Protein AF-0000000077471118 (afdb_homodimer)

InterPro domains:
  IPR029044 Nucleotide-diphospho-sugar transferases [G3DSA:3.90.550.10] (70-325)
  IPR029044 Nucleotide-diphospho-sugar transferases [SSF53448] (86-321)
  IPR050587 GNT1/Glycosyltransferase 8 [PTHR11183] (88-286)

Nearest PDB structures (foldseek):
  2rj6-assembly1_A  TM=5.436E-01  e=5.464E-05  Homo sapiens
  5m79-assembly1_A  TM=5.355E-01  e=1.387E-04  Homo sapiens
  5c1g-assembly1_A-2  TM=5.143E-01  e=1.304E-04  Homo sapiens
  2y7a-assembly3_D  TM=4.705E-01  e=3.324E-05  Homo sapiens
  4c2s-assembly1_B  TM=4.992E-01  e=1.476E-04  Homo sapiens

Structure (mmCIF, N/CA/C/O backbone):
data_AF-0000000077471118-model_v1
#
loop_
_entity.id
_entity.type
_entity.pdbx_description
1 polymer 'Glycosyltransferase family 8 protein'
#
loop_
_atom_site.group_PDB
_atom_site.id
_atom_site.type_symbol
_atom_site.label_atom_id
_atom_site.label_alt_id
_atom_site.label_comp_id
_atom_site.label_asym_id
_atom_site.label_entity_id
_atom_site.label_seq_id
_atom_site.pdbx_PDB_ins_code
_atom_site.Cartn_x
_atom_site.Cartn_y
_atom_site.Cartn_z
_atom_site.occupancy
_atom_site.B_iso_or_equiv
_atom_site.auth_seq_id
_atom_site.auth_comp_id
_atom_site.auth_asym_id
_atom_site.auth_atom_id
_atom_site.pdbx_PDB_model_num
ATOM 1 N N . MET A 1 1 ? 27.156 24.312 -48.406 1 18.44 1 MET A N 1
ATOM 2 C CA . MET A 1 1 ? 27.453 25.625 -47.875 1 18.44 1 MET A CA 1
ATOM 3 C C . MET A 1 1 ? 27.609 25.562 -46.344 1 18.44 1 MET A C 1
ATOM 5 O O . MET A 1 1 ? 26.875 24.828 -45.688 1 18.44 1 MET A O 1
ATOM 9 N N . GLY A 1 2 ? 28.781 25.969 -45.688 1 19.81 2 GLY A N 1
ATOM 10 C CA . GLY A 1 2 ? 29.703 25.859 -44.562 1 19.81 2 GLY A CA 1
ATOM 11 C C . GLY A 1 2 ? 29.203 26.562 -43.312 1 19.81 2 GLY A C 1
ATOM 12 O O . GLY A 1 2 ? 29.125 27.797 -43.281 1 19.81 2 GLY A O 1
ATOM 13 N N . CYS A 1 3 ? 28.062 26.047 -42.5 1 18.41 3 CYS A N 1
ATOM 14 C CA . CYS A 1 3 ? 27.141 26.625 -41.531 1 18.41 3 CYS A CA 1
ATOM 15 C C . CYS A 1 3 ? 27.859 27.016 -40.25 1 18.41 3 CYS A C 1
ATOM 17 O O . CYS A 1 3 ? 28.234 26.156 -39.438 1 18.41 3 CYS A O 1
ATOM 19 N N . LYS A 1 4 ? 28.734 28.094 -40.062 1 18.2 4 LYS A N 1
ATOM 20 C CA . LYS A 1 4 ? 29.812 28.531 -39.219 1 18.2 4 LYS A CA 1
ATOM 21 C C . LYS A 1 4 ? 29.281 29.156 -37.938 1 18.2 4 LYS A C 1
ATOM 23 O O . LYS A 1 4 ? 28.969 30.359 -37.906 1 18.2 4 LYS A O 1
ATOM 28 N N . ARG A 1 5 ? 28.188 28.578 -37.219 1 21.44 5 ARG A N 1
ATOM 29 C CA . ARG A 1 5 ? 27.531 29.469 -36.281 1 21.44 5 ARG A CA 1
ATOM 30 C C . ARG A 1 5 ? 28.516 29.938 -35.188 1 21.44 5 ARG A C 1
ATOM 32 O O . ARG A 1 5 ? 29.391 29.172 -34.781 1 21.44 5 ARG A O 1
ATOM 39 N N . LYS A 1 6 ? 28.5 31.25 -34.812 1 19.86 6 LYS A N 1
ATOM 40 C CA . LYS A 1 6 ? 29.328 32.25 -34.156 1 19.86 6 LYS A CA 1
ATOM 41 C C . LYS A 1 6 ? 29.328 32.062 -32.656 1 19.86 6 LYS A C 1
ATOM 43 O O . LYS A 1 6 ? 28.281 31.812 -32.062 1 19.86 6 LYS A O 1
ATOM 48 N N . HIS A 1 7 ? 30.469 31.844 -31.875 1 19.33 7 HIS A N 1
ATOM 49 C CA . HIS A 1 7 ? 31.016 31.453 -30.578 1 19.33 7 HIS A CA 1
ATOM 50 C C . HIS A 1 7 ? 30.891 32.594 -29.562 1 19.33 7 HIS A C 1
ATOM 52 O O . HIS A 1 7 ? 31.562 32.562 -28.531 1 19.33 7 HIS A O 1
ATOM 58 N N . SER A 1 8 ? 29.641 33.344 -29.469 1 19.33 8 SER A N 1
ATOM 59 C CA . SER A 1 8 ? 29.891 34.625 -28.766 1 19.33 8 SER A CA 1
ATOM 60 C C . SER A 1 8 ? 30.375 34.375 -27.328 1 19.33 8 SER A C 1
ATOM 62 O O . SER A 1 8 ? 29.766 33.594 -26.594 1 19.33 8 SER A O 1
ATOM 64 N N . SER A 1 9 ? 31.547 34.844 -26.859 1 17.7 9 SER A N 1
ATOM 65 C CA . SER A 1 9 ? 32.625 34.656 -25.875 1 17.7 9 SER A CA 1
ATOM 66 C C . SER A 1 9 ? 32.25 35.25 -24.531 1 17.7 9 SER A C 1
ATOM 68 O O . SER A 1 9 ? 32.938 35.062 -23.531 1 17.7 9 SER A O 1
ATOM 70 N N . ASP A 1 10 ? 31.328 36.312 -24.391 1 19.19 10 ASP A N 1
ATOM 71 C CA . ASP A 1 10 ? 31.797 37.312 -23.438 1 19.19 10 ASP A CA 1
ATOM 72 C C . ASP A 1 10 ? 31.562 36.875 -22 1 19.19 10 ASP A C 1
ATOM 74 O O . ASP A 1 10 ? 30.422 36.688 -21.578 1 19.19 10 ASP A O 1
ATOM 78 N N . ASP A 1 11 ? 32.5 36.219 -21.203 1 18.67 11 ASP A N 1
ATOM 79 C CA . ASP A 1 11 ? 32.688 35.469 -19.984 1 18.67 11 ASP A CA 1
ATOM 80 C C . ASP A 1 11 ? 32.688 36.375 -18.75 1 18.67 11 ASP A C 1
ATOM 82 O O . ASP A 1 11 ? 33.031 35.938 -17.656 1 18.67 11 ASP A O 1
ATOM 86 N N . SER A 1 12 ? 32.406 37.719 -18.828 1 18.38 12 SER A N 1
ATOM 87 C CA . SER A 1 12 ? 33.188 38.438 -17.828 1 18.38 12 SER A CA 1
ATOM 88 C C . SER A 1 12 ? 32.562 38.312 -16.438 1 18.38 12 SER A C 1
ATOM 90 O O . SER A 1 12 ? 31.391 38.688 -16.234 1 18.38 12 SER A O 1
ATOM 92 N N . PRO A 1 13 ? 32.875 37.438 -15.492 1 19.03 13 PRO A N 1
ATOM 93 C CA . PRO A 1 1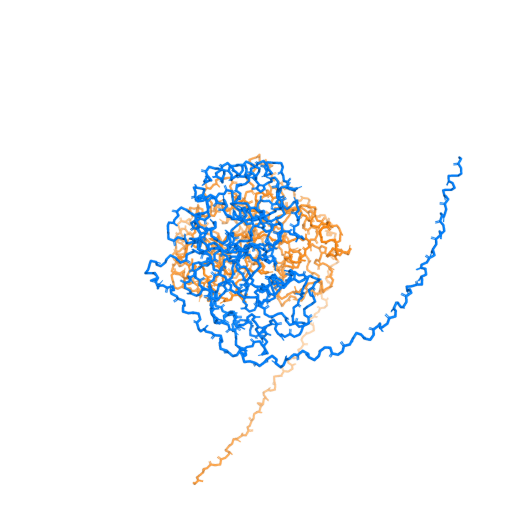3 ? 32.188 37.062 -14.258 1 19.03 13 PRO A CA 1
ATOM 94 C C . PRO A 1 13 ? 32.281 38.125 -13.164 1 19.03 13 PRO A C 1
ATOM 96 O O . PRO A 1 13 ? 31.641 38 -12.125 1 19.03 13 PRO A O 1
ATOM 99 N N . LEU A 1 14 ? 33.062 39.219 -13.305 1 19.2 14 LEU A N 1
ATOM 100 C CA . LEU A 1 14 ? 34 39.344 -12.195 1 19.2 14 LEU A CA 1
ATOM 101 C C . LEU A 1 14 ? 33.25 39.625 -10.883 1 19.2 14 LEU A C 1
ATOM 103 O O . LEU A 1 14 ? 33.438 38.906 -9.906 1 19.2 14 LEU A O 1
ATOM 107 N N . SER A 1 15 ? 33.438 40.844 -10.125 1 17.14 15 SER A N 1
ATOM 108 C CA . SER A 1 15 ? 34.062 41.312 -8.867 1 17.14 15 SER A CA 1
ATOM 109 C C . SER A 1 15 ? 32.969 41.75 -7.875 1 17.14 15 SER A C 1
ATOM 111 O O . SER A 1 15 ? 32.188 42.656 -8.172 1 17.14 15 SER A O 1
ATOM 113 N N . ILE A 1 16 ? 32.344 40.906 -7.031 1 18.86 16 ILE A N 1
ATOM 114 C CA . ILE A 1 16 ? 31.297 41.156 -6.043 1 18.86 16 ILE A CA 1
ATOM 115 C C . ILE A 1 16 ? 31.797 42.125 -4.988 1 18.86 16 ILE A C 1
ATOM 117 O O . ILE A 1 16 ? 32.781 41.875 -4.309 1 18.86 16 ILE A O 1
ATOM 121 N N . SER A 1 17 ? 31.781 43.438 -5.262 1 17.83 17 SER A N 1
ATOM 122 C CA . SER A 1 17 ? 32.281 44.531 -4.434 1 17.83 17 SER A CA 1
ATOM 123 C C . SER A 1 17 ? 31.734 44.438 -3.012 1 17.83 17 SER A C 1
ATOM 125 O O . SER A 1 17 ? 30.562 44.094 -2.807 1 17.83 17 SER A O 1
ATOM 127 N N . SER A 1 18 ? 32.625 44.406 -1.901 1 19.17 18 SER A N 1
ATOM 128 C CA . SER A 1 18 ? 32.719 44.219 -0.454 1 19.17 18 SER A CA 1
ATOM 129 C C . SER A 1 18 ? 31.969 45.344 0.275 1 19.17 18 SER A C 1
ATOM 131 O O . SER A 1 18 ? 32.469 46.469 0.345 1 19.17 18 SER A O 1
ATOM 133 N N . PHE A 1 19 ? 30.688 45.656 -0.002 1 18.53 19 PHE A N 1
ATOM 134 C CA . PHE A 1 19 ? 30.109 46.875 0.592 1 18.53 19 PHE A CA 1
ATOM 135 C C . PHE A 1 19 ? 30.375 46.906 2.094 1 18.53 19 PHE A C 1
ATOM 137 O O . PHE A 1 19 ? 30.5 45.875 2.736 1 18.53 19 PHE A O 1
ATOM 144 N N . GLY A 1 20 ? 30.859 48 2.65 1 19.25 20 GLY A N 1
ATOM 145 C CA . GLY A 1 20 ? 31.406 48.5 3.898 1 19.25 20 GLY A CA 1
ATOM 146 C C . GLY A 1 20 ? 30.5 48.25 5.09 1 19.25 20 GLY A C 1
ATOM 147 O O . GLY A 1 20 ? 29.281 48.219 4.949 1 19.25 20 GLY A O 1
ATOM 148 N N . ALA A 1 21 ? 31 47.719 6.293 1 20.22 21 ALA A N 1
ATOM 149 C CA . ALA A 1 21 ? 30.594 47.25 7.617 1 20.22 21 ALA A CA 1
ATOM 150 C C . ALA A 1 21 ? 30.016 48.375 8.445 1 20.22 21 ALA A C 1
ATOM 152 O O . ALA A 1 21 ? 30.75 49.219 8.961 1 20.22 21 ALA A O 1
ATOM 153 N N . VAL A 1 22 ? 29.156 49.25 7.887 1 20.53 22 VAL A N 1
ATOM 154 C CA . VAL A 1 22 ? 28.906 50.375 8.781 1 20.53 22 VAL A CA 1
ATOM 155 C C . VAL A 1 22 ? 28.531 49.875 10.172 1 20.53 22 VAL A C 1
ATOM 157 O O . VAL A 1 22 ? 27.781 48.906 10.297 1 20.53 22 VAL A O 1
ATOM 160 N N . SER A 1 23 ? 29.188 50.312 11.25 1 20.78 23 SER A N 1
ATOM 161 C CA . SER A 1 23 ? 29.266 50.031 12.68 1 20.78 23 SER A CA 1
ATOM 162 C C . SER A 1 23 ? 27.906 50.25 13.344 1 20.78 23 SER A C 1
ATOM 164 O O . SER A 1 23 ? 27.422 51.406 13.422 1 20.78 23 SER A O 1
ATOM 166 N N . THR A 1 24 ? 26.844 49.625 12.93 1 23.38 24 THR A N 1
ATOM 167 C CA . THR A 1 24 ? 25.594 50.156 13.484 1 23.38 24 THR A CA 1
ATOM 168 C C . THR A 1 24 ? 25.656 50.188 15.008 1 23.38 24 THR A C 1
ATOM 170 O O . THR A 1 24 ? 26.203 49.281 15.633 1 23.38 24 THR A O 1
ATOM 173 N N . PRO A 1 25 ? 25.422 51.344 15.625 1 26.25 25 PRO A N 1
ATOM 174 C CA . PRO A 1 25 ? 25.516 51.656 17.047 1 26.25 25 PRO A CA 1
ATOM 175 C C . PRO A 1 25 ? 24.781 50.656 17.938 1 26.25 25 PRO A C 1
ATOM 177 O O . PRO A 1 25 ? 23.859 50 17.469 1 26.25 25 PRO A O 1
ATOM 180 N N . GLY A 1 26 ? 25.359 50.25 19.078 1 24.16 26 GLY A N 1
ATOM 181 C CA . GLY A 1 26 ? 25.125 49.25 20.109 1 24.16 26 GLY A CA 1
ATOM 182 C C . GLY A 1 26 ? 23.781 49.375 20.781 1 24.16 26 GLY A C 1
ATOM 183 O O . GLY A 1 26 ? 23.672 50 21.844 1 24.16 26 GLY A O 1
ATOM 184 N N . THR A 1 27 ? 22.609 49.594 20.031 1 24.69 27 THR A N 1
ATOM 185 C CA . THR A 1 27 ? 21.438 49.938 20.844 1 24.69 27 THR A CA 1
ATOM 186 C C . THR A 1 27 ? 21.234 48.906 21.969 1 24.69 27 THR A C 1
ATOM 188 O O . THR A 1 27 ? 21.234 47.719 21.719 1 24.69 27 THR A O 1
ATOM 191 N N . GLN A 1 28 ? 21.547 49.281 23.156 1 23.38 28 GLN A N 1
ATOM 192 C CA . GLN A 1 28 ? 21.422 48.562 24.422 1 23.38 28 GLN A CA 1
ATOM 193 C C . GLN A 1 28 ? 20.016 47.969 24.578 1 23.38 28 GLN A C 1
ATOM 195 O O . GLN A 1 28 ? 19.031 48.688 24.656 1 23.38 28 GLN A O 1
ATOM 200 N N . SER A 1 29 ? 19.656 47 23.812 1 24.36 29 SER A N 1
ATOM 201 C CA . SER A 1 29 ? 18.25 46.625 23.953 1 24.36 29 SER A CA 1
ATOM 202 C C . SER A 1 29 ? 17.922 46.281 25.406 1 24.36 29 SER A C 1
ATOM 204 O O . SER A 1 29 ? 18.719 45.656 26.094 1 24.36 29 SER A O 1
ATOM 206 N N . PRO A 1 30 ? 16.984 46.969 26.016 1 28.11 30 PRO A N 1
ATOM 207 C CA . PRO A 1 30 ? 16.656 46.781 27.438 1 28.11 30 PRO A CA 1
ATOM 208 C C . PRO A 1 30 ? 16.438 45.312 27.828 1 28.11 30 PRO A C 1
ATOM 210 O O . PRO A 1 30 ? 16.156 44.5 26.969 1 28.11 30 PRO A O 1
ATOM 213 N N . PRO A 1 31 ? 16.797 44.938 29.094 1 24.91 31 PRO A N 1
ATOM 214 C CA . PRO A 1 31 ? 16.797 43.562 29.594 1 24.91 31 PRO A CA 1
ATOM 215 C C . PRO A 1 31 ? 15.438 42.875 29.438 1 24.91 31 PRO A C 1
ATOM 217 O O . PRO A 1 31 ? 14.398 43.5 29.625 1 24.91 31 PRO A O 1
ATOM 220 N N . CYS A 1 32 ? 15.211 42.094 28.422 1 24.64 32 CYS A N 1
ATOM 221 C CA . CYS A 1 32 ? 13.969 41.344 28.203 1 24.64 32 CYS A CA 1
ATOM 222 C C . CYS A 1 32 ? 13.547 40.625 29.484 1 24.64 32 CYS A C 1
ATOM 224 O O . CYS A 1 32 ? 14.125 39.594 29.828 1 24.64 32 CYS A O 1
ATOM 226 N N . SER A 1 33 ? 13.344 41.406 30.578 1 22.86 33 SER A N 1
ATOM 227 C CA . SER A 1 33 ? 13.008 40.812 31.859 1 22.86 33 SER A CA 1
ATOM 228 C C . SER A 1 33 ? 12.016 39.656 31.672 1 22.86 33 SER A C 1
ATOM 230 O O . SER A 1 33 ? 12.289 38.531 32.094 1 22.86 33 SER A O 1
ATOM 232 N N . SER A 1 34 ? 10.641 39.938 32.219 1 22.56 34 SER A N 1
ATOM 233 C CA . SER A 1 34 ? 9.75 39.094 33 1 22.56 34 SER A CA 1
ATOM 234 C C . SER A 1 34 ? 8.906 38.219 32.062 1 22.56 34 SER A C 1
ATOM 236 O O . SER A 1 34 ? 7.824 38.625 31.641 1 22.56 34 SER A O 1
ATOM 238 N N . PHE A 1 35 ? 9.328 37.719 31.125 1 24.69 35 PHE A N 1
ATOM 239 C CA . PHE A 1 35 ? 8.586 37 30.094 1 24.69 35 PHE A CA 1
ATOM 240 C C . PHE A 1 35 ? 7.809 35.844 30.688 1 24.69 35 PHE A C 1
ATOM 242 O O . PHE A 1 35 ? 7.266 35 29.953 1 24.69 35 PHE A O 1
ATOM 249 N N . ASN A 1 36 ? 7.918 35.656 32.031 1 25.58 36 ASN A N 1
ATOM 250 C CA . ASN A 1 36 ? 7.473 34.375 32.594 1 25.58 36 ASN A CA 1
ATOM 251 C C . ASN A 1 36 ? 5.953 34.25 32.5 1 25.58 36 ASN A C 1
ATOM 253 O O . ASN A 1 36 ? 5.398 33.219 32.938 1 25.58 36 ASN A O 1
ATOM 257 N N . GLN A 1 37 ? 5.238 35.344 32.688 1 24.45 37 GLN A N 1
ATOM 258 C CA . GLN A 1 37 ? 3.887 35.062 33.156 1 24.45 37 GLN A CA 1
ATOM 259 C C . GLN A 1 37 ? 2.982 34.594 32.031 1 24.45 37 GLN A C 1
ATOM 261 O O . GLN A 1 37 ? 2.355 35.438 31.359 1 24.45 37 GLN A O 1
ATOM 266 N N . TYR A 1 38 ? 3.348 33.844 31.234 1 24.92 38 TYR A N 1
ATOM 267 C CA . TYR A 1 38 ? 2.328 33.438 30.266 1 24.92 38 TYR A CA 1
ATOM 268 C C . TYR A 1 38 ? 1.067 32.969 30.984 1 24.92 38 TYR A C 1
ATOM 270 O O . TYR A 1 38 ? 1.132 32.125 31.875 1 24.92 38 TYR A O 1
ATOM 278 N N . ALA A 1 39 ? 0.069 33.812 31.125 1 27.92 39 ALA A N 1
ATOM 279 C CA . ALA A 1 39 ? -1.225 33.438 31.672 1 27.92 39 ALA A CA 1
ATOM 280 C C . ALA A 1 39 ? -1.679 32.094 31.078 1 27.92 39 ALA A C 1
ATOM 282 O O . ALA A 1 39 ? -1.526 31.844 29.891 1 27.92 39 ALA A O 1
ATOM 283 N N . PRO A 1 40 ? -1.962 31.141 31.922 1 26 40 PRO A N 1
ATOM 284 C CA . PRO A 1 40 ? -2.545 29.875 31.5 1 26 40 PRO A CA 1
ATOM 285 C C . PRO A 1 40 ? -3.781 30.062 30.609 1 26 40 PRO A C 1
ATOM 287 O O . PRO A 1 40 ? -4.664 30.859 30.938 1 26 40 PRO A O 1
ATOM 290 N N . MET A 1 41 ? -3.633 30.172 29.469 1 27.14 41 MET A N 1
ATOM 291 C CA . MET A 1 41 ? -4.805 30.328 28.609 1 27.14 41 MET A CA 1
ATOM 292 C C . MET A 1 41 ? -5.938 29.406 29.062 1 27.14 41 MET A C 1
ATOM 294 O O . MET A 1 41 ? -5.766 28.203 29.141 1 27.14 41 MET A O 1
ATOM 298 N N . GLU A 1 42 ? -6.781 29.906 29.969 1 26.75 42 GLU A N 1
ATOM 299 C CA . GLU A 1 42 ? -8.023 29.234 30.328 1 26.75 42 GLU A CA 1
ATOM 300 C C . GLU A 1 42 ? -8.766 28.734 29.094 1 26.75 42 GLU A C 1
ATOM 302 O O . GLU A 1 42 ? -9.148 29.531 28.234 1 26.75 42 GLU A O 1
ATOM 307 N N . LEU A 1 43 ? -8.43 27.703 28.609 1 28.91 43 LEU A N 1
ATOM 308 C CA . LEU A 1 43 ? -9.195 26.969 27.609 1 28.91 43 LEU A CA 1
ATOM 309 C C . LEU A 1 43 ? -10.656 26.828 28.047 1 28.91 43 LEU A C 1
ATOM 311 O O . LEU A 1 43 ? -10.953 26.188 29.062 1 28.91 43 LEU A O 1
ATOM 315 N N . ASP A 1 44 ? -11.336 27.938 28.016 1 27.06 44 ASP A N 1
ATOM 316 C CA . ASP A 1 44 ? -12.766 27.75 28.266 1 27.06 44 ASP A CA 1
ATOM 317 C C . ASP A 1 44 ? -13.359 26.703 27.344 1 27.06 44 ASP A C 1
ATOM 319 O O . ASP A 1 44 ? -14.156 27.016 26.453 1 27.06 44 ASP A O 1
ATOM 323 N N . ALA A 1 45 ? -12.609 25.938 26.781 1 29.55 45 ALA A N 1
ATOM 324 C CA . ALA A 1 45 ? -13.289 24.891 26.016 1 29.55 45 ALA A CA 1
ATOM 325 C C . ALA A 1 45 ? -14.117 24 26.938 1 29.55 45 ALA A C 1
ATOM 327 O O . ALA A 1 45 ? -13.586 23.391 27.859 1 29.55 45 ALA A O 1
ATOM 328 N N . GLN A 1 46 ? -15.297 24.375 27.203 1 27.86 46 GLN A N 1
ATOM 329 C CA . GLN A 1 46 ? -16.188 23.391 27.797 1 27.86 46 GLN A CA 1
ATOM 330 C C . GLN A 1 46 ? -16.047 22.031 27.094 1 27.86 46 GLN A C 1
ATOM 332 O O . GLN A 1 46 ? -15.898 21.984 25.859 1 27.86 46 GLN A O 1
ATOM 337 N N . PRO A 1 47 ? -15.602 21.062 27.859 1 30.31 47 PRO A N 1
ATOM 338 C CA . PRO A 1 47 ? -15.602 19.703 27.312 1 30.31 47 PRO A CA 1
ATOM 339 C C . PRO A 1 47 ? -16.875 19.375 26.531 1 30.31 47 PRO A C 1
ATOM 341 O O . PRO A 1 47 ? -17.984 19.547 27.047 1 30.31 47 PRO A O 1
ATOM 344 N N . ARG A 1 48 ? -17.062 20.047 25.531 1 29.95 48 ARG A N 1
ATOM 345 C CA . ARG A 1 48 ? -18.359 19.688 24.969 1 29.95 48 ARG A CA 1
ATOM 346 C C . ARG A 1 48 ? -18.547 18.188 24.938 1 29.95 48 ARG A C 1
ATOM 348 O O . ARG A 1 48 ? -17.562 17.438 24.859 1 29.95 48 ARG A O 1
ATOM 355 N N . SER A 1 49 ? -19.516 17.703 25.609 1 28.53 49 SER A N 1
ATOM 356 C CA . SER A 1 49 ? -19.984 16.328 25.75 1 28.53 49 SER A CA 1
ATOM 357 C C . SER A 1 49 ? -19.922 15.602 24.406 1 28.53 49 SER A C 1
ATOM 359 O O . SER A 1 49 ? -20 14.375 24.359 1 28.53 49 SER A O 1
ATOM 361 N N . ASN A 1 50 ? -20.453 16.359 23.359 1 26.89 50 ASN A N 1
ATOM 362 C CA . ASN A 1 50 ? -20.703 15.492 22.219 1 26.89 50 ASN A CA 1
ATOM 363 C C . ASN A 1 50 ? -19.406 15.109 21.516 1 26.89 50 ASN A C 1
ATOM 365 O O . ASN A 1 50 ? -18.516 15.945 21.344 1 26.89 50 ASN A O 1
ATOM 369 N N . GLY A 1 51 ? -18.828 14.055 21.75 1 28.98 51 GLY A N 1
ATOM 370 C CA . GLY A 1 51 ? -17.719 13.266 21.234 1 28.98 51 GLY A CA 1
ATOM 371 C C . GLY A 1 51 ? -17.375 13.57 19.797 1 28.98 51 GLY A C 1
ATOM 372 O O . GLY A 1 51 ? -17.359 12.672 18.953 1 28.98 51 GLY A O 1
ATOM 373 N N . TRP A 1 52 ? -17.734 14.727 19.281 1 32.38 52 TRP A N 1
ATOM 374 C CA . TRP A 1 52 ? -17.547 14.828 17.844 1 32.38 52 TRP A CA 1
ATOM 375 C C . TRP A 1 52 ? -16.062 14.672 17.469 1 32.38 52 TRP A C 1
ATOM 377 O O . TRP A 1 52 ? -15.227 15.438 17.938 1 32.38 52 TRP A O 1
ATOM 387 N N . ASP A 1 53 ? -15.477 13.469 17.328 1 36.84 53 ASP A N 1
ATOM 388 C CA . ASP A 1 53 ? -14.172 12.828 17.234 1 36.84 53 ASP A CA 1
ATOM 389 C C . ASP A 1 53 ? -13.445 13.227 15.953 1 36.84 53 ASP A C 1
ATOM 391 O O . ASP A 1 53 ? -12.242 13 15.812 1 36.84 53 ASP A O 1
ATOM 395 N N . PHE A 1 54 ? -14.242 13.648 14.766 1 37.78 54 PHE A N 1
ATOM 396 C CA . PHE A 1 54 ? -13.516 13.703 13.508 1 37.78 54 PHE A CA 1
ATOM 397 C C . PHE A 1 54 ? -13.234 15.148 13.102 1 37.78 54 PHE A C 1
ATOM 399 O O . PHE A 1 54 ? -14.062 16.031 13.336 1 37.78 54 PHE A O 1
ATOM 406 N N . MET A 1 55 ? -11.961 15.758 13.023 1 38.38 55 MET A N 1
ATOM 407 C CA . MET A 1 55 ? -11.539 17.094 12.609 1 38.38 55 MET A CA 1
ATOM 408 C C . MET A 1 55 ? -10.875 17.047 11.234 1 38.38 55 MET A C 1
ATOM 410 O O . MET A 1 55 ? -10.109 16.125 10.938 1 38.38 55 MET A O 1
ATOM 414 N N . SER A 1 56 ? -11.609 17.656 10.156 1 42.53 56 SER A N 1
ATOM 415 C CA . SER A 1 56 ? -10.789 18.016 9.008 1 42.53 56 SER A CA 1
ATOM 416 C C . SER A 1 56 ? -10 19.297 9.281 1 42.53 56 SER A C 1
ATOM 418 O O . SER A 1 56 ? -10.516 20.234 9.898 1 42.53 56 SER A O 1
ATOM 420 N N . ALA A 1 57 ? -8.57 19.297 9.555 1 43.03 57 ALA A N 1
ATOM 421 C CA . ALA A 1 57 ? -7.766 20.484 9.836 1 43.03 57 ALA A CA 1
ATOM 422 C C . ALA A 1 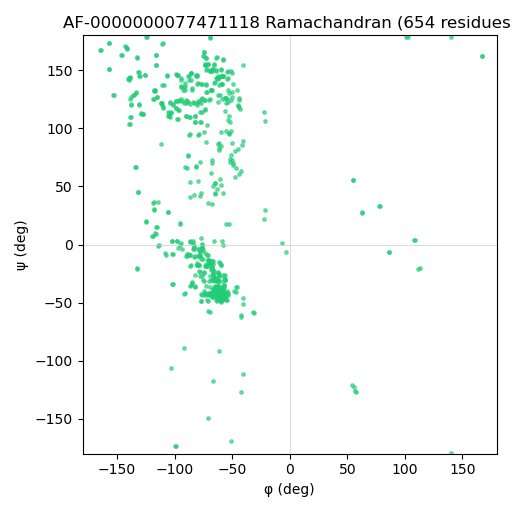57 ? -7.059 20.984 8.578 1 43.03 57 ALA A C 1
ATOM 424 O O . ALA A 1 57 ? -6.641 20.172 7.738 1 43.03 57 ALA A O 1
ATOM 425 N N . SER A 1 58 ? -7.449 22.078 8.008 1 45.28 58 SER A N 1
ATOM 426 C CA . SER A 1 58 ? -6.664 22.766 6.977 1 45.28 58 SER A CA 1
ATOM 427 C C . SER A 1 58 ? -5.922 23.969 7.551 1 45.28 58 SER A C 1
ATOM 429 O O . SER A 1 58 ? -6.344 24.547 8.555 1 45.28 58 SER A O 1
ATOM 431 N N . ARG A 1 59 ? -4.508 23.938 7.422 1 38.84 59 ARG A N 1
ATOM 432 C CA . ARG A 1 59 ? -3.744 25.109 7.836 1 38.84 59 ARG A CA 1
ATOM 433 C C . ARG A 1 59 ? -3.826 26.203 6.785 1 38.84 59 ARG A C 1
ATOM 435 O O . ARG A 1 59 ? -3.68 25.938 5.59 1 38.84 59 ARG A O 1
ATOM 442 N N . VAL A 1 60 ? -4.438 27.312 7.113 1 39.47 60 VAL A N 1
ATOM 443 C CA . VAL A 1 60 ? -4.469 28.516 6.273 1 39.47 60 VAL A CA 1
ATOM 444 C C . VAL A 1 60 ? -3.24 29.375 6.555 1 39.47 60 VAL A C 1
ATOM 446 O O . VAL A 1 60 ? -2.945 29.688 7.711 1 39.47 60 VAL A O 1
ATOM 449 N N . LYS A 1 61 ? -2.211 29.172 5.715 1 37.59 61 LYS A N 1
ATOM 450 C CA . LYS A 1 61 ? -1.022 30.016 5.82 1 37.59 61 LYS A CA 1
ATOM 451 C C . LYS A 1 61 ? -1.388 31.5 5.73 1 37.59 61 LYS A C 1
ATOM 453 O O . LYS A 1 61 ? -2.398 31.859 5.125 1 37.59 61 LYS A O 1
ATOM 458 N N . SER A 1 62 ? -0.535 32.25 6.461 1 35.34 62 SER A N 1
ATOM 459 C CA . SER A 1 62 ? -0.472 33.688 6.414 1 35.34 62 SER A CA 1
ATOM 460 C C . SER A 1 62 ? 0.172 34.188 5.121 1 35.34 62 SER A C 1
ATOM 462 O O . SER A 1 62 ? 0.919 33.438 4.477 1 35.34 62 SER A O 1
ATOM 464 N N . GLY A 1 63 ? -0.581 35.156 4.238 1 36.69 63 GLY A N 1
ATOM 465 C CA . GLY A 1 63 ? -0.255 35.969 3.082 1 36.69 63 GLY A CA 1
ATOM 466 C C . GLY A 1 63 ? -1.36 36 2.043 1 36.69 63 GLY A C 1
ATOM 467 O O . GLY A 1 63 ? -2.471 35.531 2.295 1 36.69 63 GLY A O 1
ATOM 468 N N . ASP A 1 64 ? -1.05 36.75 0.962 1 38.44 64 ASP A N 1
ATOM 469 C CA . ASP A 1 64 ? -2.051 36.906 -0.09 1 38.44 64 ASP A CA 1
ATOM 470 C C . ASP A 1 64 ? -2.637 35.531 -0.488 1 38.44 64 ASP A C 1
ATOM 472 O O . ASP A 1 64 ? -3.82 35.438 -0.813 1 38.44 64 ASP A O 1
ATOM 476 N N . TRP A 1 65 ? -1.852 34.656 -0.548 1 37.97 65 TRP A N 1
ATOM 477 C CA . TRP A 1 65 ? -2.254 33.312 -0.929 1 37.97 65 TRP A CA 1
ATOM 478 C C . TRP A 1 65 ? -3.105 32.688 0.161 1 37.97 65 TRP A C 1
ATOM 480 O O . TRP A 1 65 ? -4.062 31.953 -0.134 1 37.97 65 TRP A O 1
ATOM 490 N N . GLY A 1 66 ? -2.689 32.875 1.348 1 41.19 66 GLY A N 1
ATOM 491 C CA . GLY A 1 66 ? -3.492 32.375 2.463 1 41.19 66 GLY A CA 1
ATOM 492 C C . GLY A 1 66 ? -4.902 32.938 2.461 1 41.19 66 GLY A C 1
ATOM 493 O O . GLY A 1 66 ? -5.859 32.219 2.764 1 41.19 66 GLY A O 1
ATOM 494 N N . ASN A 1 67 ? -4.891 34.219 2.141 1 41.03 67 ASN A N 1
ATOM 495 C CA . ASN A 1 67 ? -6.219 34.812 2.043 1 41.03 67 ASN A CA 1
ATOM 496 C C . ASN A 1 67 ? -7.09 34.062 1.029 1 41.03 67 ASN A C 1
ATOM 498 O O . ASN A 1 67 ? -8.273 33.844 1.274 1 41.03 67 ASN A O 1
ATOM 502 N N . ARG A 1 68 ? -6.434 33.875 -0.026 1 40.59 68 ARG A N 1
ATOM 503 C CA . ARG A 1 68 ? -7.203 33.188 -1.065 1 40.59 68 ARG A CA 1
ATOM 504 C C . ARG A 1 68 ? -7.535 31.766 -0.658 1 40.59 68 ARG A C 1
ATOM 506 O O . ARG A 1 68 ? -8.648 31.281 -0.9 1 40.59 68 ARG A O 1
ATOM 513 N N . THR A 1 69 ? -6.527 31.156 -0.144 1 43.34 69 THR A N 1
ATOM 514 C CA . THR A 1 69 ? -6.734 29.781 0.269 1 43.34 69 THR A CA 1
ATOM 515 C C . THR A 1 69 ? -7.668 29.703 1.475 1 43.34 69 THR A C 1
ATOM 517 O O . THR A 1 69 ? -8.484 28.797 1.581 1 43.34 69 THR A O 1
ATOM 520 N N . CYS A 1 70 ? -7.355 30.688 2.41 1 42.81 70 CYS A N 1
ATOM 521 C CA . CYS A 1 70 ? -8.273 30.734 3.543 1 42.81 70 CYS A CA 1
ATOM 522 C C . CYS A 1 70 ? -9.719 30.891 3.07 1 42.81 70 CYS A C 1
ATOM 524 O O . CYS A 1 70 ? -10.625 30.266 3.625 1 42.81 70 CYS A O 1
ATOM 526 N N . LYS A 1 71 ? -9.75 31.859 2.18 1 42.31 71 LYS A N 1
ATOM 527 C CA . LYS A 1 71 ? -11.102 32.031 1.653 1 42.31 71 LYS A CA 1
ATOM 528 C C . LYS A 1 71 ? -11.617 30.703 1.072 1 42.31 71 LYS A C 1
ATOM 530 O O . LYS A 1 71 ? -12.805 30.391 1.183 1 42.31 71 LYS A O 1
ATOM 535 N N . ARG A 1 72 ? -10.602 30.062 0.636 1 42.75 72 ARG A N 1
ATOM 536 C CA . ARG A 1 72 ? -10.977 28.812 -0.015 1 42.75 72 ARG A CA 1
ATOM 537 C C . ARG A 1 72 ? -11.328 27.734 1.014 1 42.75 72 ARG A C 1
ATOM 539 O O . ARG A 1 72 ? -12.258 26.953 0.805 1 42.75 72 ARG A O 1
ATOM 546 N N . VAL A 1 73 ? -10.414 27.609 2.012 1 45.47 73 VAL A N 1
ATOM 547 C CA . VAL A 1 73 ? -10.734 26.609 3.023 1 45.47 73 VAL A CA 1
ATOM 548 C C . VAL A 1 73 ? -12.133 26.875 3.592 1 45.47 73 VAL A C 1
ATOM 550 O O . VAL A 1 73 ? -12.859 25.938 3.936 1 45.47 73 VAL A O 1
ATOM 553 N N . ARG A 1 74 ? -12.305 28.219 3.789 1 38.41 74 ARG A N 1
ATOM 554 C CA . ARG A 1 74 ? -13.609 28.672 4.27 1 38.41 74 ARG A CA 1
ATOM 555 C C . ARG A 1 74 ? -14.734 27.938 3.543 1 38.41 74 ARG A C 1
ATOM 557 O O . ARG A 1 74 ? -15.75 27.594 4.148 1 38.41 74 ARG A O 1
ATOM 564 N N . ASP A 1 75 ? -14.695 28.203 2.268 1 36.94 75 ASP A N 1
ATOM 565 C CA . ASP A 1 75 ? -15.914 28 1.49 1 36.94 75 ASP A CA 1
ATOM 566 C C . ASP A 1 75 ? -16.062 26.547 1.062 1 36.94 75 ASP A C 1
ATOM 568 O O . ASP A 1 75 ? -16.828 26.25 0.148 1 36.94 75 ASP A O 1
ATOM 572 N N . ASN A 1 76 ? -15.023 25.734 1.454 1 40.03 76 ASN A N 1
ATOM 573 C CA . ASN A 1 76 ? -15.562 24.391 1.385 1 40.03 76 ASN A CA 1
ATOM 574 C C . ASN A 1 76 ? -16.891 24.266 2.129 1 40.03 76 ASN A C 1
ATOM 576 O O . ASN A 1 76 ? -16.953 24.531 3.33 1 40.03 76 ASN A O 1
ATOM 580 N N . ARG A 1 77 ? -17.938 24.797 1.428 1 38.5 77 ARG A N 1
ATOM 581 C CA . ARG A 1 77 ? -19.328 25.125 1.763 1 38.5 77 ARG A CA 1
ATOM 582 C C . ARG A 1 77 ? -19.797 24.344 2.982 1 38.5 77 ARG A C 1
ATOM 584 O O . ARG A 1 77 ? -19.688 23.109 3.012 1 38.5 77 ARG A O 1
ATOM 591 N N . PRO A 1 78 ? -19.906 24.938 3.994 1 36.69 78 PRO A N 1
ATOM 592 C CA . PRO A 1 78 ? -20.906 24.344 4.898 1 36.69 78 PRO A CA 1
ATOM 593 C C . PRO A 1 78 ? -22.047 23.672 4.152 1 36.69 78 PRO A C 1
ATOM 595 O O . PRO A 1 78 ? -22.578 22.656 4.621 1 36.69 78 PRO A O 1
ATOM 598 N N . ASP A 1 79 ? -22.688 24.484 3.342 1 36.03 79 ASP A N 1
ATOM 599 C CA . ASP A 1 79 ? -23.672 23.781 2.535 1 36.03 79 ASP A CA 1
ATOM 600 C C . ASP A 1 79 ? -23.031 22.625 1.767 1 36.03 79 ASP A C 1
ATOM 602 O O . ASP A 1 79 ? -23.719 21.828 1.152 1 36.03 79 ASP A O 1
ATOM 606 N N . GLU A 1 80 ? -21.891 22.906 1.215 1 39.78 80 GLU A N 1
ATOM 607 C CA . GLU A 1 80 ? -21.156 21.797 0.625 1 39.78 80 GLU A CA 1
ATOM 608 C C . GLU A 1 80 ? -20.594 20.875 1.703 1 39.78 80 GLU A C 1
ATOM 610 O O . GLU A 1 80 ? -19.484 21.078 2.197 1 39.78 80 GLU A O 1
ATOM 615 N N . ARG A 1 81 ? -21.172 20.703 2.619 1 40.31 81 ARG A N 1
ATOM 616 C CA . ARG A 1 81 ? -21.281 19.484 3.434 1 40.31 81 ARG A CA 1
ATOM 617 C C . ARG A 1 81 ? -20.578 18.312 2.773 1 40.31 81 ARG A C 1
ATOM 619 O O . ARG A 1 81 ? -20.797 17.156 3.143 1 40.31 81 ARG A O 1
ATOM 626 N N . ALA A 1 82 ? -20.094 18.828 1.71 1 46.31 82 ALA A N 1
ATOM 627 C CA . ALA A 1 82 ? -19.422 17.797 0.917 1 46.31 82 ALA A CA 1
ATOM 628 C C . ALA A 1 82 ? -18.297 17.141 1.702 1 46.31 82 ALA A C 1
ATOM 630 O O . ALA A 1 82 ? -17.938 15.992 1.439 1 46.31 82 ALA A O 1
ATOM 631 N N . ILE A 1 83 ? -17.703 18.078 2.613 1 53.62 83 ILE A N 1
ATOM 632 C CA . ILE A 1 83 ? -16.688 17.344 3.34 1 53.62 83 ILE A CA 1
ATOM 633 C C . ILE A 1 83 ? -17.359 16.328 4.27 1 53.62 83 ILE A C 1
ATOM 635 O O . ILE A 1 83 ? -16.984 15.141 4.27 1 53.62 83 ILE A O 1
ATOM 639 N N . HIS A 1 84 ? -18.281 17.062 5.203 1 57.59 84 HIS A N 1
ATOM 640 C CA . HIS A 1 84 ? -18.922 16.109 6.121 1 57.59 84 HIS A CA 1
ATOM 641 C C . HIS A 1 84 ? -20.391 16.438 6.316 1 57.59 84 HIS A C 1
ATOM 643 O O . HIS A 1 84 ? -20.781 17.609 6.328 1 57.59 84 HIS A O 1
ATOM 649 N N . GLU A 1 85 ? -21.297 15.625 6.113 1 59.28 85 GLU A N 1
ATOM 650 C CA . GLU A 1 85 ? -22.703 15.734 6.477 1 59.28 85 GLU A CA 1
ATOM 651 C C . GLU A 1 85 ? -22.953 15.18 7.879 1 59.28 85 GLU A C 1
ATOM 653 O O . GLU A 1 85 ? -23.984 15.453 8.484 1 59.28 85 GLU A O 1
ATOM 658 N N . ASP A 1 86 ? -21.969 14.602 8.289 1 64.88 86 ASP A N 1
ATOM 659 C CA . ASP A 1 86 ? -22.078 14.008 9.617 1 64.88 86 ASP A CA 1
ATOM 660 C C . ASP A 1 86 ? -21.844 15.039 10.711 1 64.88 86 ASP A C 1
ATOM 662 O O . ASP A 1 86 ? -20.734 15.57 10.844 1 64.88 86 ASP A O 1
ATOM 666 N N . PRO A 1 87 ? -22.844 15.422 11.469 1 64 87 PRO A N 1
ATOM 667 C CA . PRO A 1 87 ? -22.719 16.469 12.5 1 64 87 PRO A CA 1
ATOM 668 C C . PRO A 1 87 ? -21.719 16.109 13.578 1 64 87 PRO A C 1
ATOM 670 O O . PRO A 1 87 ? -21.281 16.984 14.336 1 64 87 PRO A O 1
ATOM 673 N N . ASP A 1 88 ? -21.359 14.852 13.617 1 68 88 ASP A N 1
ATOM 674 C CA . ASP A 1 88 ? -20.422 14.406 14.648 1 68 88 ASP A CA 1
ATOM 675 C C . ASP A 1 88 ? -18.984 14.664 14.219 1 68 88 ASP A C 1
ATOM 677 O O . ASP A 1 88 ? -18.047 14.406 14.992 1 68 88 ASP A O 1
ATOM 681 N N . ILE A 1 89 ? -18.812 15.242 13.062 1 76.31 89 ILE A N 1
ATOM 682 C CA . ILE A 1 89 ? -17.469 15.57 12.578 1 76.31 89 ILE A CA 1
ATOM 683 C C . ILE A 1 89 ? -17.266 17.078 12.594 1 76.31 89 ILE A C 1
ATOM 685 O O . ILE A 1 89 ? -18 17.812 11.914 1 76.31 89 ILE A O 1
ATOM 689 N N . ASP A 1 90 ? -16.312 17.531 13.383 1 76.44 90 ASP A N 1
ATOM 690 C CA . ASP A 1 90 ? -16.016 18.953 13.469 1 76.44 90 ASP A CA 1
ATOM 691 C C . ASP A 1 90 ? -15.133 19.406 12.305 1 76.44 90 ASP A C 1
ATOM 693 O O . ASP A 1 90 ? -14.305 18.641 11.812 1 76.44 90 ASP A O 1
ATOM 697 N N . PHE A 1 91 ? -15.438 20.547 11.969 1 78.19 91 PHE A N 1
ATOM 698 C CA . PHE A 1 91 ? -14.547 21.203 11.016 1 78.19 91 PHE A CA 1
ATOM 699 C C . PHE A 1 91 ? -13.664 22.219 11.719 1 78.19 91 PHE A C 1
ATOM 701 O O . PHE A 1 91 ? -14.148 23.25 12.203 1 78.19 91 PHE A O 1
ATOM 708 N N . VAL A 1 92 ? -12.398 21.938 11.734 1 81.12 92 VAL A N 1
ATOM 709 C CA . VAL A 1 92 ? -11.477 22.781 12.492 1 81.12 92 VAL A CA 1
ATOM 710 C C . VAL A 1 92 ? -10.469 23.422 11.539 1 81.12 92 VAL A C 1
ATOM 712 O O . VAL A 1 92 ? -9.969 22.781 10.617 1 81.12 92 VAL A O 1
ATOM 715 N N . VAL A 1 93 ? -10.312 24.688 11.734 1 80.06 93 VAL A N 1
ATOM 716 C CA . VAL A 1 93 ? -9.273 25.391 11 1 80.06 93 VAL A CA 1
ATOM 717 C C . VAL A 1 93 ? -8.172 25.828 11.961 1 80.06 93 VAL A C 1
ATOM 719 O O . VAL A 1 93 ? -8.438 26.531 12.945 1 80.06 93 VAL A O 1
ATOM 722 N N . PHE A 1 94 ? -6.977 25.375 11.68 1 79 94 PHE A N 1
ATOM 723 C CA . PHE A 1 94 ? -5.82 25.781 12.461 1 79 94 PHE A CA 1
ATOM 724 C C . PHE A 1 94 ? -5.172 27.031 11.859 1 79 94 PHE A C 1
ATOM 726 O O . PHE A 1 94 ? -4.809 27.031 10.68 1 79 94 PHE A O 1
ATOM 733 N N . CYS A 1 95 ? -5.062 28.031 12.68 1 75.81 95 CYS A N 1
ATOM 734 C CA . CYS A 1 95 ? -4.52 29.297 12.195 1 75.81 95 CYS A CA 1
ATOM 735 C C . CYS A 1 95 ? -3.201 29.625 12.883 1 75.81 95 CYS A C 1
ATOM 737 O O . CYS A 1 95 ? -3.096 29.531 14.109 1 75.81 95 CYS A O 1
ATOM 739 N N . GLY A 1 96 ? -2.256 29.875 12.086 1 72.12 96 GLY A N 1
ATOM 740 C CA . GLY A 1 96 ? -1.019 30.391 12.641 1 72.12 96 GLY A CA 1
ATOM 741 C C . GLY A 1 96 ? -1.152 31.812 13.172 1 72.12 96 GLY A C 1
ATOM 742 O O . GLY A 1 96 ? -2.207 32.438 13.031 1 72.12 96 GLY A O 1
ATOM 743 N N . LYS A 1 97 ? -0.102 32.344 13.727 1 69.69 97 LYS A N 1
ATOM 744 C CA . LYS A 1 97 ? -0.096 33.656 14.359 1 69.69 97 LYS A CA 1
ATOM 745 C C . LYS A 1 97 ? -0.299 34.781 13.328 1 69.69 97 LYS A C 1
ATOM 747 O O . LYS A 1 97 ? -0.801 35.844 13.656 1 69.69 97 LYS A O 1
ATOM 752 N N . GLN A 1 98 ? -0.041 34.406 12.117 1 66.31 98 GLN A N 1
ATOM 753 C CA . GLN A 1 98 ? -0.05 35.438 11.094 1 66.31 98 GLN A CA 1
ATOM 754 C C . GLN A 1 98 ? -1.452 35.656 10.531 1 66.31 98 GLN A C 1
ATOM 756 O O . GLN A 1 98 ? -1.7 36.625 9.797 1 66.31 98 GLN A O 1
ATOM 761 N N . VAL A 1 99 ? -2.389 34.844 10.844 1 71.38 99 VAL A N 1
ATOM 762 C CA . VAL A 1 99 ? -3.754 35 10.359 1 71.38 99 VAL A CA 1
ATOM 763 C C . VAL A 1 99 ? -4.492 36.031 11.188 1 71.38 99 VAL A C 1
ATOM 765 O O . VAL A 1 99 ? -4.633 35.906 12.398 1 71.38 99 VAL A O 1
ATOM 768 N N . PRO A 1 100 ? -4.961 37.094 10.539 1 75.75 100 PRO A N 1
ATOM 769 C CA . PRO A 1 100 ? -5.648 38.125 11.281 1 75.75 100 PRO A CA 1
ATOM 770 C C . PRO A 1 100 ? -6.961 37.656 11.898 1 75.75 100 PRO A C 1
ATOM 772 O O . PRO A 1 100 ? -7.59 36.719 11.391 1 75.75 100 PRO A O 1
ATOM 775 N N . GLU A 1 101 ? -7.332 38.375 12.969 1 82.25 101 GLU A N 1
ATOM 776 C CA . GLU A 1 101 ? -8.547 38 13.695 1 82.25 101 GLU A CA 1
ATOM 777 C C . GLU A 1 101 ? -9.781 38.188 12.812 1 82.25 101 GLU A C 1
ATOM 779 O O . GLU A 1 101 ? -10.75 37.406 12.93 1 82.25 101 GLU A O 1
ATOM 784 N N . THR A 1 102 ? -9.773 39.156 11.906 1 78.31 102 THR A N 1
ATOM 785 C CA . THR A 1 102 ? -10.898 39.375 11.008 1 78.31 102 THR A CA 1
ATOM 786 C C . THR A 1 102 ? -11.188 38.125 10.18 1 78.31 102 THR A C 1
ATOM 788 O O . THR A 1 102 ? -12.344 37.75 9.992 1 78.31 102 THR A O 1
ATOM 791 N N . MET A 1 103 ? -10.133 37.5 9.805 1 73.88 103 MET A N 1
ATOM 792 C CA . MET A 1 103 ? -10.289 36.25 9.023 1 73.88 103 MET A CA 1
ATOM 793 C C . MET A 1 103 ? -10.766 35.125 9.906 1 73.88 103 MET A C 1
ATOM 795 O O . MET A 1 103 ? -11.602 34.312 9.484 1 73.88 103 MET A O 1
ATOM 799 N N . ARG A 1 104 ? -10.219 35.062 11.047 1 78.12 104 ARG A N 1
ATOM 800 C CA . ARG A 1 104 ? -10.641 34.031 11.992 1 78.12 104 ARG A CA 1
ATOM 801 C C . ARG A 1 104 ? -12.133 34.125 12.289 1 78.12 104 ARG A C 1
ATOM 803 O O . ARG A 1 104 ? -12.828 33.125 12.367 1 78.12 104 ARG A O 1
ATOM 810 N N . GLU A 1 105 ? -12.609 35.312 12.414 1 80.12 105 GLU A N 1
ATOM 811 C CA . GLU A 1 105 ? -14.023 35.562 12.688 1 80.12 105 GLU A CA 1
ATOM 812 C C . GLU A 1 105 ? -14.898 35.125 11.523 1 80.12 105 GLU A C 1
ATOM 814 O O . GLU A 1 105 ? -15.992 34.562 11.727 1 80.12 105 GLU A O 1
ATOM 819 N N . ILE A 1 106 ? -14.469 35.375 10.391 1 72.88 106 ILE A N 1
ATOM 820 C CA . ILE A 1 106 ? -15.203 34.938 9.203 1 72.88 106 ILE A CA 1
ATOM 821 C C . ILE A 1 106 ? -15.312 33.406 9.188 1 72.88 106 ILE A C 1
ATOM 823 O O . ILE A 1 106 ? -16.375 32.875 8.898 1 72.88 106 ILE A O 1
ATOM 827 N N . LEU A 1 107 ? -14.25 32.719 9.492 1 74.81 107 LEU A N 1
ATOM 828 C CA . LEU A 1 107 ? -14.227 31.266 9.516 1 74.81 107 LEU A CA 1
ATOM 829 C C . LEU A 1 107 ? -15.188 30.734 10.578 1 74.81 107 LEU A C 1
ATOM 831 O O . LEU A 1 107 ? -15.906 29.766 10.336 1 74.81 107 LEU A O 1
ATOM 835 N N . ARG A 1 108 ? -15.164 31.391 11.688 1 78.5 108 ARG A N 1
ATOM 836 C CA . ARG A 1 108 ? -16.094 31 12.75 1 78.5 108 ARG A CA 1
ATOM 837 C C . ARG A 1 108 ? -17.531 31.172 12.305 1 78.5 108 ARG A C 1
ATOM 839 O O . ARG A 1 108 ? -18.391 30.312 12.562 1 78.5 108 ARG A O 1
ATOM 846 N N . LYS A 1 109 ? -17.781 32.25 11.664 1 73.44 109 LYS A N 1
ATOM 847 C CA . LYS A 1 109 ? -19.125 32.531 11.188 1 73.44 109 LYS A CA 1
ATOM 848 C C . LYS A 1 109 ? -19.578 31.5 10.141 1 73.44 109 LYS A C 1
ATOM 850 O O . LYS A 1 109 ? -20.766 31.188 10.031 1 73.44 109 LYS A O 1
ATOM 855 N N . ASP A 1 110 ? -18.641 31.031 9.516 1 69.81 110 ASP A N 1
ATOM 856 C CA . ASP A 1 110 ? -18.938 30.031 8.484 1 69.81 110 ASP A CA 1
ATOM 857 C C . ASP A 1 110 ? -19.078 28.641 9.086 1 69.81 110 ASP A C 1
ATOM 859 O O . ASP A 1 110 ? -19.281 27.672 8.359 1 69.81 110 ASP A O 1
ATOM 863 N N . GLY A 1 111 ? -18.844 28.516 10.383 1 70.5 111 GLY A N 1
ATOM 864 C CA . GLY A 1 111 ? -19.156 27.25 11.062 1 70.5 111 GLY A CA 1
ATOM 865 C C . GLY A 1 111 ? -17.922 26.469 11.453 1 70.5 111 GLY A C 1
ATOM 866 O O . GLY A 1 111 ? -18.016 25.375 11.992 1 70.5 111 GLY A O 1
ATOM 867 N N . ALA A 1 112 ? -16.812 27.094 11.195 1 74.5 112 ALA A N 1
ATOM 868 C CA . ALA A 1 112 ? -15.57 26.391 11.539 1 74.5 112 ALA A CA 1
ATOM 869 C C . ALA A 1 112 ? -15.18 26.672 12.992 1 74.5 112 ALA A C 1
ATOM 871 O O . ALA A 1 112 ? -15.422 27.75 13.516 1 74.5 112 ALA A O 1
ATOM 872 N N . THR A 1 113 ? -14.664 25.594 13.617 1 78.94 113 THR A N 1
ATOM 873 C CA . THR A 1 113 ? -13.914 25.828 14.844 1 78.94 113 THR A CA 1
ATOM 874 C C . THR A 1 113 ? -12.5 26.297 14.539 1 78.94 113 THR A C 1
ATOM 876 O O . THR A 1 113 ? -11.781 25.656 13.766 1 78.94 113 THR A O 1
ATOM 879 N N . VAL A 1 114 ? -12.156 27.453 15.07 1 81.56 114 VAL A N 1
ATOM 880 C CA . VAL A 1 114 ? -10.844 28.016 14.773 1 81.56 114 VAL A CA 1
ATOM 881 C C . VAL A 1 114 ? -9.914 27.828 15.969 1 81.56 114 VAL A C 1
ATOM 883 O O . VAL A 1 114 ? -10.25 28.219 17.094 1 81.56 114 VAL A O 1
ATOM 886 N N . ILE A 1 115 ? -8.812 27.172 15.766 1 82.06 115 ILE A N 1
ATOM 887 C CA . ILE A 1 115 ? -7.812 26.953 16.797 1 82.06 115 ILE A CA 1
ATOM 888 C C . ILE A 1 115 ? -6.5 27.609 16.406 1 82.06 115 ILE A C 1
ATOM 890 O O . ILE A 1 115 ? -5.988 27.391 15.305 1 82.06 115 ILE A O 1
ATOM 894 N N . GLY A 1 116 ? -5.984 28.438 17.25 1 80.94 116 GLY A N 1
ATOM 895 C CA . GLY A 1 116 ? -4.695 29.062 17 1 80.94 116 GLY A CA 1
ATOM 896 C C . GLY A 1 116 ? -3.521 28.203 17.438 1 80.94 116 GLY A C 1
ATOM 897 O O . GLY A 1 116 ? -3.57 27.562 18.484 1 80.94 116 GLY A O 1
ATOM 898 N N . PHE A 1 117 ? -2.475 28.109 16.547 1 80.56 117 PHE A N 1
ATOM 899 C CA . PHE A 1 117 ? -1.261 27.359 16.875 1 80.56 117 PHE A CA 1
ATOM 900 C C . PHE A 1 117 ? -0.083 28.312 17.062 1 80.56 117 PHE A C 1
ATOM 902 O O . PHE A 1 117 ? 0.054 29.297 16.344 1 80.56 117 PHE A O 1
ATOM 909 N N . GLU A 1 118 ? 0.662 28.031 18.078 1 83.62 118 GLU A N 1
ATOM 910 C CA . GLU A 1 118 ? 1.999 28.625 18.141 1 83.62 118 GLU A CA 1
ATOM 911 C C . GLU A 1 118 ? 2.98 27.844 17.266 1 83.62 118 GLU A C 1
ATOM 913 O O . GLU A 1 118 ? 2.887 26.625 17.156 1 83.62 118 GLU A O 1
ATOM 918 N N . ASP A 1 119 ? 3.865 28.547 16.703 1 83.56 119 ASP A N 1
ATOM 919 C CA . ASP A 1 119 ? 4.84 27.891 15.836 1 83.56 119 ASP A CA 1
ATOM 920 C C . ASP A 1 119 ? 5.699 26.906 16.625 1 83.56 119 ASP A C 1
ATOM 922 O O . ASP A 1 119 ? 6.023 27.141 17.797 1 83.56 119 ASP A O 1
ATOM 926 N N . VAL A 1 120 ? 5.996 25.828 15.977 1 88.12 120 VAL A N 1
ATOM 927 C CA . VAL A 1 120 ? 6.984 24.906 16.516 1 88.12 120 VAL A CA 1
ATOM 928 C C . VAL A 1 120 ? 8.383 25.5 16.375 1 88.12 120 VAL A C 1
ATOM 930 O O . VAL A 1 120 ? 8.703 26.109 15.352 1 88.12 120 VAL A O 1
ATOM 933 N N . LEU A 1 121 ? 9.164 25.359 17.391 1 87.31 121 LEU A N 1
ATOM 934 C CA . LEU A 1 121 ? 10.547 25.828 17.297 1 87.31 121 LEU A CA 1
ATOM 935 C C . LEU A 1 121 ? 11.375 24.891 16.422 1 87.31 121 LEU A C 1
ATOM 937 O O . LEU A 1 121 ? 11.539 23.719 16.766 1 87.31 121 LEU A O 1
ATOM 941 N N . VAL A 1 122 ? 11.852 25.422 15.344 1 89.38 122 VAL A N 1
ATOM 942 C CA . VAL A 1 122 ? 12.648 24.625 14.414 1 89.38 122 VAL A CA 1
ATOM 943 C C . VAL A 1 122 ? 14.133 24.797 14.742 1 89.38 122 VAL A C 1
ATOM 945 O O . VAL A 1 122 ? 14.641 25.906 14.797 1 89.38 122 VAL A O 1
ATOM 948 N N . PRO A 1 123 ? 14.82 23.719 14.961 1 92.38 123 PRO A N 1
ATOM 949 C CA . PRO A 1 123 ? 16.25 23.812 15.297 1 92.38 123 PRO A CA 1
ATOM 950 C C . PRO A 1 123 ? 17.078 24.391 14.156 1 92.38 123 PRO A C 1
ATOM 952 O O . PRO A 1 123 ? 16.672 24.312 12.992 1 92.38 123 PRO A O 1
ATOM 955 N N . PRO A 1 124 ? 18.25 24.875 14.461 1 89.38 124 PRO A N 1
ATOM 956 C CA . PRO A 1 124 ? 19.062 25.594 13.484 1 89.38 124 PRO A CA 1
ATOM 957 C C . PRO A 1 124 ? 19.594 24.703 12.367 1 89.38 124 PRO A C 1
ATOM 959 O O . PRO A 1 124 ? 19.938 25.172 11.289 1 89.38 124 PRO A O 1
ATOM 962 N N . TRP A 1 125 ? 19.609 23.375 12.648 1 92.75 125 TRP A N 1
ATOM 963 C CA . TRP A 1 125 ? 20.188 22.5 11.633 1 92.75 125 TRP A CA 1
ATOM 964 C C . TRP A 1 125 ? 19.266 22.375 10.43 1 92.75 125 TRP A C 1
ATOM 966 O O . TRP A 1 125 ? 19.688 21.938 9.359 1 92.75 125 TRP A O 1
ATOM 976 N N . ILE A 1 126 ? 18.062 22.703 10.641 1 89.25 126 ILE A N 1
ATOM 977 C CA . ILE A 1 126 ? 17.109 22.688 9.539 1 89.25 126 ILE A CA 1
ATOM 978 C C . ILE A 1 126 ? 17.156 24.031 8.812 1 89.25 126 ILE A C 1
ATOM 980 O O . ILE A 1 126 ? 16.844 25.078 9.398 1 89.25 126 ILE A O 1
ATOM 984 N N . HIS A 1 127 ? 17.688 23.984 7.621 1 78.5 127 HIS A N 1
ATOM 985 C CA . HIS A 1 127 ? 17.766 25.219 6.84 1 78.5 127 HIS A CA 1
ATOM 986 C C . HIS A 1 127 ? 16.453 25.5 6.133 1 78.5 127 HIS A C 1
ATOM 988 O O . HIS A 1 127 ? 15.977 24.703 5.328 1 78.5 127 HIS A O 1
ATOM 994 N N . THR A 1 128 ? 15.766 26.422 6.641 1 66.94 128 THR A N 1
ATOM 995 C CA . THR A 1 128 ? 14.523 26.828 6 1 66.94 128 THR A CA 1
ATOM 996 C C . THR A 1 128 ? 14.75 28.047 5.105 1 66.94 128 THR A C 1
ATOM 998 O O . THR A 1 128 ? 15.258 29.078 5.566 1 66.94 128 THR A O 1
ATOM 1001 N N . PRO A 1 129 ? 14.562 27.891 3.805 1 58.75 129 PRO A N 1
ATOM 1002 C CA . PRO A 1 129 ? 14.82 29.031 2.92 1 58.75 129 PRO A CA 1
ATOM 1003 C C . PRO A 1 129 ? 14.039 30.281 3.324 1 58.75 129 PRO A C 1
ATOM 1005 O O . PRO A 1 129 ? 14.516 31.406 3.127 1 58.75 129 PRO A O 1
ATOM 1008 N N . THR A 1 130 ? 12.82 30.156 3.684 1 57.62 130 THR A N 1
ATOM 1009 C CA . THR A 1 130 ? 11.984 31.297 4.059 1 57.62 130 THR A CA 1
ATOM 1010 C C . THR A 1 130 ? 11.281 31.031 5.391 1 57.62 130 THR A C 1
ATOM 1012 O O . THR A 1 130 ? 11.094 29.875 5.781 1 57.62 130 THR A O 1
ATOM 1015 N N . GLU A 1 131 ? 11.156 32.094 6.094 1 54.12 131 GLU A N 1
ATOM 1016 C CA . GLU A 1 131 ? 10.445 32.062 7.367 1 54.12 131 GLU A CA 1
ATOM 1017 C C . GLU A 1 131 ? 9.125 31.297 7.234 1 54.12 131 GLU A C 1
ATOM 1019 O O . GLU A 1 131 ? 8.711 30.594 8.156 1 54.12 131 GLU A O 1
ATOM 1024 N N . ARG A 1 132 ? 8.516 31.453 6.145 1 53.84 132 ARG A N 1
ATOM 1025 C CA . ARG A 1 132 ? 7.227 30.828 5.875 1 53.84 132 ARG A CA 1
ATOM 1026 C C . ARG A 1 132 ? 7.336 29.297 5.969 1 53.84 132 ARG A C 1
ATOM 1028 O O . ARG A 1 132 ? 6.371 28.625 6.332 1 53.84 132 ARG A O 1
ATOM 1035 N N . TRP A 1 133 ? 8.516 28.859 5.898 1 58.09 133 TRP A N 1
ATOM 1036 C CA . TRP A 1 133 ? 8.68 27.406 5.863 1 58.09 133 TRP A CA 1
ATOM 1037 C C . TRP A 1 133 ? 8.727 26.828 7.273 1 58.09 133 TRP A C 1
ATOM 1039 O O . TRP A 1 133 ? 8.43 25.656 7.48 1 58.09 133 TRP A O 1
ATOM 1049 N N . THR A 1 134 ? 9.016 27.75 8.227 1 60.78 134 THR A N 1
ATOM 1050 C CA . THR A 1 134 ? 8.969 27.281 9.609 1 60.78 134 THR A CA 1
ATOM 1051 C C . THR A 1 134 ? 7.547 26.906 10.008 1 60.78 134 THR A C 1
ATOM 1053 O O . THR A 1 134 ? 7.344 26.047 10.859 1 60.78 134 THR A O 1
ATOM 1056 N N . GLU A 1 135 ? 6.699 27.453 9.312 1 70.19 135 GLU A N 1
ATOM 1057 C CA . GLU A 1 135 ? 5.289 27.219 9.617 1 70.19 135 GLU A CA 1
ATOM 1058 C C . GLU A 1 135 ? 4.836 25.844 9.156 1 70.19 135 GLU A C 1
ATOM 1060 O O . GLU A 1 135 ? 3.822 25.328 9.633 1 70.19 135 GLU A O 1
ATOM 1065 N N . GLN A 1 136 ? 5.676 25.25 8.375 1 79.19 136 GLN A N 1
ATOM 1066 C CA . GLN A 1 136 ? 5.297 23.922 7.895 1 79.19 136 GLN A CA 1
ATOM 1067 C C . GLN A 1 136 ? 5.324 22.891 9.023 1 79.19 136 GLN A C 1
ATOM 1069 O O . GLN A 1 136 ? 4.469 22.016 9.086 1 79.19 136 GLN A O 1
ATOM 1074 N N . PHE A 1 137 ? 6.246 23.141 9.984 1 89.5 137 PHE A N 1
ATOM 1075 C CA . PHE A 1 137 ? 6.352 22.203 11.102 1 89.5 137 PHE A CA 1
ATOM 1076 C C . PHE A 1 137 ? 5.238 22.453 12.109 1 89.5 137 PHE A C 1
ATOM 1078 O O . PHE A 1 137 ? 4.957 21.578 12.945 1 89.5 137 PHE A O 1
ATOM 1085 N N . THR A 1 138 ? 4.617 23.625 12.047 1 86.81 138 THR A N 1
ATOM 1086 C CA . THR A 1 138 ? 3.539 23.938 12.977 1 86.81 138 THR A CA 1
ATOM 1087 C C . THR A 1 138 ? 2.379 22.969 12.805 1 86.81 138 THR A C 1
ATOM 1089 O O . THR A 1 138 ? 1.639 22.703 13.75 1 86.81 138 THR A O 1
ATOM 1092 N N . LYS A 1 139 ? 2.289 22.375 11.633 1 86.19 139 LYS A N 1
ATOM 1093 C CA . LYS A 1 139 ? 1.275 21.375 11.312 1 86.19 139 LYS A CA 1
ATOM 1094 C C . LYS A 1 139 ? 1.347 20.188 12.281 1 86.19 139 LYS A C 1
ATOM 1096 O O . LYS A 1 139 ? 0.331 19.547 12.562 1 86.19 139 LYS A O 1
ATOM 1101 N N . LEU A 1 140 ? 2.49 19.938 12.852 1 93.56 140 LEU A N 1
ATOM 1102 C CA . LEU A 1 140 ? 2.703 18.781 13.719 1 93.56 140 LEU A CA 1
ATOM 1103 C C . LEU A 1 140 ? 1.922 18.938 15.023 1 93.56 140 LEU A C 1
ATOM 1105 O O . LEU A 1 140 ? 1.711 17.953 15.742 1 93.56 140 LEU A O 1
ATOM 1109 N N . ARG A 1 141 ? 1.474 20.141 15.305 1 92.06 141 ARG A N 1
ATOM 1110 C CA . ARG A 1 141 ? 0.749 20.375 16.547 1 92.06 141 ARG A CA 1
ATOM 1111 C C . ARG A 1 141 ? -0.629 19.734 16.516 1 92.06 141 ARG A C 1
ATOM 1113 O O . ARG A 1 141 ? -1.294 19.625 17.547 1 92.06 141 ARG A O 1
ATOM 1120 N N . ILE A 1 142 ? -1.055 19.234 15.359 1 91.56 142 ILE A N 1
ATOM 1121 C CA . ILE A 1 142 ? -2.318 18.516 15.281 1 91.56 142 ILE A CA 1
ATOM 1122 C C . ILE A 1 142 ? -2.26 17.281 16.172 1 91.56 142 ILE A C 1
ATOM 1124 O O . ILE A 1 142 ? -3.289 16.812 16.672 1 91.56 142 ILE A O 1
ATOM 1128 N N . PHE A 1 143 ? -1.091 16.734 16.406 1 95.5 143 PHE A N 1
ATOM 1129 C CA . PHE A 1 143 ? -0.935 15.555 17.266 1 95.5 143 PHE A CA 1
ATOM 1130 C C . PHE A 1 143 ? -1.271 15.883 18.703 1 95.5 143 PHE A C 1
ATOM 1132 O O . PHE A 1 143 ? -1.516 14.984 19.516 1 95.5 143 PHE A O 1
ATOM 1139 N N . GLU A 1 144 ? -1.317 17.172 19.062 1 95 144 GLU A N 1
ATOM 1140 C CA . GLU A 1 144 ? -1.6 17.594 20.422 1 95 144 GLU A CA 1
ATOM 1141 C C . GLU A 1 144 ? -3.1 17.75 20.656 1 95 144 GLU A C 1
ATOM 1143 O O . GLU A 1 144 ? -3.535 18.031 21.781 1 95 144 GLU A O 1
ATOM 1148 N N . GLN A 1 145 ? -3.838 17.656 19.609 1 91.25 145 GLN A N 1
ATOM 1149 C CA . GLN A 1 145 ? -5.273 17.891 19.719 1 91.25 145 GLN A CA 1
ATOM 1150 C C . GLN A 1 145 ? -5.992 16.641 20.234 1 91.25 145 GLN A C 1
ATOM 1152 O O . GLN A 1 145 ? -6.863 16.094 19.547 1 91.25 145 GLN A O 1
ATOM 1157 N N . THR A 1 146 ? -5.75 16.25 21.484 1 92.31 146 THR A N 1
ATOM 1158 C CA . THR A 1 146 ? -6.145 14.961 22.047 1 92.31 146 THR A CA 1
ATOM 1159 C C . THR A 1 146 ? -7.621 14.961 22.422 1 92.31 146 THR A C 1
ATOM 1161 O O . THR A 1 146 ? -8.164 13.93 22.828 1 92.31 146 THR A O 1
ATOM 1164 N N . GLN A 1 147 ? -8.305 16.125 22.266 1 86.31 147 GLN A N 1
ATOM 1165 C CA . GLN A 1 147 ? -9.75 16.141 22.453 1 86.31 147 GLN A CA 1
ATOM 1166 C C . GLN A 1 147 ? -10.469 15.422 21.328 1 86.31 147 GLN A C 1
ATOM 1168 O O . GLN A 1 147 ? -11.664 15.125 21.422 1 86.31 147 GLN A O 1
ATOM 1173 N N . TYR A 1 148 ? -9.703 15.164 20.25 1 86.62 148 TYR A N 1
ATOM 1174 C CA . TYR A 1 148 ? -10.227 14.383 19.125 1 86.62 148 TYR A CA 1
ATOM 1175 C C . TYR A 1 148 ? -9.617 12.984 19.109 1 86.62 148 TYR A C 1
ATOM 1177 O O . TYR A 1 148 ? -8.461 12.797 19.5 1 86.62 148 TYR A O 1
ATOM 1185 N N . SER A 1 149 ? -10.406 12 18.688 1 88.81 149 SER A N 1
ATOM 1186 C CA . SER A 1 149 ? -9.898 10.633 18.562 1 88.81 149 SER A CA 1
ATOM 1187 C C . SER A 1 149 ? -9.219 10.422 17.219 1 88.81 149 SER A C 1
ATOM 1189 O O . SER A 1 149 ? -8.297 9.617 17.109 1 88.81 149 SER A O 1
ATOM 1191 N N . ARG A 1 150 ? -9.773 11.125 16.219 1 90.31 150 ARG A N 1
ATOM 1192 C CA . ARG A 1 150 ? -9.234 11.062 14.867 1 90.31 150 ARG A CA 1
ATOM 1193 C C . ARG A 1 150 ? -9.242 12.438 14.211 1 90.31 150 ARG A C 1
ATOM 1195 O O . ARG A 1 150 ? -10.164 13.227 14.43 1 90.31 150 ARG A O 1
ATOM 1202 N N . ILE A 1 151 ? -8.188 12.648 13.477 1 90.44 151 ILE A N 1
ATOM 1203 C CA . ILE A 1 151 ? -8.109 13.898 12.727 1 90.44 151 ILE A CA 1
ATOM 1204 C C . ILE A 1 151 ? -7.738 13.602 11.273 1 90.44 151 ILE A C 1
ATOM 1206 O O . ILE A 1 151 ? -6.734 12.938 11.008 1 90.44 151 ILE A O 1
ATOM 1210 N N . LEU A 1 152 ? -8.602 13.992 10.398 1 91.19 152 LEU A N 1
ATOM 1211 C CA . LEU A 1 152 ? -8.227 14.086 8.992 1 91.19 152 LEU A CA 1
ATOM 1212 C C . LEU A 1 152 ? -7.676 15.477 8.664 1 91.19 152 LEU A C 1
ATOM 1214 O O . LEU A 1 152 ? -8.406 16.469 8.719 1 91.19 152 LEU A O 1
ATOM 1218 N N . TYR A 1 153 ? -6.418 15.516 8.398 1 90.81 153 TYR A N 1
ATOM 1219 C CA . TYR A 1 153 ? -5.789 16.781 8.039 1 90.81 153 TYR A CA 1
ATOM 1220 C C . TYR A 1 153 ? -5.727 16.953 6.527 1 90.81 153 TYR A C 1
ATOM 1222 O O . TYR A 1 153 ? -5.344 16.031 5.809 1 90.81 153 TYR A O 1
ATOM 1230 N N . LEU A 1 154 ? -6.062 18.141 6.051 1 87.56 154 LEU A N 1
ATOM 1231 C CA . LEU A 1 154 ? -5.934 18.531 4.652 1 87.56 154 LEU A CA 1
ATOM 1232 C C . LEU A 1 154 ? -5.285 19.906 4.531 1 87.56 154 LEU A C 1
ATOM 1234 O O . LEU A 1 154 ? -5.664 20.844 5.238 1 87.56 154 LEU A O 1
ATOM 1238 N N . ASP A 1 155 ? -4.297 19.938 3.674 1 84.5 155 ASP A N 1
ATOM 1239 C CA . ASP A 1 155 ? -3.803 21.266 3.338 1 84.5 155 ASP A CA 1
ATOM 1240 C C . ASP A 1 155 ? -4.918 22.141 2.768 1 84.5 155 ASP A C 1
ATOM 1242 O O . ASP A 1 155 ? -5.887 21.625 2.201 1 84.5 155 ASP A O 1
ATOM 1246 N N . ALA A 1 156 ? -4.73 23.344 2.826 1 78.19 156 ALA A N 1
ATOM 1247 C CA . ALA A 1 156 ? -5.77 24.297 2.445 1 78.19 156 ALA A CA 1
ATOM 1248 C C . ALA A 1 156 ? -5.965 24.328 0.933 1 78.19 156 ALA A C 1
ATOM 1250 O O . ALA A 1 156 ? -7.004 24.766 0.442 1 78.19 156 ALA A O 1
ATOM 1251 N N . ASP A 1 157 ? -5.039 23.859 0.179 1 81.19 157 ASP A N 1
ATOM 1252 C CA . ASP A 1 157 ? -5.137 23.938 -1.275 1 81.19 157 ASP A CA 1
ATOM 1253 C C . ASP A 1 157 ? -5.715 22.656 -1.857 1 81.19 157 ASP A C 1
ATOM 1255 O O . ASP A 1 157 ? -5.539 22.359 -3.045 1 81.19 157 ASP A O 1
ATOM 1259 N N . TYR A 1 158 ? -6.336 21.906 -1.044 1 87.19 158 TYR A N 1
ATOM 1260 C CA . TYR A 1 158 ? -7.117 20.781 -1.553 1 87.19 158 TYR A CA 1
ATOM 1261 C C . TYR A 1 158 ? -8.477 21.25 -2.059 1 87.19 158 TYR A C 1
ATOM 1263 O O . TYR A 1 158 ? -9.117 22.109 -1.434 1 87.19 158 TYR A O 1
ATOM 1271 N N . LEU A 1 159 ? -8.906 20.766 -3.129 1 86.25 159 LEU A N 1
ATOM 1272 C CA . LEU A 1 159 ? -10.266 20.922 -3.633 1 86.25 159 LEU A CA 1
ATOM 1273 C C . LEU A 1 159 ? -11.102 19.688 -3.297 1 86.25 159 LEU A C 1
ATOM 1275 O O . LEU A 1 159 ? -10.805 18.578 -3.758 1 86.25 159 LEU A O 1
ATOM 1279 N N . ILE A 1 160 ? -12.117 19.875 -2.525 1 86.44 160 ILE A N 1
ATOM 1280 C CA . ILE A 1 160 ? -12.984 18.766 -2.146 1 86.44 160 ILE A CA 1
ATOM 1281 C C . ILE A 1 160 ? -14.031 18.531 -3.236 1 86.44 160 ILE A C 1
ATOM 1283 O O . ILE A 1 160 ? -14.828 19.422 -3.541 1 86.44 160 ILE A O 1
ATOM 1287 N N . MET A 1 161 ? -14.031 17.328 -3.748 1 87.06 161 MET A N 1
ATOM 1288 C CA . MET A 1 161 ? -14.883 17.016 -4.887 1 87.06 161 MET A CA 1
ATOM 1289 C C . MET A 1 161 ? -16.125 16.234 -4.438 1 87.06 161 MET A C 1
ATOM 1291 O O . MET A 1 161 ? -17.188 16.344 -5.055 1 87.06 161 MET A O 1
ATOM 1295 N N . ASN A 1 162 ? -15.953 15.438 -3.457 1 87.25 162 ASN A N 1
ATOM 1296 C CA . ASN A 1 162 ? -17.016 14.586 -2.924 1 87.25 162 ASN A CA 1
ATOM 1297 C C . ASN A 1 162 ? -16.953 14.508 -1.4 1 87.25 162 ASN A C 1
ATOM 1299 O O . ASN A 1 162 ? -15.977 14.93 -0.79 1 87.25 162 ASN A O 1
ATOM 1303 N N . ARG A 1 163 ? -18 13.945 -0.83 1 83.88 163 ARG A N 1
ATOM 1304 C CA . ARG A 1 163 ? -18.094 13.836 0.622 1 83.88 163 ARG A CA 1
ATOM 1305 C C . ARG A 1 163 ? -16.938 13.023 1.185 1 83.88 163 ARG A C 1
ATOM 1307 O O . ARG A 1 163 ? -16.531 12.016 0.595 1 83.88 163 ARG A O 1
ATOM 1314 N N . MET A 1 164 ? -16.531 13.477 2.383 1 85.5 164 MET A N 1
ATOM 1315 C CA . MET A 1 164 ? -15.344 12.875 2.969 1 85.5 164 MET A CA 1
ATOM 1316 C C . MET A 1 164 ? -15.695 12.102 4.238 1 85.5 164 MET A C 1
ATOM 1318 O O . MET A 1 164 ? -14.828 11.461 4.836 1 85.5 164 MET A O 1
ATOM 1322 N N . ASP A 1 165 ? -16.875 12.023 4.703 1 81.19 165 ASP A N 1
ATOM 1323 C CA . ASP A 1 165 ? -17.281 11.477 5.996 1 81.19 165 ASP A CA 1
ATOM 1324 C C . ASP A 1 165 ? -16.922 9.992 6.094 1 81.19 165 ASP A C 1
ATOM 1326 O O . ASP A 1 165 ? -16.516 9.516 7.156 1 81.19 165 ASP A O 1
ATOM 1330 N N . GLY A 1 166 ? -17.062 9.391 5.008 1 87.19 166 GLY A N 1
ATOM 1331 C CA . GLY A 1 166 ? -16.891 7.945 4.996 1 87.19 166 GLY A CA 1
ATOM 1332 C C . GLY A 1 166 ? -15.461 7.512 5.285 1 87.19 166 GLY A C 1
ATOM 1333 O O . GLY A 1 166 ? -15.219 6.348 5.605 1 87.19 166 GLY A O 1
ATOM 1334 N N . ILE A 1 167 ? -14.492 8.453 5.215 1 90.69 167 ILE A N 1
ATOM 1335 C CA . ILE A 1 167 ? -13.086 8.109 5.387 1 90.69 167 ILE A CA 1
ATOM 1336 C C . ILE A 1 167 ? -12.836 7.641 6.816 1 90.69 167 ILE A C 1
ATOM 1338 O O . ILE A 1 167 ? -11.953 6.812 7.062 1 90.69 167 ILE A O 1
ATOM 1342 N N . PHE A 1 168 ? -13.656 8.062 7.773 1 88.5 168 PHE A N 1
ATOM 1343 C CA . PHE A 1 168 ? -13.492 7.73 9.188 1 88.5 168 PHE A CA 1
ATOM 1344 C C . PHE A 1 168 ? -14 6.324 9.477 1 88.5 168 PHE A C 1
ATOM 1346 O O . PHE A 1 168 ? -13.742 5.77 10.539 1 88.5 168 PHE A O 1
ATOM 1353 N N . ASN A 1 169 ? -14.656 5.785 8.492 1 87.69 169 ASN A N 1
ATOM 1354 C CA . ASN A 1 169 ? -15.203 4.441 8.648 1 87.69 169 ASN A CA 1
ATOM 1355 C C . ASN A 1 169 ? -14.344 3.398 7.945 1 87.69 169 ASN A C 1
ATOM 1357 O O . ASN A 1 169 ? -14.656 2.207 7.973 1 87.69 169 ASN A O 1
ATOM 1361 N N . GLU A 1 170 ? -13.297 3.832 7.406 1 90.5 170 GLU A N 1
ATOM 1362 C CA . GLU A 1 170 ? -12.406 2.877 6.754 1 90.5 170 GLU A CA 1
ATOM 1363 C C . GLU A 1 170 ? -11.797 1.908 7.762 1 90.5 170 GLU A C 1
ATOM 1365 O O . GLU A 1 170 ? -11.367 2.318 8.844 1 90.5 170 GLU A O 1
ATOM 1370 N N . PRO A 1 171 ? -11.688 0.629 7.406 1 91.81 171 PRO A N 1
ATOM 1371 C CA . PRO A 1 171 ? -11.133 -0.354 8.344 1 91.81 171 PRO A CA 1
ATOM 1372 C C . PRO A 1 171 ? -9.68 -0.064 8.719 1 91.81 171 PRO A C 1
ATOM 1374 O O . PRO A 1 171 ? -9.258 -0.366 9.836 1 91.81 171 PRO A O 1
ATOM 1377 N N . ASN A 1 172 ? -8.945 0.5 7.883 1 92.25 172 ASN A N 1
ATOM 1378 C CA . ASN A 1 172 ? -7.512 0.667 8.109 1 92.25 172 ASN A CA 1
ATOM 1379 C C . ASN A 1 172 ? -7.227 1.809 9.078 1 92.25 172 ASN A C 1
ATOM 1381 O O . ASN A 1 172 ? -6.078 2.021 9.477 1 92.25 172 ASN A O 1
ATOM 1385 N N . VAL A 1 173 ? -8.273 2.561 9.461 1 91.75 173 VAL A N 1
ATOM 1386 C CA . VAL A 1 173 ? -8.039 3.627 10.43 1 91.75 173 VAL A CA 1
ATOM 1387 C C . VAL A 1 173 ? -8.867 3.375 11.688 1 91.75 173 VAL A C 1
ATOM 1389 O O . VAL A 1 173 ? -8.977 4.246 12.547 1 91.75 173 VAL A O 1
ATOM 1392 N N . ALA A 1 174 ? -9.492 2.262 11.789 1 90.12 174 ALA A N 1
ATOM 1393 C CA . ALA A 1 174 ? -10.367 1.933 12.906 1 90.12 174 ALA A CA 1
ATOM 1394 C C . ALA A 1 174 ? -9.562 1.72 14.188 1 90.12 174 ALA A C 1
ATOM 1396 O O . ALA A 1 174 ? -9.961 2.168 15.266 1 90.12 174 ALA A O 1
ATOM 1397 N N . ASP A 1 175 ? -8.438 1.046 14.047 1 91.25 175 ASP A N 1
ATOM 1398 C CA . ASP A 1 175 ? -7.617 0.72 15.211 1 91.25 175 ASP A CA 1
ATOM 1399 C C . ASP A 1 175 ? -6.25 1.396 15.133 1 91.25 175 ASP A C 1
ATOM 1401 O O . ASP A 1 175 ? -5.793 1.754 14.039 1 91.25 175 ASP A O 1
ATOM 1405 N N . LEU A 1 176 ? -5.699 1.59 16.312 1 95.44 176 LEU A N 1
ATOM 1406 C CA . LEU A 1 176 ? -4.328 2.086 16.359 1 95.44 176 LEU A CA 1
ATOM 1407 C C . LEU A 1 176 ? -3.344 0.996 15.961 1 95.44 176 LEU A C 1
ATOM 1409 O O . LEU A 1 176 ? -3.658 -0.194 16.047 1 95.44 176 LEU A O 1
ATOM 1413 N N . THR A 1 177 ? -2.232 1.446 15.484 1 95 177 THR A N 1
ATOM 1414 C CA . THR A 1 177 ? -1.148 0.54 15.125 1 95 177 THR A CA 1
ATOM 1415 C C . THR A 1 177 ? -0.163 0.387 16.281 1 95 177 THR A C 1
ATOM 1417 O O . THR A 1 177 ? 0.13 1.354 16.984 1 95 177 THR A O 1
ATOM 1420 N N . ARG A 1 178 ? 0.365 -0.794 16.469 1 94.5 178 ARG A N 1
ATOM 1421 C CA . ARG A 1 178 ? 1.38 -1.018 17.484 1 94.5 178 ARG A CA 1
ATOM 1422 C C . ARG A 1 178 ? 2.783 -0.842 16.922 1 94.5 178 ARG A C 1
ATOM 1424 O O . ARG A 1 178 ? 3.064 -1.288 15.805 1 94.5 178 ARG A O 1
ATOM 1431 N N . THR A 1 179 ? 3.605 -0.162 17.656 1 96.5 179 THR A N 1
ATOM 1432 C CA . THR A 1 179 ? 5.012 -0.076 17.281 1 96.5 179 THR A CA 1
ATOM 1433 C C . THR A 1 179 ? 5.656 -1.459 17.266 1 96.5 179 THR A C 1
ATOM 1435 O O . THR A 1 179 ? 5.391 -2.277 18.156 1 96.5 179 THR A O 1
ATOM 1438 N N . MET A 1 180 ? 6.559 -1.682 16.344 1 93.5 180 MET A N 1
ATOM 1439 C CA . MET A 1 180 ? 7.141 -3.006 16.141 1 93.5 180 MET A CA 1
ATOM 1440 C C . MET A 1 180 ? 8.406 -3.17 16.984 1 93.5 180 MET A C 1
ATOM 1442 O O . MET A 1 180 ? 9.477 -3.447 16.453 1 93.5 180 MET A O 1
ATOM 1446 N N . PHE A 1 181 ? 8.258 -3.184 18.25 1 91.75 181 PHE A N 1
ATOM 1447 C CA . PHE A 1 181 ? 9.367 -3.256 19.203 1 91.75 181 PHE A CA 1
ATOM 1448 C C . PHE A 1 181 ? 10.102 -4.59 19.062 1 91.75 181 PHE A C 1
ATOM 1450 O O . PHE A 1 181 ? 11.32 -4.648 19.203 1 91.75 181 PHE A O 1
ATOM 1457 N N . GLN A 1 182 ? 9.328 -5.621 18.797 1 88.06 182 GLN A N 1
ATOM 1458 C CA . GLN A 1 182 ? 9.93 -6.949 18.75 1 88.06 182 GLN A CA 1
ATOM 1459 C C . GLN A 1 182 ? 10.383 -7.301 17.328 1 88.06 182 GLN A C 1
ATOM 1461 O O . GLN A 1 182 ? 11.516 -7.73 17.125 1 88.06 182 GLN A O 1
ATOM 1466 N N . ASP A 1 183 ? 9.609 -7.004 16.391 1 87.06 183 ASP A N 1
ATOM 1467 C CA . ASP A 1 183 ? 9.859 -7.406 15.008 1 87.06 183 ASP A CA 1
ATOM 1468 C C . ASP A 1 183 ? 10.977 -6.57 14.391 1 87.06 183 ASP A C 1
ATOM 1470 O O . ASP A 1 183 ? 11.68 -7.031 13.484 1 87.06 183 ASP A O 1
ATOM 1474 N N . ARG A 1 184 ? 11.047 -5.359 14.852 1 91.81 184 ARG A N 1
ATOM 1475 C CA . ARG A 1 184 ? 12 -4.434 14.25 1 91.81 184 ARG A CA 1
ATOM 1476 C C . ARG A 1 184 ? 12.812 -3.709 15.32 1 91.81 184 ARG A C 1
ATOM 1478 O O . ARG A 1 184 ? 13.008 -2.494 15.242 1 91.81 184 ARG A O 1
ATOM 1485 N N . THR A 1 185 ? 13.242 -4.473 16.234 1 91.88 185 THR A N 1
ATOM 1486 C CA . THR A 1 185 ? 13.984 -3.955 17.375 1 91.88 185 THR A CA 1
ATOM 1487 C C . THR A 1 185 ? 15.258 -3.248 16.922 1 91.88 185 THR A C 1
ATOM 1489 O O . THR A 1 185 ? 15.633 -2.211 17.469 1 91.88 185 THR A O 1
ATOM 1492 N N . ASP A 1 186 ? 15.898 -3.781 15.898 1 93.19 186 ASP A N 1
ATOM 1493 C CA . ASP A 1 186 ? 17.188 -3.281 15.43 1 93.19 186 ASP A CA 1
ATOM 1494 C C . ASP A 1 186 ? 17.031 -1.91 14.773 1 93.19 186 ASP A C 1
ATOM 1496 O O . ASP A 1 186 ? 18.031 -1.199 14.578 1 93.19 186 ASP A O 1
ATOM 1500 N N . LEU A 1 187 ? 15.844 -1.574 14.453 1 92.69 187 LEU A N 1
ATOM 1501 C CA . LEU A 1 187 ? 15.602 -0.308 13.773 1 92.69 187 LEU A CA 1
ATOM 1502 C C . LEU A 1 187 ? 15.258 0.792 14.773 1 92.69 187 LEU A C 1
ATOM 1504 O O . LEU A 1 187 ? 15.094 1.952 14.391 1 92.69 187 LEU A O 1
ATOM 1508 N N . ILE A 1 188 ? 15.148 0.466 16 1 95.5 188 ILE A N 1
ATOM 1509 C CA . ILE A 1 188 ? 14.836 1.443 17.047 1 95.5 188 ILE A CA 1
ATOM 1510 C C . ILE A 1 188 ? 16.125 2.078 17.547 1 95.5 188 ILE A C 1
ATOM 1512 O O . ILE A 1 188 ? 17 1.384 18.078 1 95.5 188 ILE A O 1
ATOM 1516 N N . LYS A 1 189 ? 16.188 3.385 17.406 1 96.38 189 LYS A N 1
ATOM 1517 C CA . LYS A 1 189 ? 17.375 4.121 17.844 1 96.38 189 LYS A CA 1
ATOM 1518 C C . LYS A 1 189 ? 17.234 4.594 19.297 1 96.38 189 LYS A C 1
ATOM 1520 O O . LYS A 1 189 ? 16.25 5.246 19.641 1 96.38 189 LYS A O 1
ATOM 1525 N N . GLU A 1 190 ? 18.203 4.395 20.062 1 95.69 190 GLU A N 1
ATOM 1526 C CA . GLU A 1 190 ? 18.156 4.695 21.484 1 95.69 190 GLU A CA 1
ATOM 1527 C C . GLU A 1 190 ? 17.953 6.188 21.734 1 95.69 190 GLU A C 1
ATOM 1529 O O . GLU A 1 190 ? 17.25 6.582 22.656 1 95.69 190 GLU A O 1
ATOM 1534 N N . ASP A 1 191 ? 18.547 7.031 20.938 1 97.25 191 ASP A N 1
ATOM 1535 C CA . ASP A 1 191 ? 18.5 8.477 21.172 1 97.25 191 ASP A CA 1
ATOM 1536 C C . ASP A 1 191 ? 17.156 9.055 20.766 1 97.25 191 ASP A C 1
ATOM 1538 O O . ASP A 1 191 ? 16.906 10.242 20.953 1 97.25 191 ASP A O 1
ATOM 1542 N N . GLU A 1 192 ? 16.297 8.164 20.297 1 96.94 192 GLU A N 1
ATOM 1543 C CA . GLU A 1 192 ? 14.961 8.609 19.938 1 96.94 192 GLU A CA 1
ATOM 1544 C C . GLU A 1 192 ? 13.922 8.109 20.938 1 96.94 192 GLU A C 1
ATOM 1546 O O . GLU A 1 192 ? 12.766 8.523 20.906 1 96.94 192 GLU A O 1
ATOM 1551 N N . GLU A 1 193 ? 14.367 7.258 21.844 1 94.19 193 GLU A N 1
ATOM 1552 C CA . GLU A 1 193 ? 13.43 6.641 22.766 1 94.19 193 GLU A CA 1
ATOM 1553 C C . GLU A 1 193 ? 12.938 7.648 23.812 1 94.19 193 GLU A C 1
ATOM 1555 O O . GLU A 1 193 ? 13.609 8.633 24.094 1 94.19 193 GLU A O 1
ATOM 1560 N N . PRO A 1 194 ? 11.648 7.469 24.328 1 96.69 194 PRO A N 1
ATOM 1561 C CA . PRO A 1 194 ? 10.742 6.352 24.062 1 96.69 194 PRO A CA 1
ATOM 1562 C C . PRO A 1 194 ? 9.867 6.582 22.844 1 96.69 194 PRO A C 1
ATOM 1564 O O . PRO A 1 194 ? 9.453 7.715 22.578 1 96.69 194 PRO A O 1
ATOM 1567 N N . LEU A 1 195 ? 9.562 5.57 22.094 1 97.56 195 LEU A N 1
ATOM 1568 C CA . LEU A 1 195 ? 8.57 5.586 21.031 1 97.56 195 LEU A CA 1
ATOM 1569 C C . LEU A 1 195 ? 7.176 5.305 21.578 1 97.56 195 LEU A C 1
ATOM 1571 O O . LEU A 1 195 ? 7.023 4.555 22.547 1 97.56 195 LEU A O 1
ATOM 1575 N N . PRO A 1 196 ? 6.164 5.906 20.953 1 97.81 196 PRO A N 1
ATOM 1576 C CA . PRO A 1 196 ? 4.809 5.531 21.359 1 97.81 196 PRO A CA 1
ATOM 1577 C C . PRO A 1 196 ? 4.504 4.055 21.125 1 97.81 196 PRO A C 1
ATOM 1579 O O . PRO A 1 196 ? 4.957 3.482 20.125 1 97.81 196 PRO A O 1
ATOM 1582 N N . GLU A 1 197 ? 3.748 3.449 22 1 96.94 197 GLU A N 1
ATOM 1583 C CA . GLU A 1 197 ? 3.391 2.039 21.891 1 96.94 197 GLU A CA 1
ATOM 1584 C C . GLU A 1 197 ? 2.365 1.812 20.781 1 96.94 197 GLU A C 1
ATOM 1586 O O . GLU A 1 197 ? 2.439 0.822 20.062 1 96.94 197 GLU A O 1
ATOM 1591 N N . GLU A 1 198 ? 1.386 2.744 20.797 1 97.12 198 GLU A N 1
ATOM 1592 C CA . GLU A 1 198 ? 0.324 2.705 19.797 1 97.12 198 GLU A CA 1
ATOM 1593 C C . GLU A 1 198 ? 0.123 4.074 19.156 1 97.12 198 GLU A C 1
ATOM 1595 O O . GLU A 1 198 ? 0.343 5.105 19.797 1 97.12 198 GLU A O 1
ATOM 1600 N N . TRP A 1 199 ? -0.254 4 17.953 1 97.44 199 TRP A N 1
ATOM 1601 C CA . TRP A 1 199 ? -0.366 5.23 17.188 1 97.44 199 TRP A CA 1
ATOM 1602 C C . TRP A 1 199 ? -1.187 5.004 15.914 1 97.44 199 TRP A C 1
ATOM 1604 O O . TRP A 1 199 ? -1.555 3.869 15.602 1 97.44 199 TRP A O 1
ATOM 1614 N N . LEU A 1 200 ? -1.56 6.109 15.289 1 97 200 LEU A N 1
ATOM 1615 C CA . LEU A 1 200 ? -2.16 6.039 13.961 1 97 200 LEU A CA 1
ATOM 1616 C C . LEU A 1 200 ? -1.606 7.137 13.055 1 97 200 LEU A C 1
ATOM 1618 O O . LEU A 1 200 ? -1.607 8.312 13.43 1 97 200 LEU A O 1
ATOM 1622 N N . PHE A 1 201 ? -1.015 6.719 11.992 1 97.56 201 PHE A N 1
ATOM 1623 C CA . PHE A 1 201 ? -0.614 7.594 10.891 1 97.56 201 PHE A CA 1
ATOM 1624 C C . PHE A 1 201 ? -0.926 6.957 9.547 1 97.56 201 PHE A C 1
ATOM 1626 O O . PHE A 1 201 ? -0.295 5.969 9.164 1 97.56 201 PHE A O 1
ATOM 1633 N N . ALA A 1 202 ? -1.931 7.52 8.828 1 97.25 202 ALA A N 1
ATOM 1634 C CA . ALA A 1 202 ? -2.334 7.066 7.5 1 97.25 202 ALA A CA 1
ATOM 1635 C C . ALA A 1 202 ? -2.312 8.219 6.5 1 97.25 202 ALA A C 1
ATOM 1637 O O . ALA A 1 202 ? -2.602 9.367 6.859 1 97.25 202 ALA A O 1
ATOM 1638 N N . ALA A 1 203 ? -1.957 7.875 5.273 1 97 203 ALA A N 1
ATOM 1639 C CA . ALA A 1 203 ? -1.809 8.914 4.258 1 97 203 ALA A CA 1
ATOM 1640 C C . ALA A 1 203 ? -1.969 8.336 2.855 1 97 203 ALA A C 1
ATOM 1642 O O . ALA A 1 203 ? -2.314 7.164 2.697 1 97 203 ALA A O 1
ATOM 1643 N N . ARG A 1 204 ? -1.978 9.219 1.915 1 96.88 204 ARG A N 1
ATOM 1644 C CA . ARG A 1 204 ? -1.81 8.844 0.514 1 96.88 204 ARG A CA 1
ATOM 1645 C C . ARG A 1 204 ? -0.368 9.055 0.061 1 96.88 204 ARG A C 1
ATOM 1647 O O . ARG A 1 204 ? 0.312 9.961 0.536 1 96.88 204 ARG A O 1
ATOM 1654 N N . PRO A 1 205 ? 0.117 8.195 -0.858 1 95.94 205 PRO A N 1
ATOM 1655 C CA . PRO A 1 205 ? 1.476 8.406 -1.365 1 95.94 205 PRO A CA 1
ATOM 1656 C C . PRO A 1 205 ? 1.605 9.672 -2.203 1 95.94 205 PRO A C 1
ATOM 1658 O O . PRO A 1 205 ? 0.627 10.125 -2.805 1 95.94 205 PRO A O 1
ATOM 1661 N N . GLU A 1 206 ? 2.83 10.18 -2.131 1 95.5 206 GLU A N 1
ATOM 1662 C CA . GLU A 1 206 ? 3.215 11.211 -3.088 1 95.5 206 GLU A CA 1
ATOM 1663 C C . GLU A 1 206 ? 3.348 10.633 -4.496 1 95.5 206 GLU A C 1
ATOM 1665 O O . GLU A 1 206 ? 4.086 9.672 -4.711 1 95.5 206 GLU A O 1
ATOM 1670 N N . ASN A 1 207 ? 2.625 11.234 -5.422 1 95.06 207 ASN A N 1
ATOM 1671 C CA . ASN A 1 207 ? 2.676 10.719 -6.785 1 95.06 207 ASN A CA 1
ATOM 1672 C C . ASN A 1 207 ? 3.912 11.211 -7.527 1 95.06 207 ASN A C 1
ATOM 1674 O O . ASN A 1 207 ? 4.262 10.68 -8.586 1 95.06 207 ASN A O 1
ATOM 1678 N N . GLY A 1 208 ? 4.469 12.266 -6.934 1 91.12 208 GLY A N 1
ATOM 1679 C CA . GLY A 1 208 ? 5.727 12.711 -7.508 1 91.12 208 GLY A CA 1
ATOM 1680 C C . GLY A 1 208 ? 6.777 11.617 -7.578 1 91.12 208 GLY A C 1
ATOM 1681 O O . GLY A 1 208 ? 7.051 10.953 -6.582 1 91.12 208 GLY A O 1
ATOM 1682 N N . GLY A 1 209 ? 7.355 11.312 -8.57 1 85.88 209 GLY A N 1
ATOM 1683 C CA . GLY A 1 209 ? 8.32 10.242 -8.734 1 85.88 209 GLY A CA 1
ATOM 1684 C C . GLY A 1 209 ? 7.68 8.898 -9.039 1 85.88 209 GLY A C 1
ATOM 1685 O O . GLY A 1 209 ? 8.375 7.898 -9.227 1 85.88 209 GLY A O 1
ATOM 1686 N N . MET A 1 210 ? 6.398 8.898 -8.977 1 90.69 210 MET A N 1
ATOM 1687 C CA . MET A 1 210 ? 5.641 7.688 -9.281 1 90.69 210 MET A CA 1
ATOM 1688 C C . MET A 1 210 ? 4.715 7.91 -10.477 1 90.69 210 MET A C 1
ATOM 1690 O O . MET A 1 210 ? 3.561 7.484 -10.453 1 90.69 210 MET A O 1
ATOM 1694 N N . GLY A 1 211 ? 5.156 8.68 -11.414 1 90.62 211 GLY A N 1
ATOM 1695 C CA . GLY A 1 211 ? 4.391 9.008 -12.609 1 90.62 211 GLY A CA 1
ATOM 1696 C C . GLY A 1 211 ? 3.986 10.469 -12.672 1 90.62 211 GLY A C 1
ATOM 1697 O O . GLY A 1 211 ? 3.65 10.984 -13.742 1 90.62 211 GLY A O 1
ATOM 1698 N N . GLY A 1 212 ? 3.998 11.125 -11.492 1 92.94 212 GLY A N 1
ATOM 1699 C CA . GLY A 1 212 ? 3.674 12.539 -11.461 1 92.94 212 GLY A CA 1
ATOM 1700 C C . GLY A 1 212 ? 2.312 12.852 -12.055 1 92.94 212 GLY A C 1
ATOM 1701 O O . GLY A 1 212 ? 1.312 12.234 -11.688 1 92.94 212 GLY A O 1
ATOM 1702 N N . TYR A 1 213 ? 2.344 13.758 -13.008 1 94.56 213 TYR A N 1
ATOM 1703 C CA . TYR A 1 213 ? 1.094 14.195 -13.617 1 94.56 213 TYR A CA 1
ATOM 1704 C C . TYR A 1 213 ? 0.559 13.156 -14.586 1 94.56 213 TYR A C 1
ATOM 1706 O O . TYR A 1 213 ? -0.553 13.289 -15.102 1 94.56 213 TYR A O 1
ATOM 1714 N N . GLU A 1 214 ? 1.268 12.109 -14.781 1 93.12 214 GLU A N 1
ATOM 1715 C CA . GLU A 1 214 ? 0.826 11.047 -15.68 1 93.12 214 GLU A CA 1
ATOM 1716 C C . GLU A 1 214 ? 0.586 9.75 -14.914 1 93.12 214 GLU A C 1
ATOM 1718 O O . GLU A 1 214 ? 0.481 8.68 -15.516 1 93.12 214 GLU A O 1
ATOM 1723 N N . HIS A 1 215 ? 0.502 9.859 -13.633 1 94.75 215 HIS A N 1
ATOM 1724 C CA . HIS A 1 215 ? 0.316 8.648 -12.844 1 94.75 215 HIS A CA 1
ATOM 1725 C C . HIS A 1 215 ? -0.973 7.934 -13.234 1 94.75 215 HIS A C 1
ATOM 1727 O O . HIS A 1 215 ? -1.921 8.562 -13.711 1 94.75 215 HIS A O 1
ATOM 1733 N N . PRO A 1 216 ? -0.95 6.613 -13.078 1 94.56 216 PRO A N 1
ATOM 1734 C CA . PRO A 1 216 ? -2.184 5.863 -13.328 1 94.56 216 PRO A CA 1
ATOM 1735 C C . PRO A 1 216 ? -3.209 6.027 -12.211 1 94.56 216 PRO A C 1
ATOM 1737 O O . PRO A 1 216 ? -2.875 6.52 -11.125 1 94.56 216 PRO A O 1
ATOM 1740 N N . VAL A 1 217 ? -4.469 5.703 -12.508 1 95.38 217 VAL A N 1
ATOM 1741 C CA . VAL A 1 217 ? -5.543 5.637 -11.523 1 95.38 217 VAL A CA 1
ATOM 1742 C C . VAL A 1 217 ? -6.246 4.281 -11.617 1 95.38 217 VAL A C 1
ATOM 1744 O O . VAL A 1 217 ? -6.875 3.973 -12.633 1 95.38 217 VAL A O 1
ATOM 1747 N N . PRO A 1 218 ? -6.148 3.395 -10.617 1 95.69 218 PRO A N 1
ATOM 1748 C CA . PRO A 1 218 ? -5.531 3.639 -9.312 1 95.69 218 PRO A CA 1
ATOM 1749 C C . PRO A 1 218 ? -4.02 3.836 -9.398 1 95.69 218 PRO A C 1
ATOM 1751 O O . PRO A 1 218 ? -3.365 3.248 -10.266 1 95.69 218 PRO A O 1
ATOM 1754 N N . PRO A 1 219 ? -3.543 4.668 -8.453 1 95.56 219 PRO A N 1
ATOM 1755 C CA . PRO A 1 219 ? -2.1 4.918 -8.461 1 95.56 219 PRO A CA 1
ATOM 1756 C C . PRO A 1 219 ? -1.296 3.73 -7.93 1 95.56 219 PRO A C 1
ATOM 1758 O O . PRO A 1 219 ? -1.865 2.807 -7.344 1 95.56 219 PRO A O 1
ATOM 1761 N N . LEU A 1 220 ? -0.008 3.805 -8.195 1 92.56 220 LEU A N 1
ATOM 1762 C CA . LEU A 1 220 ? 0.897 2.812 -7.625 1 92.56 220 LEU A CA 1
ATOM 1763 C C . LEU A 1 220 ? 1.054 3.02 -6.121 1 92.56 220 LEU A C 1
ATOM 1765 O O . LEU A 1 220 ? 0.8 4.113 -5.613 1 92.56 220 LEU A O 1
ATOM 1769 N N . ASN A 1 221 ? 1.408 1.861 -5.492 1 91.94 221 ASN A N 1
ATOM 1770 C CA . ASN A 1 221 ? 1.706 1.951 -4.066 1 91.94 221 ASN A CA 1
ATOM 1771 C C . ASN A 1 221 ? 3.086 2.553 -3.818 1 91.94 221 ASN A C 1
ATOM 1773 O O . ASN A 1 221 ? 4.078 2.096 -4.387 1 91.94 221 ASN A O 1
ATOM 1777 N N . GLY A 1 222 ? 3.076 3.607 -3.01 1 88.44 222 GLY A N 1
ATOM 1778 C CA . GLY A 1 222 ? 4.336 4.305 -2.807 1 88.44 222 GLY A CA 1
ATOM 1779 C C . GLY A 1 222 ? 4.895 4.129 -1.408 1 88.44 222 GLY A C 1
ATOM 1780 O O . GLY A 1 222 ? 4.238 3.553 -0.539 1 88.44 222 GLY A O 1
ATOM 1781 N N . ASP A 1 223 ? 6.129 4.664 -1.273 1 90.69 223 ASP A N 1
ATOM 1782 C CA . ASP A 1 223 ? 6.801 4.551 0.017 1 90.69 223 ASP A CA 1
ATOM 1783 C C . ASP A 1 223 ? 7.039 5.926 0.634 1 90.69 223 ASP A C 1
ATOM 1785 O O . ASP A 1 223 ? 7.773 6.055 1.615 1 90.69 223 ASP A O 1
ATOM 1789 N N . TYR A 1 224 ? 6.469 6.902 0.052 1 94.75 224 TYR A N 1
ATOM 1790 C CA . TYR A 1 224 ? 6.586 8.273 0.547 1 94.75 224 TYR A CA 1
ATOM 1791 C C . TYR A 1 224 ? 5.215 8.922 0.69 1 94.75 224 TYR A C 1
ATOM 1793 O O . TYR A 1 224 ? 4.539 9.18 -0.306 1 94.75 224 TYR A O 1
ATOM 1801 N N . ALA A 1 225 ? 4.859 9.156 1.924 1 96.75 225 ALA A N 1
ATOM 1802 C CA . ALA A 1 225 ? 3.539 9.695 2.24 1 96.75 225 ALA A CA 1
ATOM 1803 C C . ALA A 1 225 ? 3.467 11.188 1.929 1 96.75 225 ALA A C 1
ATOM 1805 O O . ALA A 1 225 ? 4.418 11.93 2.186 1 96.75 225 ALA A O 1
ATOM 1806 N N . ASN A 1 226 ? 2.361 11.562 1.36 1 96.12 226 ASN A N 1
ATOM 1807 C CA . ASN A 1 226 ? 2.074 12.984 1.182 1 96.12 226 ASN A CA 1
ATOM 1808 C C . ASN A 1 226 ? 1.717 13.656 2.504 1 96.12 226 ASN A C 1
ATOM 1810 O O . ASN A 1 226 ? 0.899 13.141 3.268 1 96.12 226 ASN A O 1
ATOM 1814 N N . GLY A 1 227 ? 2.312 14.758 2.785 1 93.88 227 GLY A N 1
ATOM 1815 C CA . GLY A 1 227 ? 2.133 15.414 4.066 1 93.88 227 GLY A CA 1
ATOM 1816 C C . GLY A 1 227 ? 0.937 16.344 4.098 1 93.88 227 GLY A C 1
ATOM 1817 O O . GLY A 1 227 ? 0.666 16.984 5.113 1 93.88 227 GLY A O 1
ATOM 1818 N N . GLY A 1 228 ? 0.162 16.453 3.051 1 91.44 228 GLY A N 1
ATOM 1819 C CA . GLY A 1 228 ? -0.954 17.375 2.979 1 91.44 228 GLY A CA 1
ATOM 1820 C C . GLY A 1 228 ? -2.301 16.719 3.195 1 91.44 228 GLY A C 1
ATOM 1821 O O . GLY A 1 228 ? -3.328 17.391 3.266 1 91.44 228 GLY A O 1
ATOM 1822 N N . PHE A 1 229 ? -2.352 15.477 3.248 1 93.69 229 PHE A N 1
ATOM 1823 C CA . PHE A 1 229 ? -3.547 14.672 3.48 1 93.69 229 PHE A CA 1
ATOM 1824 C C . PHE A 1 229 ? -3.242 13.508 4.418 1 93.69 229 PHE A C 1
ATOM 1826 O O . PHE A 1 229 ? -2.715 12.477 3.988 1 93.69 229 PHE A O 1
ATOM 1833 N N . LEU A 1 230 ? -3.656 13.625 5.68 1 94.75 230 LEU A N 1
ATOM 1834 C CA . LEU A 1 230 ? -3.248 12.664 6.703 1 94.75 230 LEU A CA 1
ATOM 1835 C C . LEU A 1 230 ? -4.422 12.312 7.613 1 94.75 230 LEU A C 1
ATOM 1837 O O . LEU A 1 230 ? -5.246 13.172 7.934 1 94.75 230 LEU A O 1
ATOM 1841 N N . MET A 1 231 ? -4.477 11.117 8.023 1 94.81 231 MET A N 1
ATOM 1842 C CA . MET A 1 231 ? -5.336 10.641 9.109 1 94.81 231 MET A CA 1
ATOM 1843 C C . MET A 1 231 ? -4.504 10.227 10.32 1 94.81 231 MET A C 1
ATOM 1845 O O . MET A 1 231 ? -3.621 9.375 10.211 1 94.81 231 MET A O 1
ATOM 1849 N N . ILE A 1 232 ? -4.777 10.875 11.461 1 96.5 232 ILE A N 1
ATOM 1850 C CA . ILE A 1 232 ? -3.992 10.555 12.648 1 96.5 232 ILE A CA 1
ATOM 1851 C C . ILE A 1 232 ? -4.922 10.352 13.844 1 96.5 232 ILE A C 1
ATOM 1853 O O . ILE A 1 232 ? -6.102 10.703 13.789 1 96.5 232 ILE A O 1
ATOM 1857 N N . ALA A 1 233 ? -4.387 9.711 14.828 1 94.5 233 ALA A N 1
ATOM 1858 C CA . ALA A 1 233 ? -4.902 9.781 16.188 1 94.5 233 ALA A CA 1
ATOM 1859 C C . ALA A 1 233 ? -4.008 10.656 17.062 1 94.5 233 ALA A C 1
ATOM 1861 O O . ALA A 1 233 ? -2.871 10.281 17.359 1 94.5 233 ALA A O 1
ATOM 1862 N N . PRO A 1 234 ? -4.562 11.797 17.422 1 94.75 234 PRO A N 1
ATOM 1863 C CA . PRO A 1 234 ? -3.725 12.695 18.219 1 94.75 234 PRO A CA 1
ATOM 1864 C C . PRO A 1 234 ? -3.271 12.062 19.531 1 94.75 234 PRO A C 1
ATOM 1866 O O . PRO A 1 234 ? -4.039 11.344 20.172 1 94.75 234 PRO A O 1
ATOM 1869 N N . GLN A 1 235 ? -2.041 12.281 19.844 1 96.25 235 GLN A N 1
ATOM 1870 C CA . GLN A 1 235 ? -1.39 11.805 21.062 1 96.25 235 GLN A CA 1
ATOM 1871 C C . GLN A 1 235 ? -0.237 12.719 21.469 1 96.25 235 GLN A C 1
ATOM 1873 O O . GLN A 1 235 ? 0.673 12.969 20.672 1 96.25 235 GLN A O 1
ATOM 1878 N N . GLN A 1 236 ? -0.32 13.102 22.734 1 97.44 236 GLN A N 1
ATOM 1879 C CA . GLN A 1 236 ? 0.765 13.953 23.219 1 97.44 236 GLN A CA 1
ATOM 1880 C C . GLN A 1 236 ? 2.111 13.242 23.109 1 97.44 236 GLN A C 1
ATOM 1882 O O . GLN A 1 236 ? 3.117 13.859 22.75 1 97.44 236 GLN A O 1
ATOM 1887 N N . GLY A 1 237 ? 2.09 11.992 23.375 1 97.81 237 GLY A N 1
ATOM 1888 C CA . GLY A 1 237 ? 3.314 11.219 23.297 1 97.81 237 GLY A CA 1
ATOM 1889 C C . GLY A 1 237 ? 3.916 11.203 21.906 1 97.81 237 GLY A C 1
ATOM 1890 O O . GLY A 1 237 ? 5.141 11.219 21.75 1 97.81 237 GLY A O 1
ATOM 1891 N N . MET A 1 238 ? 3.092 11.125 20.938 1 98.25 238 MET A N 1
ATOM 1892 C CA . MET A 1 238 ? 3.58 11.156 19.562 1 98.25 238 MET A CA 1
ATOM 1893 C C . MET A 1 238 ? 4.16 12.523 19.219 1 98.25 238 MET A C 1
ATOM 1895 O O . MET A 1 238 ? 5.215 12.617 18.594 1 98.25 238 MET A O 1
ATOM 1899 N N . PHE A 1 239 ? 3.482 13.586 19.625 1 97.5 239 PHE A N 1
ATOM 1900 C CA . PHE A 1 239 ? 4.02 14.93 19.406 1 97.5 239 PHE A CA 1
ATOM 1901 C C . PHE A 1 239 ? 5.402 15.062 20.031 1 97.5 239 PHE A C 1
ATOM 1903 O O . PHE A 1 239 ? 6.34 15.539 19.375 1 97.5 239 PHE A O 1
ATOM 1910 N N . ASP A 1 240 ? 5.477 14.602 21.266 1 98.25 240 ASP A N 1
ATOM 1911 C CA . ASP A 1 240 ? 6.75 14.672 21.969 1 98.25 240 ASP A CA 1
ATOM 1912 C C . ASP A 1 240 ? 7.836 13.898 21.219 1 98.25 240 ASP A C 1
ATOM 1914 O O . ASP A 1 240 ? 8.977 14.359 21.125 1 98.25 240 ASP A O 1
ATOM 1918 N N . TYR A 1 241 ? 7.48 12.766 20.75 1 98.44 241 TYR A N 1
ATOM 1919 C CA . TYR A 1 241 ? 8.422 11.953 20 1 98.44 241 TYR A CA 1
ATOM 1920 C C . TYR A 1 241 ? 8.883 12.672 18.734 1 98.44 241 TYR A C 1
ATOM 1922 O O . TYR A 1 241 ? 10.086 12.711 18.453 1 98.44 241 TYR A O 1
ATOM 1930 N N . LEU A 1 242 ? 7.98 13.242 18.016 1 98.25 242 LEU A N 1
ATOM 1931 C CA . LEU A 1 242 ? 8.305 13.992 16.812 1 98.25 242 LEU A CA 1
ATOM 1932 C C . LEU A 1 242 ? 9.242 15.148 17.125 1 98.25 242 LEU A C 1
ATOM 1934 O O . LEU A 1 242 ? 10.203 15.398 16.391 1 98.25 242 LEU A O 1
ATOM 1938 N N . MET A 1 243 ? 8.969 15.859 18.219 1 97.06 243 MET A N 1
ATOM 1939 C CA . MET A 1 243 ? 9.82 16.984 18.609 1 97.06 243 MET A CA 1
ATOM 1940 C C . MET A 1 243 ? 11.219 16.516 18.969 1 97.06 243 MET A C 1
ATOM 1942 O O . MET A 1 243 ? 12.211 17.172 18.672 1 97.06 243 MET A O 1
ATOM 1946 N N . ARG A 1 244 ? 11.234 15.367 19.594 1 97.75 244 ARG A N 1
ATOM 1947 C CA . ARG A 1 244 ? 12.539 14.812 19.922 1 97.75 244 ARG A CA 1
ATOM 1948 C C . ARG A 1 244 ? 13.352 14.508 18.672 1 97.75 244 ARG A C 1
ATOM 1950 O O . ARG A 1 244 ? 14.516 14.898 18.562 1 97.75 244 ARG A O 1
ATOM 1957 N N . VAL A 1 245 ? 12.773 13.867 17.75 1 98.06 245 VAL A N 1
ATOM 1958 C CA . VAL A 1 245 ? 13.461 13.516 16.5 1 98.06 245 VAL A CA 1
ATOM 1959 C C . VAL A 1 245 ? 13.867 14.797 15.766 1 98.06 245 VAL A C 1
ATOM 1961 O O . VAL A 1 245 ? 14.977 14.883 15.242 1 98.06 245 VAL A O 1
ATOM 1964 N N . LEU A 1 246 ? 12.969 15.734 15.789 1 96.38 246 LEU A N 1
ATOM 1965 C CA . LEU A 1 246 ? 13.219 17.031 15.148 1 96.38 246 LEU A CA 1
ATOM 1966 C C . LEU A 1 246 ? 14.484 17.672 15.695 1 96.38 246 LEU A C 1
ATOM 1968 O O . LEU A 1 246 ? 15.203 18.359 14.969 1 96.38 246 LEU A O 1
ATOM 1972 N N . ASN A 1 247 ? 14.82 17.422 16.875 1 96.31 247 ASN A N 1
ATOM 1973 C CA . ASN A 1 247 ? 15.914 18.109 17.547 1 96.31 247 ASN A CA 1
ATOM 1974 C C . ASN A 1 247 ? 17.219 17.328 17.438 1 96.31 247 ASN A C 1
ATOM 1976 O O . ASN A 1 247 ? 18.25 17.766 17.969 1 96.31 247 ASN A O 1
ATOM 1980 N N . ILE A 1 248 ? 17.203 16.234 16.781 1 97.44 248 ILE A N 1
ATOM 1981 C CA . ILE A 1 248 ? 18.438 15.492 16.531 1 97.44 248 ILE A CA 1
ATOM 1982 C C . ILE A 1 248 ? 19.047 15.93 15.203 1 97.44 248 ILE A C 1
ATOM 1984 O O . ILE A 1 248 ? 18.422 15.781 14.148 1 97.44 248 ILE A O 1
ATOM 1988 N N . LYS A 1 249 ? 20.25 16.406 15.242 1 96.19 249 LYS A N 1
ATOM 1989 C CA . LYS A 1 249 ? 20.922 17 14.086 1 96.19 249 LYS A CA 1
ATOM 1990 C C . LYS A 1 249 ? 21.062 15.984 12.961 1 96.19 249 LYS A C 1
ATOM 1992 O O . LYS A 1 249 ? 21.516 14.859 13.188 1 96.19 249 LYS A O 1
ATOM 1997 N N . ASP A 1 250 ? 20.625 16.375 11.75 1 96.19 250 ASP A N 1
ATOM 1998 C CA . ASP A 1 250 ? 20.844 15.664 10.492 1 96.19 250 ASP A CA 1
ATOM 1999 C C . ASP A 1 250 ? 20.172 14.289 10.523 1 96.19 250 ASP A C 1
ATOM 2001 O O . ASP A 1 250 ? 20.641 13.352 9.891 1 96.19 250 ASP A O 1
ATOM 2005 N N . ARG A 1 251 ? 19.094 14.156 11.297 1 96.75 251 ARG A N 1
ATOM 2006 C CA . ARG A 1 251 ? 18.469 12.859 11.508 1 96.75 251 ARG A CA 1
ATOM 2007 C C . ARG A 1 251 ? 17.625 12.453 10.305 1 96.75 251 ARG A C 1
ATOM 2009 O O . ARG A 1 251 ? 17.438 11.266 10.039 1 96.75 251 ARG A O 1
ATOM 2016 N N . PHE A 1 252 ? 17.141 13.359 9.578 1 96.12 252 PHE A N 1
ATOM 2017 C CA . PHE A 1 252 ? 16.312 13.117 8.406 1 96.12 252 PHE A CA 1
ATOM 2018 C C . PHE A 1 252 ? 16.562 14.18 7.336 1 96.12 252 PHE A C 1
ATOM 2020 O O . PHE A 1 252 ? 17.188 15.211 7.609 1 96.12 252 PHE A O 1
ATOM 2027 N N . ARG A 1 253 ? 16.125 13.867 6.109 1 92.44 253 ARG A N 1
ATOM 2028 C CA . ARG A 1 253 ? 16.203 14.852 5.035 1 92.44 253 ARG A CA 1
ATOM 2029 C C . ARG A 1 253 ? 15.227 16 5.273 1 92.44 253 ARG A C 1
ATOM 2031 O O . ARG A 1 253 ? 14.148 15.797 5.84 1 92.44 253 ARG A O 1
ATOM 2038 N N . THR A 1 254 ? 15.57 17.188 4.812 1 90.06 254 THR A N 1
ATOM 2039 C CA . THR A 1 254 ? 14.734 18.328 5.152 1 90.06 254 THR A CA 1
ATOM 2040 C C . THR A 1 254 ? 14.273 19.062 3.893 1 90.06 254 THR A C 1
ATOM 2042 O O . THR A 1 254 ? 13.852 20.219 3.955 1 90.06 254 THR A O 1
ATOM 2045 N N . GLN A 1 255 ? 14.312 18.453 2.789 1 87.69 255 GLN A N 1
ATOM 2046 C CA . GLN A 1 255 ? 13.883 19.062 1.535 1 87.69 255 GLN A CA 1
ATOM 2047 C C . GLN A 1 255 ? 12.398 19.391 1.563 1 87.69 255 GLN A C 1
ATOM 2049 O O . GLN A 1 255 ? 11.969 20.406 1.006 1 87.69 255 GLN A O 1
ATOM 2054 N N . PHE A 1 256 ? 11.641 18.516 2.201 1 90.5 256 PHE A N 1
ATOM 2055 C CA . PHE A 1 256 ? 10.203 18.734 2.25 1 90.5 256 PHE A CA 1
ATOM 2056 C C . PHE A 1 256 ? 9.727 18.906 3.688 1 90.5 256 PHE A C 1
ATOM 2058 O O . PHE A 1 256 ? 8.617 18.516 4.035 1 90.5 256 PHE A O 1
ATOM 2065 N N . MET A 1 257 ? 10.594 19.438 4.523 1 90.44 257 MET A N 1
ATOM 2066 C CA . MET A 1 257 ? 10.297 19.906 5.871 1 90.44 257 MET A CA 1
ATOM 2067 C C . MET A 1 257 ? 9.625 18.812 6.695 1 90.44 257 MET A C 1
ATOM 2069 O O . MET A 1 257 ? 10.211 17.766 6.922 1 90.44 257 MET A O 1
ATOM 2073 N N . GLU A 1 258 ? 8.391 19.125 7.168 1 93.25 258 GLU A N 1
ATOM 2074 C CA . GLU A 1 258 ? 7.715 18.203 8.062 1 93.25 258 GLU A CA 1
ATOM 2075 C C . GLU A 1 258 ? 7.359 16.891 7.348 1 93.25 258 GLU A C 1
ATOM 2077 O O . GLU A 1 258 ? 7.297 15.836 7.973 1 93.25 258 GLU A O 1
ATOM 2082 N N . GLN A 1 259 ? 7.125 16.984 6.035 1 95.06 259 GLN A N 1
ATOM 2083 C CA . GLN A 1 259 ? 6.828 15.773 5.281 1 95.06 259 GLN A CA 1
ATOM 2084 C C . GLN A 1 259 ? 7.992 14.789 5.34 1 95.06 259 GLN A C 1
ATOM 2086 O O . GLN A 1 259 ? 7.785 13.578 5.449 1 95.06 259 GLN A O 1
ATOM 2091 N N . ASP A 1 260 ? 9.18 15.328 5.266 1 96.31 260 ASP A N 1
ATOM 2092 C CA . ASP A 1 260 ? 10.367 14.484 5.387 1 96.31 260 ASP A CA 1
ATOM 2093 C C . ASP A 1 260 ? 10.477 13.883 6.789 1 96.31 260 ASP A C 1
ATOM 2095 O O . ASP A 1 260 ? 10.836 12.719 6.949 1 96.31 260 ASP A O 1
ATOM 2099 N N . LEU A 1 261 ? 10.219 14.68 7.785 1 97.19 261 LEU A N 1
ATOM 2100 C CA . LEU A 1 261 ? 10.234 14.188 9.156 1 97.19 261 LEU A CA 1
ATOM 2101 C C . LEU A 1 261 ? 9.234 13.039 9.328 1 97.19 261 LEU A C 1
ATOM 2103 O O . LEU A 1 261 ? 9.586 11.984 9.867 1 97.19 26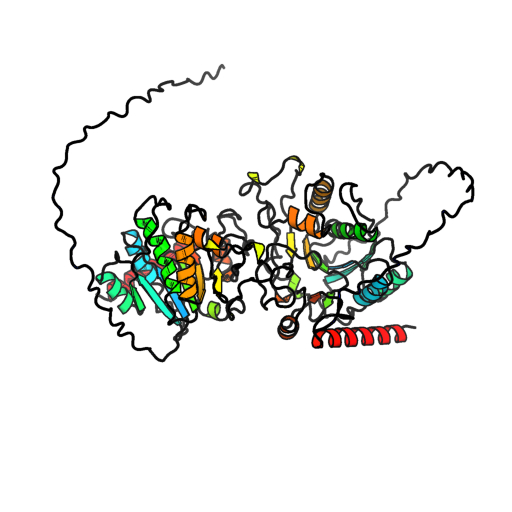1 LEU A O 1
ATOM 2107 N N . LEU A 1 262 ? 8.039 13.227 8.828 1 98.12 262 LEU A N 1
ATOM 2108 C CA . LEU A 1 262 ? 6.98 12.227 8.961 1 98.12 262 LEU A CA 1
ATOM 2109 C C . LEU A 1 262 ? 7.355 10.938 8.234 1 98.12 262 LEU A C 1
ATOM 2111 O O . LEU A 1 262 ? 7.109 9.844 8.742 1 98.12 262 LEU A O 1
ATOM 2115 N N . ASN A 1 263 ? 7.973 11.078 7.07 1 97.5 263 ASN A N 1
ATOM 2116 C CA . ASN A 1 263 ? 8.359 9.891 6.309 1 97.5 263 ASN A CA 1
ATOM 2117 C C . ASN A 1 263 ? 9.562 9.195 6.934 1 97.5 263 ASN A C 1
ATOM 2119 O O . ASN A 1 263 ? 9.773 8 6.707 1 97.5 263 ASN A O 1
ATOM 2123 N N . TYR A 1 264 ? 10.352 9.945 7.676 1 97.88 264 TYR A N 1
ATOM 2124 C CA . TYR A 1 264 ? 11.414 9.305 8.453 1 97.88 264 TYR A CA 1
ATOM 2125 C C . TYR A 1 264 ? 10.828 8.508 9.617 1 97.88 264 TYR A C 1
ATOM 2127 O O . TYR A 1 264 ? 11.133 7.328 9.781 1 97.88 264 TYR A O 1
ATOM 2135 N N . VAL A 1 265 ? 9.977 9.07 10.336 1 98.25 265 VAL A N 1
ATOM 2136 C CA . VAL A 1 265 ? 9.43 8.484 11.555 1 98.25 265 VAL A CA 1
ATOM 2137 C C . VAL A 1 265 ? 8.516 7.316 11.195 1 98.25 265 VAL A C 1
ATOM 2139 O O . VAL A 1 265 ? 8.578 6.258 11.828 1 98.25 265 VAL A O 1
ATOM 2142 N N . PHE A 1 266 ? 7.688 7.465 10.195 1 97.69 266 PHE A N 1
ATOM 2143 C CA . PHE A 1 266 ? 6.688 6.465 9.844 1 97.69 266 PHE A CA 1
ATOM 2144 C C . PHE A 1 266 ? 7.094 5.711 8.586 1 97.69 266 PHE A C 1
ATOM 2146 O O . PHE A 1 266 ? 6.242 5.234 7.832 1 97.69 266 PHE A O 1
ATOM 2153 N N . SER A 1 267 ? 8.383 5.656 8.422 1 95.19 267 SER A N 1
ATOM 2154 C CA . SER A 1 267 ? 8.914 4.957 7.258 1 95.19 267 SER A CA 1
ATOM 2155 C C . SER A 1 267 ? 8.375 3.533 7.172 1 95.19 267 SER A C 1
ATOM 2157 O O . SER A 1 267 ? 8.258 2.848 8.188 1 95.19 267 SER A O 1
ATOM 2159 N N . ARG A 1 268 ? 8.117 3.07 5.922 1 90 268 ARG A N 1
ATOM 2160 C CA . ARG A 1 268 ? 7.641 1.709 5.695 1 90 268 ARG A CA 1
ATOM 2161 C C . ARG A 1 268 ? 8.672 0.687 6.164 1 90 268 ARG A C 1
ATOM 2163 O O . ARG A 1 268 ? 8.312 -0.431 6.547 1 90 268 ARG A O 1
ATOM 2170 N N . LYS A 1 269 ? 9.875 1.095 6.191 1 89.38 269 LYS A N 1
ATOM 2171 C CA . LYS A 1 269 ? 10.945 0.189 6.582 1 89.38 269 LYS A CA 1
ATOM 2172 C C . LYS A 1 269 ? 11.32 0.378 8.055 1 89.38 269 LYS A C 1
ATOM 2174 O O . LYS A 1 269 ? 12.25 -0.252 8.547 1 89.38 269 LYS A O 1
ATOM 2179 N N . GLY A 1 270 ? 10.625 1.235 8.719 1 93.44 270 GLY A N 1
ATOM 2180 C CA . GLY A 1 270 ? 10.922 1.533 10.109 1 93.44 270 GLY A CA 1
ATOM 2181 C C . GLY A 1 270 ? 10.023 0.797 11.086 1 93.44 270 GLY A C 1
ATOM 2182 O O . GLY A 1 270 ? 9.258 -0.081 10.695 1 93.44 270 GLY A O 1
ATOM 2183 N N . PRO A 1 271 ? 10.156 1.133 12.359 1 95.5 271 PRO A N 1
ATOM 2184 C CA . PRO A 1 271 ? 9.391 0.455 13.414 1 95.5 271 PRO A CA 1
ATOM 2185 C C . PRO A 1 271 ? 7.941 0.933 13.492 1 95.5 271 PRO A C 1
ATOM 2187 O O . PRO A 1 271 ? 7.121 0.324 14.18 1 95.5 271 PRO A O 1
ATOM 2190 N N . MET A 1 272 ? 7.582 1.971 12.812 1 96.38 272 MET A N 1
ATOM 2191 C CA . MET A 1 272 ? 6.234 2.527 12.82 1 96.38 272 MET A CA 1
ATOM 2192 C C . MET A 1 272 ? 5.762 2.834 11.406 1 96.38 272 MET A C 1
ATOM 2194 O O . MET A 1 272 ? 5.484 3.988 11.07 1 96.38 272 MET A O 1
ATOM 2198 N N . PRO A 1 273 ? 5.582 1.82 10.617 1 95.5 273 PRO A N 1
ATOM 2199 C CA . PRO A 1 273 ? 5.211 2.057 9.227 1 95.5 273 PRO A CA 1
ATOM 2200 C C . PRO A 1 273 ? 3.801 2.623 9.078 1 95.5 273 PRO A C 1
ATOM 2202 O O . PRO A 1 273 ? 2.859 2.117 9.688 1 95.5 273 PRO A O 1
ATOM 2205 N N . TRP A 1 274 ? 3.717 3.643 8.273 1 96.5 274 TRP A N 1
ATOM 2206 C CA . TRP A 1 274 ? 2.432 4.305 8.078 1 96.5 274 TRP A CA 1
ATOM 2207 C C . TRP A 1 274 ? 1.492 3.439 7.246 1 96.5 274 TRP A C 1
ATOM 2209 O O . TRP A 1 274 ? 1.934 2.506 6.57 1 96.5 274 TRP A O 1
ATOM 2219 N N . ARG A 1 275 ? 0.167 3.727 7.324 1 96.06 275 ARG A N 1
ATOM 2220 C CA . ARG A 1 275 ? -0.883 3.057 6.562 1 96.06 275 ARG A CA 1
ATOM 2221 C C . ARG A 1 275 ? -1.269 3.867 5.328 1 96.06 275 ARG A C 1
ATOM 2223 O O . ARG A 1 275 ? -1.243 5.098 5.359 1 96.06 275 ARG A O 1
ATOM 2230 N N . GLU A 1 276 ? -1.611 3.137 4.293 1 96.12 276 GLU A N 1
ATOM 2231 C CA . GLU A 1 276 ? -2.062 3.805 3.076 1 96.12 276 GLU A CA 1
ATOM 2232 C C . GLU A 1 276 ? -3.584 3.879 3.02 1 96.12 276 GLU A C 1
ATOM 2234 O O . GLU A 1 276 ? -4.266 2.857 3.121 1 96.12 276 GLU A O 1
ATOM 2239 N N . LEU A 1 277 ? -4.082 5.082 2.889 1 96.5 277 LEU A N 1
ATOM 2240 C CA . LEU A 1 277 ? -5.516 5.27 2.684 1 96.5 277 LEU A CA 1
ATOM 2241 C C . LEU A 1 277 ? -5.922 4.863 1.271 1 96.5 277 LEU A C 1
ATOM 2243 O O . LEU A 1 277 ? -5.098 4.891 0.353 1 96.5 277 LEU A O 1
ATOM 2247 N N . HIS A 1 278 ? -7.207 4.496 1.14 1 95.81 278 HIS A N 1
ATOM 2248 C CA . HIS A 1 278 ? -7.723 4.125 -0.172 1 95.81 278 HIS A CA 1
ATOM 2249 C C . HIS A 1 278 ? -7.551 5.262 -1.175 1 95.81 278 HIS A C 1
ATOM 2251 O O . HIS A 1 278 ? -7.754 6.43 -0.836 1 95.81 278 HIS A O 1
ATOM 2257 N N . TRP A 1 279 ? -7.285 4.91 -2.4 1 96.12 279 TRP A N 1
ATOM 2258 C CA . TRP A 1 279 ? -6.883 5.895 -3.396 1 96.12 279 TRP A CA 1
ATOM 2259 C C . TRP A 1 279 ? -8.055 6.797 -3.777 1 96.12 279 TRP A C 1
ATOM 2261 O O . TRP A 1 279 ? -7.859 7.859 -4.371 1 96.12 279 TRP A O 1
ATOM 2271 N N . LYS A 1 280 ? -9.242 6.445 -3.465 1 96.62 280 LYS A N 1
ATOM 2272 C CA . LYS A 1 280 ? -10.406 7.238 -3.842 1 96.62 280 LYS A CA 1
ATOM 2273 C C . LYS A 1 280 ? -10.461 8.547 -3.057 1 96.62 280 LYS A C 1
ATOM 2275 O O . LYS A 1 280 ? -11.18 9.469 -3.432 1 96.62 280 LYS A O 1
ATOM 2280 N N . TRP A 1 281 ? -9.703 8.617 -2.014 1 95.38 281 TRP A N 1
ATOM 2281 C CA . TRP A 1 281 ? -9.914 9.711 -1.077 1 95.38 281 TRP A CA 1
ATOM 2282 C C . TRP A 1 281 ? -9.133 10.953 -1.507 1 95.38 281 TRP A C 1
ATOM 2284 O O . TRP A 1 281 ? -9.57 12.078 -1.266 1 95.38 281 TRP A O 1
ATOM 2294 N N . SER A 1 282 ? -7.98 10.742 -2.057 1 96.06 282 SER A N 1
ATOM 2295 C CA . SER A 1 282 ? -7.199 11.93 -2.381 1 96.06 282 SER A CA 1
ATOM 2296 C C . SER A 1 282 ? -6.184 11.633 -3.482 1 96.06 282 SER A C 1
ATOM 2298 O O . SER A 1 282 ? -5.754 10.492 -3.65 1 96.06 282 SER A O 1
ATOM 2300 N N . SER A 1 283 ? -5.902 12.648 -4.211 1 97.38 283 SER A N 1
ATOM 2301 C CA . SER A 1 283 ? -4.832 12.594 -5.203 1 97.38 283 SER A CA 1
ATOM 2302 C C . SER A 1 283 ? -4.027 13.883 -5.23 1 97.38 283 SER A C 1
ATOM 2304 O O . SER A 1 283 ? -4.562 14.961 -4.953 1 97.38 283 SER A O 1
ATOM 2306 N N . ASN A 1 284 ? -2.744 13.773 -5.441 1 96.88 284 ASN A N 1
ATOM 2307 C CA . ASN A 1 284 ? -1.842 14.867 -5.789 1 96.88 284 ASN A CA 1
ATOM 2308 C C . ASN A 1 284 ? -1.239 14.672 -7.18 1 96.88 284 ASN A C 1
ATOM 2310 O O . ASN A 1 284 ? -1.396 13.617 -7.785 1 96.88 284 ASN A O 1
ATOM 2314 N N . PHE A 1 285 ? -0.674 15.82 -7.754 1 96.94 285 PHE A N 1
ATOM 2315 C CA . PHE A 1 285 ? -0.304 15.758 -9.164 1 96.94 285 PHE A CA 1
ATOM 2316 C C . PHE A 1 285 ? -1.496 15.344 -10.016 1 96.94 285 PHE A C 1
ATOM 2318 O O . PHE A 1 285 ? -1.396 14.414 -10.82 1 96.94 285 PHE A O 1
ATOM 2325 N N . VAL A 1 286 ? -2.496 16.078 -9.859 1 97.75 286 VAL A N 1
ATOM 2326 C CA . VAL A 1 286 ? -3.818 15.688 -10.344 1 97.75 286 VAL A CA 1
ATOM 2327 C C . VAL A 1 286 ? -3.826 15.688 -11.875 1 97.75 286 VAL A C 1
ATOM 2329 O O . VAL A 1 286 ? -3.314 16.609 -12.508 1 97.75 286 VAL A O 1
ATOM 2332 N N . ASN A 1 287 ? -4.375 14.602 -12.477 1 97.56 287 ASN A N 1
ATOM 2333 C CA . ASN A 1 287 ? -4.629 14.531 -13.906 1 97.56 287 ASN A CA 1
ATOM 2334 C C . ASN A 1 287 ? -6.09 14.211 -14.211 1 97.56 287 ASN A C 1
ATOM 2336 O O . ASN A 1 287 ? -6.91 14.125 -13.289 1 97.56 287 ASN A O 1
ATOM 2340 N N . GLN A 1 288 ? -6.395 14.164 -15.469 1 97.88 288 GLN A N 1
ATOM 2341 C CA . GLN A 1 288 ? -7.789 14.016 -15.875 1 97.88 288 GLN A CA 1
ATOM 2342 C C . GLN A 1 288 ? -8.367 12.695 -15.375 1 97.88 288 GLN A C 1
ATOM 2344 O O . GLN A 1 288 ? -9.555 12.625 -15.039 1 97.88 288 GLN A O 1
ATOM 2349 N N . ARG A 1 289 ? -7.578 11.656 -15.266 1 97 289 ARG A N 1
ATOM 2350 C CA . ARG A 1 289 ? -8.047 10.359 -14.797 1 97 289 ARG A CA 1
ATOM 2351 C C . ARG A 1 289 ? -8.555 10.445 -13.359 1 97 289 ARG A C 1
ATOM 2353 O O . ARG A 1 289 ? -9.5 9.75 -12.984 1 97 289 ARG A O 1
ATOM 2360 N N . ASP A 1 290 ? -7.898 11.258 -12.57 1 97.88 290 ASP A N 1
ATOM 2361 C CA . ASP A 1 290 ? -8.336 11.469 -11.195 1 97.88 290 ASP A CA 1
ATOM 2362 C C . ASP A 1 290 ? -9.758 12.023 -11.148 1 97.88 290 ASP A C 1
ATOM 2364 O O . ASP A 1 290 ? -10.586 11.57 -10.367 1 97.88 290 ASP A O 1
ATOM 2368 N N . PHE A 1 291 ? -9.914 13.07 -11.992 1 97.25 291 PHE A N 1
ATOM 2369 C CA . PHE A 1 291 ? -11.234 13.695 -12.094 1 97.25 291 PHE A CA 1
ATOM 2370 C C . PHE A 1 291 ? -12.273 12.68 -12.555 1 97.25 291 PHE A C 1
ATOM 2372 O O . PHE A 1 291 ? -13.344 12.562 -11.945 1 97.25 291 PHE A O 1
ATOM 2379 N N . ASP A 1 292 ? -11.977 11.891 -13.531 1 97.69 292 ASP A N 1
ATOM 2380 C CA . ASP A 1 292 ? -12.891 10.914 -14.117 1 97.69 292 ASP A CA 1
ATOM 2381 C C . ASP A 1 292 ? -13.219 9.805 -13.117 1 97.69 292 ASP A C 1
ATOM 2383 O O . ASP A 1 292 ? -14.328 9.273 -13.125 1 97.69 292 ASP A O 1
ATOM 2387 N N . ALA A 1 293 ? -12.312 9.508 -12.25 1 96.94 293 ALA A N 1
ATOM 2388 C CA . ALA A 1 293 ? -12.484 8.422 -11.289 1 96.94 293 ALA A CA 1
ATOM 2389 C C . ALA A 1 293 ? -13.281 8.891 -10.07 1 96.94 293 ALA A C 1
ATOM 2391 O O . ALA A 1 293 ? -13.656 8.078 -9.227 1 96.94 293 ALA A O 1
ATOM 2392 N N . GLY A 1 294 ? -13.484 10.141 -9.969 1 96.44 294 GLY A N 1
ATOM 2393 C CA . GLY A 1 294 ? -14.305 10.664 -8.883 1 96.44 294 GLY A CA 1
ATOM 2394 C C . GLY A 1 294 ? -13.562 10.734 -7.562 1 96.44 294 GLY A C 1
ATOM 2395 O O . GLY A 1 294 ? -14.156 10.531 -6.504 1 96.44 294 GLY A O 1
ATOM 2396 N N . ILE A 1 295 ? -12.312 10.992 -7.582 1 96.56 295 ILE A N 1
ATOM 2397 C CA . ILE A 1 295 ? -11.531 11.117 -6.359 1 96.56 295 ILE A CA 1
ATOM 2398 C C . ILE A 1 295 ? -12.102 12.234 -5.488 1 96.56 295 ILE A C 1
ATOM 2400 O O . ILE A 1 295 ? -12.547 13.266 -6.004 1 96.56 295 ILE A O 1
ATOM 2404 N N . HIS A 1 296 ? -12.055 12.062 -4.223 1 93.12 296 HIS A N 1
ATOM 2405 C CA . HIS A 1 296 ? -12.828 12.883 -3.299 1 93.12 296 HIS A CA 1
ATOM 2406 C C . HIS A 1 296 ? -12.117 14.203 -3.014 1 93.12 296 HIS A C 1
ATOM 2408 O O . HIS A 1 296 ? -12.766 15.219 -2.756 1 93.12 296 HIS A O 1
ATOM 2414 N N . ALA A 1 297 ? -10.852 14.234 -2.932 1 92.19 297 ALA A N 1
ATOM 2415 C CA . ALA A 1 297 ? -10.086 15.445 -2.648 1 92.19 297 ALA A CA 1
ATOM 2416 C C . ALA A 1 297 ? -8.875 15.562 -3.576 1 92.19 297 ALA A C 1
ATOM 2418 O O . ALA A 1 297 ? -8.078 14.633 -3.684 1 92.19 297 ALA A O 1
ATOM 2419 N N . LEU A 1 298 ? -8.758 16.688 -4.188 1 93.5 298 LEU A N 1
ATOM 2420 C CA . LEU A 1 298 ? -7.695 16.906 -5.16 1 93.5 298 LEU A CA 1
ATOM 2421 C C . LEU A 1 298 ? -6.758 18.016 -4.707 1 93.5 298 LEU A C 1
ATOM 2423 O O . LEU A 1 298 ? -7.211 19.109 -4.332 1 93.5 298 LEU A O 1
ATOM 2427 N N . HIS A 1 299 ? -5.473 17.734 -4.777 1 93.5 299 HIS A N 1
ATOM 2428 C CA . HIS A 1 299 ? -4.461 18.688 -4.336 1 93.5 299 HIS A CA 1
ATOM 2429 C C . HIS A 1 299 ? -3.873 19.453 -5.516 1 93.5 299 HIS A C 1
ATOM 2431 O O . HIS A 1 299 ? -3.342 18.859 -6.449 1 93.5 299 HIS A O 1
ATOM 2437 N N . GLY A 1 300 ? -3.965 20.719 -5.434 1 87.56 300 GLY A N 1
ATOM 2438 C CA . GLY A 1 300 ? -3.346 21.531 -6.465 1 87.56 300 GLY A CA 1
ATOM 2439 C C . GLY A 1 300 ? -3.799 22.984 -6.43 1 87.56 300 GLY A C 1
ATOM 2440 O O . GLY A 1 300 ? -4.785 23.312 -5.77 1 87.56 300 GLY A O 1
ATOM 2441 N N . LYS A 1 301 ? -2.969 23.734 -7.086 1 85.31 301 LYS A N 1
ATOM 2442 C CA . LYS A 1 301 ? -3.342 25.125 -7.285 1 85.31 301 LYS A CA 1
ATOM 2443 C C . LYS A 1 301 ? -4.176 25.297 -8.555 1 85.31 301 LYS A C 1
ATOM 2445 O O . LYS A 1 301 ? -3.709 25.891 -9.531 1 85.31 301 LYS A O 1
ATOM 2450 N N . PHE A 1 302 ? -5.41 24.953 -8.492 1 89.69 302 PHE A N 1
ATOM 2451 C CA . PHE A 1 302 ? -6.258 24.766 -9.664 1 89.69 302 PHE A CA 1
ATOM 2452 C C . PHE A 1 302 ? -6.691 26.094 -10.25 1 89.69 302 PHE A C 1
ATOM 2454 O O . PHE A 1 302 ? -7.316 26.141 -11.312 1 89.69 302 PHE A O 1
ATOM 2461 N N . TRP A 1 303 ? -6.328 27.156 -9.602 1 82.69 303 TRP A N 1
ATOM 2462 C CA . TRP A 1 303 ? -6.516 28.484 -10.203 1 82.69 303 TRP A CA 1
ATOM 2463 C C . TRP A 1 303 ? -5.516 28.703 -11.336 1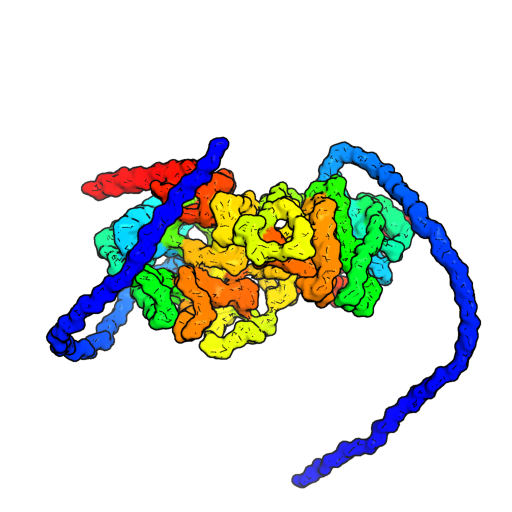 82.69 303 TRP A C 1
ATOM 2465 O O . TRP A 1 303 ? -5.719 29.562 -12.188 1 82.69 303 TRP A O 1
ATOM 2475 N N . ASP A 1 304 ? -4.512 27.938 -11.344 1 87.06 304 ASP A N 1
ATOM 2476 C CA . ASP A 1 304 ? -3.445 28.203 -12.305 1 87.06 304 ASP A CA 1
ATOM 2477 C C . ASP A 1 304 ? -3.033 26.922 -13.039 1 87.06 304 ASP A C 1
ATOM 2479 O O . ASP A 1 304 ? -2.408 26.984 -14.094 1 87.06 304 ASP A O 1
ATOM 2483 N N . GLU A 1 305 ? -3.336 25.797 -12.461 1 90.38 305 GLU A N 1
ATOM 2484 C CA . GLU A 1 305 ? -2.834 24.547 -13.039 1 90.38 305 GLU A CA 1
ATOM 2485 C C . GLU A 1 305 ? -3.867 23.438 -12.93 1 90.38 305 GLU A C 1
ATOM 2487 O O . GLU A 1 305 ? -4.914 23.609 -12.305 1 90.38 305 GLU A O 1
ATOM 2492 N N . GLY A 1 306 ? -3.518 22.281 -13.672 1 94 306 GLY A N 1
ATOM 2493 C CA . GLY A 1 306 ? -4.363 21.094 -13.594 1 94 306 GLY A CA 1
ATOM 2494 C C . GLY A 1 306 ? -5.254 20.922 -14.805 1 94 306 GLY A C 1
ATOM 2495 O O . GLY A 1 306 ? -5.254 21.766 -15.711 1 94 306 GLY A O 1
ATOM 2496 N N . PRO A 1 307 ? -6.004 19.828 -14.766 1 97.12 307 PRO A N 1
ATOM 2497 C CA . PRO A 1 307 ? -6.941 19.594 -15.867 1 97.12 307 PRO A CA 1
ATOM 2498 C C . PRO A 1 307 ? -8.031 20.672 -15.953 1 97.12 307 PRO A C 1
ATOM 2500 O O . PRO A 1 307 ? -8.477 21.188 -14.922 1 97.12 307 PRO A O 1
ATOM 2503 N N . GLU A 1 308 ? -8.477 20.875 -17.172 1 96.81 308 GLU A N 1
ATOM 2504 C CA . GLU A 1 308 ? -9.508 21.891 -17.406 1 96.81 308 GLU A CA 1
ATOM 2505 C C . GLU A 1 308 ? -10.766 21.578 -16.594 1 96.81 308 GLU A C 1
ATOM 2507 O O . GLU A 1 308 ? -11.391 22.484 -16.047 1 96.81 308 GLU A O 1
ATOM 2512 N N . SER A 1 309 ? -11.133 20.328 -16.609 1 97.38 309 SER A N 1
ATOM 2513 C CA . SER A 1 309 ? -12.336 19.922 -15.898 1 97.38 309 SER A CA 1
ATOM 2514 C C . SER A 1 309 ? -12.242 20.281 -14.414 1 97.38 309 SER A C 1
ATOM 2516 O O . SER A 1 309 ? -13.234 20.719 -13.82 1 97.38 309 SER A O 1
ATOM 2518 N N . VAL A 1 310 ? -11.078 20.156 -13.859 1 94.88 310 VAL A N 1
ATOM 2519 C CA . VAL A 1 310 ? -10.875 20.453 -12.445 1 94.88 310 VAL A CA 1
ATOM 2520 C C . VAL A 1 310 ? -10.844 21.969 -12.227 1 94.88 310 VAL A C 1
ATOM 2522 O O . VAL A 1 310 ? -11.422 22.469 -11.266 1 94.88 310 VAL A O 1
ATOM 2525 N N . GLN A 1 311 ? -10.172 22.641 -13.078 1 93.5 311 GLN A N 1
ATOM 2526 C CA . GLN A 1 311 ? -10.125 24.094 -13 1 93.5 311 GLN A CA 1
ATOM 2527 C C . GLN A 1 311 ? -11.531 24.703 -13.062 1 93.5 311 GLN A C 1
ATOM 2529 O O . GLN A 1 311 ? -11.828 25.672 -12.359 1 93.5 311 GLN A O 1
ATOM 2534 N N . LYS A 1 312 ? -12.344 24.172 -13.898 1 93.94 312 LYS A N 1
ATOM 2535 C CA . LYS A 1 312 ? -13.727 24.641 -14 1 93.94 312 LYS A CA 1
ATOM 2536 C C . LYS A 1 312 ? -14.469 24.469 -12.68 1 93.94 312 LYS A C 1
ATOM 2538 O O . LYS A 1 312 ? -15.172 25.375 -12.234 1 93.94 312 LYS A O 1
ATOM 2543 N N . VAL A 1 313 ? -14.336 23.312 -12.117 1 89.44 313 VAL A N 1
ATOM 2544 C CA . VAL A 1 313 ? -14.984 23.062 -10.836 1 89.44 313 VAL A CA 1
ATOM 2545 C C . VAL A 1 313 ? -14.461 24.062 -9.797 1 89.44 313 VAL A C 1
ATOM 2547 O O . VAL A 1 313 ? -15.234 24.609 -9.008 1 89.44 313 VAL A O 1
ATOM 2550 N N . TRP A 1 314 ? -13.156 24.219 -9.773 1 86.75 314 TRP A N 1
ATOM 2551 C CA . TRP A 1 314 ? -12.562 25.172 -8.844 1 86.75 314 TRP A CA 1
ATOM 2552 C C . TRP A 1 314 ? -13.141 26.562 -9.047 1 86.75 314 TRP A C 1
ATOM 2554 O O . TRP A 1 314 ? -13.539 27.234 -8.086 1 86.75 314 TRP A O 1
ATOM 2564 N N . GLN A 1 315 ? -13.25 27.016 -10.258 1 86.44 315 GLN A N 1
ATOM 2565 C CA . GLN A 1 315 ? -13.773 28.344 -10.586 1 86.44 315 GLN A CA 1
ATOM 2566 C C . GLN A 1 315 ? -15.227 28.484 -10.156 1 86.44 315 GLN A C 1
ATOM 2568 O O . GLN A 1 315 ? -15.625 29.516 -9.602 1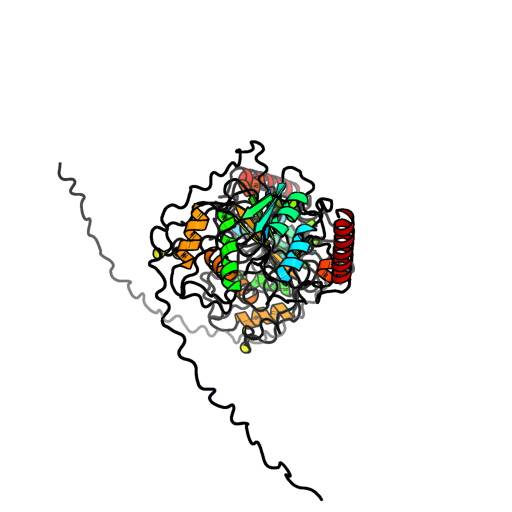 86.44 315 GLN A O 1
ATOM 2573 N N . ASP A 1 316 ? -15.953 27.469 -10.492 1 84.12 316 ASP A N 1
ATOM 2574 C CA . ASP A 1 316 ? -17.359 27.484 -10.094 1 84.12 316 ASP A CA 1
ATOM 2575 C C . ASP A 1 316 ? -17.5 27.594 -8.578 1 84.12 316 ASP A C 1
ATOM 2577 O O . ASP A 1 316 ? -18.344 28.328 -8.078 1 84.12 316 ASP A O 1
ATOM 2581 N N . THR A 1 317 ? -16.703 26.828 -7.926 1 78.81 317 THR A N 1
ATOM 2582 C CA . THR A 1 317 ? -16.734 26.844 -6.469 1 78.81 317 THR A CA 1
ATOM 2583 C C . THR A 1 317 ? -16.312 28.219 -5.934 1 78.81 317 THR A C 1
ATOM 2585 O O . THR A 1 317 ? -16.906 28.719 -4.984 1 78.81 317 THR A O 1
ATOM 2588 N N . PHE A 1 318 ? -15.336 28.781 -6.531 1 76.06 318 PHE A N 1
ATOM 2589 C CA . PHE A 1 318 ? -14.836 30.094 -6.129 1 76.06 318 PHE A CA 1
ATOM 2590 C C . PHE A 1 318 ? -15.883 31.172 -6.375 1 76.06 318 PHE A C 1
ATOM 2592 O O . PHE A 1 318 ? -16.078 32.062 -5.535 1 76.06 318 PHE A O 1
ATOM 2599 N N . GLN A 1 319 ? -16.5 31.109 -7.453 1 79.69 319 GLN A N 1
ATOM 2600 C CA . GLN A 1 319 ? -17.531 32.094 -7.781 1 79.69 319 GLN A CA 1
ATOM 2601 C C . GLN A 1 319 ? -18.688 32 -6.793 1 79.69 319 GLN A C 1
ATOM 2603 O O . GLN A 1 319 ? -19.234 33.031 -6.375 1 79.69 319 GLN A O 1
ATOM 2608 N N . LYS A 1 320 ? -19.109 30.828 -6.516 1 75.06 320 LYS A N 1
ATOM 2609 C CA . LYS A 1 320 ? -20.172 30.672 -5.527 1 75.06 320 LYS A CA 1
ATOM 2610 C C . LYS A 1 320 ? -19.781 31.281 -4.184 1 75.06 320 LYS A C 1
ATOM 2612 O O . LYS A 1 320 ? -20.625 31.828 -3.475 1 75.06 320 LYS A O 1
ATOM 2617 N N . MET A 1 321 ? -18.547 31.188 -3.869 1 70.56 321 MET A N 1
ATOM 2618 C CA . MET A 1 321 ? -18.016 31.75 -2.625 1 70.56 321 MET A CA 1
ATOM 2619 C C . MET A 1 321 ? -18.094 33.281 -2.643 1 70.56 321 MET A C 1
ATOM 2621 O O . MET A 1 321 ? -18.5 33.906 -1.654 1 70.56 321 MET A O 1
ATOM 2625 N N . ILE A 1 322 ? -17.719 33.812 -3.703 1 72 322 ILE A N 1
ATOM 2626 C CA . ILE A 1 322 ? -17.766 35.281 -3.848 1 72 322 ILE A CA 1
ATOM 2627 C C . ILE A 1 322 ? -19.188 35.781 -3.711 1 72 322 ILE A C 1
ATOM 2629 O O . ILE A 1 322 ? -19.453 36.781 -3.021 1 72 322 ILE A O 1
ATOM 2633 N N . GLU A 1 323 ? -20.047 35.125 -4.289 1 76.38 323 GLU A N 1
ATOM 2634 C CA . GLU A 1 323 ? -21.453 35.531 -4.262 1 76.38 323 GLU A CA 1
ATOM 2635 C C . GLU A 1 323 ? -22.016 35.406 -2.852 1 76.38 323 GLU A C 1
ATOM 2637 O O . GLU A 1 323 ? -22.797 36.281 -2.422 1 76.38 323 GLU A O 1
ATOM 2642 N N . ARG A 1 324 ? -21.656 34.469 -2.197 1 70.94 324 ARG A N 1
ATOM 2643 C CA . ARG A 1 324 ? -22.125 34.281 -0.826 1 70.94 324 ARG A CA 1
ATOM 2644 C C . ARG A 1 324 ? -21.578 35.375 0.088 1 70.94 324 ARG A C 1
ATOM 2646 O O . ARG A 1 324 ? -22.297 35.875 0.963 1 70.94 324 ARG A O 1
ATOM 2653 N N . ASP A 1 325 ? -20.375 35.719 -0.068 1 68.69 325 ASP A N 1
ATOM 2654 C CA . ASP A 1 325 ? -19.75 36.75 0.743 1 68.69 325 ASP A CA 1
ATOM 2655 C C . ASP A 1 325 ? -20.391 38.094 0.477 1 68.69 325 ASP A C 1
ATOM 2657 O O . ASP A 1 325 ? -20.547 38.906 1.396 1 68.69 325 ASP A O 1
ATOM 2661 N N . ALA A 1 326 ? -20.688 38.281 -0.689 1 73.62 326 ALA A N 1
ATOM 2662 C CA . ALA A 1 326 ? -21.328 39.531 -1.062 1 73.62 326 ALA A CA 1
ATOM 2663 C C . ALA A 1 326 ? -22.719 39.625 -0.443 1 73.62 326 ALA A C 1
ATOM 2665 O O . ALA A 1 326 ? -23.156 40.719 -0.056 1 73.62 326 ALA A O 1
ATOM 2666 N N . ALA A 1 327 ? -23.312 38.594 -0.274 1 72.75 327 ALA A N 1
ATOM 2667 C CA . ALA A 1 327 ? -24.656 38.562 0.275 1 72.75 327 ALA A CA 1
ATOM 2668 C C . ALA A 1 327 ? -24.641 38.75 1.789 1 72.75 327 ALA A C 1
ATOM 2670 O O . ALA A 1 327 ? -25.641 39.156 2.381 1 72.75 327 ALA A O 1
ATOM 2671 N N . ARG A 1 328 ? -23.609 38.469 2.447 1 66 328 ARG A N 1
ATOM 2672 C CA . ARG A 1 328 ? -23.484 38.594 3.896 1 66 328 ARG A CA 1
ATOM 2673 C C . ARG A 1 328 ? -23.203 40.031 4.301 1 66 328 ARG A C 1
ATOM 2675 O O . ARG A 1 328 ? -23.375 40.406 5.461 1 66 328 ARG A O 1
ATOM 2682 N N . GLN A 1 329 ? -22.781 40.906 3.461 1 57.59 329 GLN A N 1
ATOM 2683 C CA . GLN A 1 329 ? -22.594 42.312 3.748 1 57.59 329 GLN A CA 1
ATOM 2684 C C . GLN A 1 329 ? -23.922 43.062 3.668 1 57.59 329 GLN A C 1
ATOM 2686 O O . GLN A 1 329 ? -24.188 43.969 4.473 1 57.59 329 GLN A O 1
ATOM 2691 N N . MET B 1 1 ? 28.359 -23.969 55.719 1 15.59 1 MET B N 1
ATOM 2692 C CA . MET B 1 1 ? 28.938 -25.297 55.625 1 15.59 1 MET B CA 1
ATOM 2693 C C . MET B 1 1 ? 29.328 -25.625 54.188 1 15.59 1 MET B C 1
ATOM 2695 O O . MET B 1 1 ? 30.359 -25.141 53.719 1 15.59 1 MET B O 1
ATOM 2699 N N . GLY B 1 2 ? 28.672 -26.641 53.688 1 16.48 2 GLY B N 1
ATOM 2700 C CA . GLY B 1 2 ? 29.094 -27.766 52.844 1 16.48 2 GLY B CA 1
ATOM 2701 C C . GLY B 1 2 ? 29.422 -27.359 51.438 1 16.48 2 GLY B C 1
ATOM 2702 O O . GLY B 1 2 ? 29.141 -26.234 51.031 1 16.48 2 GLY B O 1
ATOM 2703 N N . CYS B 1 3 ? 29.156 -28.375 50.531 1 16.83 3 CYS B N 1
ATOM 2704 C CA . CYS B 1 3 ? 29.969 -29.125 49.594 1 16.83 3 CYS B CA 1
ATOM 2705 C C . CYS B 1 3 ? 30.109 -28.391 48.25 1 16.83 3 CYS B C 1
ATOM 2707 O O . CYS B 1 3 ? 29.219 -27.641 47.875 1 16.83 3 CYS B O 1
ATOM 2709 N N . LYS B 1 4 ? 31.281 -28.594 47.625 1 18.41 4 LYS B N 1
ATOM 2710 C CA . LYS B 1 4 ? 32.344 -28.641 46.625 1 18.41 4 LYS B CA 1
ATOM 2711 C C . LYS B 1 4 ? 31.781 -29.047 45.25 1 18.41 4 LYS B C 1
ATOM 2713 O O . LYS B 1 4 ? 30.75 -29.719 45.188 1 18.41 4 LYS B O 1
ATOM 2718 N N . ARG B 1 5 ? 32.469 -28.641 44.25 1 19.81 5 ARG B N 1
ATOM 2719 C CA . ARG B 1 5 ? 32.625 -28.469 42.812 1 19.81 5 ARG B CA 1
ATOM 2720 C C . ARG B 1 5 ? 32.719 -29.828 42.094 1 19.81 5 ARG B C 1
ATOM 2722 O O . ARG B 1 5 ? 33.781 -30.406 42.031 1 19.81 5 ARG B O 1
ATOM 2729 N N . LYS B 1 6 ? 31.828 -30.859 42.219 1 19.58 6 LYS B N 1
ATOM 2730 C CA . LYS B 1 6 ? 31.938 -32.281 41.938 1 19.58 6 LYS B CA 1
ATOM 2731 C C . LYS B 1 6 ? 32.125 -32.531 40.438 1 19.58 6 LYS B C 1
ATOM 2733 O O . LYS B 1 6 ? 32.125 -33.656 39.969 1 19.58 6 LYS B O 1
ATOM 2738 N N . HIS B 1 7 ? 32.25 -31.453 39.469 1 18.23 7 HIS B N 1
ATOM 2739 C CA . HIS B 1 7 ? 31.875 -31.844 38.125 1 18.23 7 HIS B CA 1
ATOM 2740 C C . HIS B 1 7 ? 32.906 -32.781 37.5 1 18.23 7 HIS B C 1
ATOM 2742 O O . HIS B 1 7 ? 34.094 -32.469 37.469 1 18.23 7 HIS B O 1
ATOM 2748 N N . SER B 1 8 ? 32.719 -34.062 37.406 1 17.47 8 SER B N 1
ATOM 2749 C CA . SER B 1 8 ? 33.312 -35.344 37 1 17.47 8 SER B CA 1
ATOM 2750 C C . SER B 1 8 ? 33.875 -35.281 35.594 1 17.47 8 SER B C 1
ATOM 2752 O O . SER B 1 8 ? 33.5 -34.375 34.812 1 17.47 8 SER B O 1
ATOM 2754 N N . SER B 1 9 ? 34.281 -36.406 34.906 1 19.34 9 SER B N 1
ATOM 2755 C CA . SER B 1 9 ? 35.25 -37.25 34.219 1 19.34 9 SER B CA 1
ATOM 2756 C C . SER B 1 9 ? 35.062 -37.156 32.719 1 19.34 9 SER B C 1
ATOM 2758 O O . SER B 1 9 ? 36 -36.844 31.969 1 19.34 9 SER B O 1
ATOM 2760 N N . ASP B 1 10 ? 34.469 -38.219 31.906 1 18.58 10 ASP B N 1
ATOM 2761 C CA . ASP B 1 10 ? 34.969 -39.281 31.016 1 18.58 10 ASP B CA 1
ATOM 2762 C C . ASP B 1 10 ? 34.531 -39.031 29.578 1 18.58 10 ASP B C 1
ATOM 2764 O O . ASP B 1 10 ? 33.5 -39.562 29.141 1 18.58 10 ASP B O 1
ATOM 2768 N N . ASP B 1 11 ? 34.406 -37.906 28.938 1 18.88 11 ASP B N 1
ATOM 2769 C CA . ASP B 1 11 ? 33.688 -37.75 27.688 1 18.88 11 ASP B CA 1
ATOM 2770 C C . ASP B 1 11 ? 34.375 -38.469 26.547 1 18.88 11 ASP B C 1
ATOM 2772 O O . ASP B 1 11 ? 35.375 -38 26 1 18.88 11 ASP B O 1
ATOM 2776 N N . SER B 1 12 ? 34.406 -39.781 26.484 1 18.14 12 SER B N 1
ATOM 2777 C CA . SER B 1 12 ? 35.125 -40.719 25.578 1 18.14 12 SER B CA 1
ATOM 2778 C C . SER B 1 12 ? 34.562 -40.625 24.172 1 18.14 12 SER B C 1
ATOM 2780 O O . SER B 1 12 ? 33.406 -41.031 23.922 1 18.14 12 SER B O 1
ATOM 2782 N N . PRO B 1 13 ? 34.562 -39.625 23.438 1 19.3 13 PRO B N 1
ATOM 2783 C CA . PRO B 1 13 ? 33.875 -39.688 22.141 1 19.3 13 PRO B CA 1
ATOM 2784 C C . PRO B 1 13 ? 34.375 -40.812 21.25 1 19.3 13 PRO B C 1
ATOM 2786 O O . PRO B 1 13 ? 35.531 -41.219 21.328 1 19.3 13 PRO B O 1
ATOM 2789 N N . LEU B 1 14 ? 33.469 -41.688 20.75 1 17.95 14 LEU B N 1
ATOM 2790 C CA . LEU B 1 14 ? 33.312 -42.938 19.984 1 17.95 14 LEU B CA 1
ATOM 2791 C C . LEU B 1 14 ? 33.938 -42.781 18.609 1 17.95 14 LEU B C 1
ATOM 2793 O O . LEU B 1 14 ? 33.812 -41.719 17.969 1 17.95 14 LEU B O 1
ATOM 2797 N N . SER B 1 15 ? 34.875 -43.594 18.094 1 17.97 15 SER B N 1
ATOM 2798 C CA . SER B 1 15 ? 35.812 -43.906 17.016 1 17.97 15 SER B CA 1
ATOM 2799 C C . SER B 1 15 ? 35.062 -44.25 15.727 1 17.97 15 SER B C 1
ATOM 2801 O O . SER B 1 15 ? 34.469 -45.312 15.617 1 17.97 15 SER B O 1
ATOM 2803 N N . ILE B 1 16 ? 34.094 -43.5 15.188 1 19 16 ILE B N 1
ATOM 2804 C CA . ILE B 1 16 ? 33.375 -44.062 14.031 1 19 16 ILE B CA 1
ATOM 2805 C C . ILE B 1 16 ? 34.406 -44.469 12.961 1 19 16 ILE B C 1
ATOM 2807 O O . ILE B 1 16 ? 35.25 -43.688 12.547 1 19 16 ILE B O 1
ATOM 2811 N N . SER B 1 17 ? 34.625 -45.719 12.789 1 17.44 17 SER B N 1
ATOM 2812 C CA . SER B 1 17 ? 35.438 -46.625 11.984 1 17.44 17 SER B CA 1
ATOM 2813 C C . SER B 1 17 ? 35.281 -46.312 10.492 1 17.44 17 SER B C 1
ATOM 2815 O O . SER B 1 17 ? 34.219 -45.906 10.039 1 17.44 17 SER B O 1
ATOM 2817 N N . SER B 1 18 ? 36.438 -46.156 9.68 1 20.12 18 SER B N 1
ATOM 2818 C CA . SER B 1 18 ? 36.906 -45.844 8.336 1 20.12 18 SER B CA 1
ATOM 2819 C C . SER B 1 18 ? 36.438 -46.875 7.324 1 20.12 18 SER B C 1
ATOM 2821 O O . SER B 1 18 ? 37.062 -47.062 6.281 1 20.12 18 SER B O 1
ATOM 2823 N N . PHE B 1 19 ? 35.094 -47.219 7.371 1 18.5 19 PHE B N 1
ATOM 2824 C CA . PHE B 1 19 ? 34.781 -48.375 6.57 1 18.5 19 PHE B CA 1
ATOM 2825 C C . PHE B 1 19 ? 35.438 -48.281 5.191 1 18.5 19 PHE B C 1
ATOM 2827 O O . PHE B 1 19 ? 35.562 -47.188 4.637 1 18.5 19 PHE B O 1
ATOM 2834 N N . GLY B 1 20 ? 36.094 -49.312 4.699 1 18.45 20 GLY B N 1
ATOM 2835 C CA . GLY B 1 20 ? 37.062 -49.75 3.695 1 18.45 20 GLY B CA 1
ATOM 2836 C C . GLY B 1 20 ? 36.594 -49.5 2.275 1 18.45 20 GLY B C 1
ATOM 2837 O O . GLY B 1 20 ? 37.312 -48.875 1.49 1 18.45 20 GLY B O 1
ATOM 2838 N N . ALA B 1 21 ? 35.906 -50.438 1.562 1 19.88 21 ALA B N 1
ATOM 2839 C CA . ALA B 1 21 ? 36.5 -51.25 0.482 1 19.88 21 ALA B CA 1
ATOM 2840 C C . ALA B 1 21 ? 36.312 -50.562 -0.868 1 19.88 21 ALA B C 1
ATOM 2842 O O . ALA B 1 21 ? 37.25 -50.375 -1.613 1 19.88 21 ALA B O 1
ATOM 2843 N N . VAL B 1 22 ? 35.031 -50.875 -1.629 1 19.94 22 VAL B N 1
ATOM 2844 C CA . VAL B 1 22 ? 35 -51.75 -2.795 1 19.94 22 VAL B CA 1
ATOM 2845 C C . VAL B 1 22 ? 35.188 -50.938 -4.066 1 19.94 22 VAL B C 1
ATOM 2847 O O . VAL B 1 22 ? 34.688 -49.812 -4.164 1 19.94 22 VAL B O 1
ATOM 2850 N N . SER B 1 23 ? 35.938 -51.312 -5.125 1 21.41 23 SER B N 1
ATOM 2851 C CA . SER B 1 23 ? 36.5 -50.875 -6.383 1 21.41 23 SER B CA 1
ATOM 2852 C C . SER B 1 23 ? 35.438 -50.562 -7.418 1 21.41 23 SER B C 1
ATOM 2854 O O . SER B 1 23 ? 35.094 -51.438 -8.242 1 21.41 23 SER B O 1
ATOM 2856 N N . THR B 1 24 ? 34.344 -49.875 -7.164 1 22.66 24 THR B N 1
ATOM 2857 C CA . THR B 1 24 ? 33.312 -50.031 -8.172 1 22.66 24 THR B CA 1
ATOM 2858 C C . THR B 1 24 ? 33.875 -49.719 -9.57 1 22.66 24 THR B C 1
ATOM 2860 O O . THR B 1 24 ? 34.562 -48.719 -9.758 1 22.66 24 THR B O 1
ATOM 2863 N N . PRO B 1 25 ? 33.781 -50.688 -10.531 1 25.88 25 PRO B N 1
ATOM 2864 C CA . PRO B 1 25 ? 34.344 -50.688 -11.891 1 25.88 25 PRO B CA 1
ATOM 2865 C C . PRO B 1 25 ? 33.844 -49.531 -12.734 1 25.88 25 PRO B C 1
ATOM 2867 O O . PRO B 1 25 ? 32.781 -48.938 -12.453 1 25.88 25 PRO B O 1
ATOM 2870 N N . GLY B 1 26 ? 34.719 -48.875 -13.523 1 24.3 26 GLY B N 1
ATOM 2871 C CA . GLY B 1 26 ? 34.719 -47.656 -14.328 1 24.3 26 GLY B CA 1
ATOM 2872 C C . GLY B 1 26 ? 33.656 -47.688 -15.43 1 24.3 26 GLY B C 1
ATOM 2873 O O . GLY B 1 26 ? 33.844 -48.375 -16.438 1 24.3 26 GLY B O 1
ATOM 2874 N N . THR B 1 27 ? 32.312 -48 -15.109 1 24.59 27 THR B N 1
ATOM 2875 C CA . THR B 1 27 ? 31.422 -48.25 -16.25 1 24.59 27 THR B CA 1
ATOM 2876 C C . THR B 1 27 ? 31.5 -47.094 -17.25 1 24.59 27 THR B C 1
ATOM 2878 O O . THR B 1 27 ? 31.391 -45.938 -16.875 1 24.59 27 THR B O 1
ATOM 2881 N N . GLN B 1 28 ? 32.062 -47.344 -18.391 1 23.17 28 GLN B N 1
ATOM 2882 C CA . GLN B 1 28 ? 32.25 -46.5 -19.578 1 23.17 28 GLN B CA 1
ATOM 2883 C C . GLN B 1 28 ? 30.953 -45.875 -20.031 1 23.17 28 GLN B C 1
ATOM 2885 O O . GLN B 1 28 ? 30.016 -46.594 -20.406 1 23.17 28 GLN B O 1
ATOM 2890 N N . SER B 1 29 ? 30.406 -44.906 -19.375 1 24.23 29 SER B N 1
ATOM 2891 C CA . SER B 1 29 ? 29.078 -44.438 -19.797 1 24.23 29 SER B CA 1
ATOM 2892 C C . SER B 1 29 ? 29.094 -44.031 -21.25 1 24.23 29 SER B C 1
ATOM 2894 O O . SER B 1 29 ? 30.016 -43.375 -21.719 1 24.23 29 SER B O 1
ATOM 2896 N N . PRO B 1 30 ? 28.359 -44.75 -22.078 1 28.05 30 PRO B N 1
ATOM 2897 C CA . PRO B 1 30 ? 28.344 -44.531 -23.531 1 28.05 30 PRO B CA 1
ATOM 2898 C C . PRO B 1 30 ? 28.094 -43.062 -23.906 1 28.05 30 PRO B C 1
ATOM 2900 O O . PRO B 1 30 ? 27.547 -42.312 -23.109 1 28.05 30 PRO B O 1
ATOM 2903 N N . PRO B 1 31 ? 28.641 -42.594 -25.047 1 24.94 31 PRO B N 1
ATOM 2904 C CA . PRO B 1 31 ? 28.672 -41.188 -25.5 1 24.94 31 PRO B CA 1
ATOM 2905 C C . PRO B 1 31 ? 27.266 -40.594 -25.672 1 24.94 31 PRO B C 1
ATOM 2907 O O . PRO B 1 31 ? 26.359 -41.281 -26.141 1 24.94 31 PRO B O 1
ATOM 2910 N N . CYS B 1 32 ? 26.703 -39.875 -24.75 1 25.09 32 CYS B N 1
ATOM 2911 C CA . CYS B 1 32 ? 25.391 -39.219 -24.812 1 25.09 32 CYS B CA 1
ATOM 2912 C C . CYS B 1 32 ? 25.219 -38.469 -26.125 1 25.09 32 CYS B C 1
ATOM 2914 O O . CYS B 1 32 ? 25.812 -37.406 -26.344 1 25.09 32 CYS B O 1
ATOM 2916 N N . SER B 1 33 ? 25.172 -39.281 -27.234 1 23.14 33 SER B N 1
ATOM 2917 C CA . SER B 1 33 ? 25.031 -38.688 -28.562 1 23.14 33 SER B CA 1
ATOM 2918 C C . SER B 1 33 ? 24.016 -37.562 -28.547 1 23.14 33 SER B C 1
ATOM 2920 O O . SER B 1 33 ? 24.344 -36.406 -28.906 1 23.14 33 SER B O 1
ATOM 2922 N N . SER B 1 34 ? 22.891 -37.688 -29.594 1 22.62 34 SER B N 1
ATOM 2923 C CA . SER B 1 34 ? 22.266 -36.719 -30.469 1 22.62 34 SER B CA 1
ATOM 2924 C C . SER B 1 34 ? 21.094 -36 -29.766 1 22.62 34 SER B C 1
ATOM 2926 O O . SER B 1 34 ? 20 -36.562 -29.688 1 22.62 34 SER B O 1
ATOM 2928 N N . PHE B 1 35 ? 21.156 -35.438 -28.734 1 24.42 35 PHE B N 1
ATOM 2929 C CA . PHE B 1 35 ? 20.141 -34.875 -27.859 1 24.42 35 PHE B CA 1
ATOM 2930 C C . PHE B 1 35 ? 19.344 -33.812 -28.609 1 24.42 35 PHE B C 1
ATOM 2932 O O . PHE B 1 35 ? 18.562 -33.062 -28 1 24.42 35 PHE B O 1
ATOM 2939 N N . ASN B 1 36 ? 19.625 -33.594 -29.906 1 25.27 36 ASN B N 1
ATOM 2940 C CA . ASN B 1 36 ? 19.156 -32.344 -30.5 1 25.27 36 ASN B CA 1
ATOM 2941 C C . ASN B 1 36 ? 17.641 -32.344 -30.719 1 25.27 36 ASN B C 1
ATOM 2943 O O . ASN B 1 36 ? 17.062 -31.375 -31.219 1 25.27 36 ASN B O 1
ATOM 2947 N N . GLN B 1 37 ? 17.078 -33.5 -31.078 1 24.5 37 GLN B N 1
ATOM 2948 C CA . GLN B 1 37 ? 15.812 -33.312 -31.781 1 24.5 37 GLN B CA 1
ATOM 2949 C C . GLN B 1 37 ? 14.672 -33.031 -30.812 1 24.5 37 GLN B C 1
ATOM 2951 O O . GLN B 1 37 ? 14.07 -33.969 -30.266 1 24.5 37 GLN B O 1
ATOM 2956 N N . TYR B 1 38 ? 14.711 -32.156 -30.031 1 24.69 38 TYR B N 1
ATOM 2957 C CA . TYR B 1 38 ? 13.531 -31.875 -29.234 1 24.69 38 TYR B CA 1
ATOM 2958 C C . TYR B 1 38 ? 12.305 -31.688 -30.109 1 24.69 38 TYR B C 1
ATOM 2960 O O . TYR B 1 38 ? 12.328 -30.875 -31.047 1 24.69 38 TYR B O 1
ATOM 2968 N N . ALA B 1 39 ? 11.5 -32.719 -30.328 1 27.69 39 ALA B N 1
ATOM 2969 C CA . ALA B 1 39 ? 10.25 -32.562 -31.062 1 27.69 39 ALA B CA 1
ATOM 2970 C C . ALA B 1 39 ? 9.484 -31.328 -30.625 1 27.69 39 ALA B C 1
ATOM 2972 O O . ALA B 1 39 ? 9.414 -31.031 -29.422 1 27.69 39 ALA B O 1
ATOM 2973 N N . PRO B 1 40 ? 9.133 -30.469 -31.547 1 26.08 40 PRO B N 1
ATOM 2974 C CA . PRO B 1 40 ? 8.289 -29.312 -31.281 1 26.08 40 PRO B CA 1
ATOM 2975 C C . PRO B 1 40 ? 6.98 -29.688 -30.578 1 26.08 40 PRO B C 1
ATOM 2977 O O . PRO B 1 40 ? 6.348 -30.672 -30.938 1 26.08 40 PRO B O 1
ATOM 2980 N N . MET B 1 41 ? 6.891 -29.609 -29.406 1 27.08 41 MET B N 1
ATOM 2981 C CA . MET B 1 41 ? 5.652 -29.891 -28.688 1 27.08 41 MET B CA 1
ATOM 2982 C C . MET B 1 41 ? 4.449 -29.312 -29.422 1 27.08 41 MET B C 1
ATOM 2984 O O . MET B 1 41 ? 4.348 -28.094 -29.594 1 27.08 41 MET B O 1
ATOM 2988 N N . GLU B 1 42 ? 3.896 -30.047 -30.391 1 26.94 42 GLU B N 1
ATOM 2989 C CA . GLU B 1 42 ? 2.623 -29.672 -31.016 1 26.94 42 GLU B CA 1
ATOM 2990 C C . GLU B 1 42 ? 1.587 -29.312 -29.953 1 26.94 42 GLU B C 1
ATOM 2992 O O . GLU B 1 42 ? 1.191 -30.156 -29.141 1 26.94 42 GLU B O 1
ATOM 2997 N N . LEU B 1 43 ? 1.604 -28.234 -29.453 1 28.92 43 LEU B N 1
ATOM 2998 C CA . LEU B 1 43 ? 0.529 -27.641 -28.656 1 28.92 43 LEU B CA 1
ATOM 2999 C C . LEU B 1 43 ? -0.806 -27.75 -29.391 1 28.92 43 LEU B C 1
ATOM 3001 O O . LEU B 1 43 ? -0.981 -27.172 -30.469 1 28.92 43 LEU B O 1
ATOM 3005 N N . ASP B 1 44 ? -1.313 -28.953 -29.422 1 26.86 44 ASP B N 1
ATOM 3006 C CA . ASP B 1 44 ? -2.674 -29 -29.953 1 26.86 44 ASP B CA 1
ATOM 3007 C C . ASP B 1 44 ? -3.598 -28.062 -29.188 1 26.86 44 ASP B C 1
ATOM 3009 O O . ASP B 1 44 ? -4.508 -28.5 -28.484 1 26.86 44 ASP B O 1
ATOM 3013 N N . ALA B 1 45 ? -3.137 -27.188 -28.5 1 29.95 45 ALA B N 1
ATOM 3014 C CA . ALA B 1 45 ? -4.086 -26.25 -27.906 1 29.95 45 ALA B CA 1
ATOM 3015 C C . ALA B 1 45 ? -4.859 -25.484 -28.969 1 29.95 45 ALA B C 1
ATOM 3017 O O . ALA B 1 45 ? -4.266 -24.781 -29.797 1 29.95 45 ALA B O 1
ATOM 3018 N N . GLN B 1 46 ? -5.93 -26.031 -29.422 1 28.14 46 GLN B N 1
ATOM 3019 C CA . GLN B 1 46 ? -6.824 -25.172 -30.203 1 28.14 46 GLN B CA 1
ATOM 3020 C C . GLN B 1 46 ? -6.992 -23.812 -29.531 1 28.14 46 GLN B C 1
ATOM 3022 O O . GLN B 1 46 ? -7.074 -23.719 -28.297 1 28.14 46 GLN B O 1
ATOM 3027 N N . PRO B 1 47 ? -6.574 -22.797 -30.234 1 31.08 47 PRO B N 1
ATOM 3028 C CA . PRO B 1 47 ? -6.824 -21.438 -29.734 1 31.08 47 PRO B CA 1
ATOM 3029 C C . PRO B 1 47 ? -8.242 -21.266 -29.203 1 31.08 47 PRO B C 1
ATOM 3031 O O . PRO B 1 47 ? -9.211 -21.547 -29.922 1 31.08 47 PRO B O 1
ATOM 3034 N N . ARG B 1 48 ? -8.57 -21.984 -28.25 1 30.66 48 ARG B N 1
ATOM 3035 C CA . ARG B 1 48 ? -9.977 -21.766 -27.938 1 30.66 48 ARG B CA 1
ATOM 3036 C C . ARG B 1 48 ? -10.312 -20.281 -27.922 1 30.66 48 ARG B C 1
ATOM 3038 O O . ARG B 1 48 ? -9.438 -19.438 -27.672 1 30.66 48 ARG B O 1
ATOM 3045 N N . SER B 1 49 ? -11.219 -19.891 -28.781 1 29.22 49 SER B N 1
ATOM 3046 C CA . SER B 1 49 ? -11.781 -18.562 -29 1 29.22 49 SER B CA 1
ATOM 3047 C C . SER B 1 49 ? -12.031 -17.828 -27.688 1 29.22 49 SER B C 1
ATOM 3049 O O . SER B 1 49 ? -12.172 -16.609 -27.672 1 29.22 49 SER B O 1
ATOM 3051 N N . ASN B 1 50 ? -12.773 -18.625 -26.797 1 27.19 50 ASN B N 1
ATOM 3052 C CA . ASN B 1 50 ? -13.297 -17.812 -25.703 1 27.19 50 ASN B CA 1
ATOM 3053 C C . ASN B 1 50 ? -12.195 -17.391 -24.734 1 27.19 50 ASN B C 1
ATOM 3055 O O . ASN B 1 50 ? -11.375 -18.219 -24.328 1 27.19 50 ASN B O 1
ATOM 3059 N N . GLY B 1 51 ? -11.562 -16.375 -24.922 1 29.45 51 GLY B N 1
ATOM 3060 C CA . GLY B 1 51 ? -10.586 -15.609 -24.188 1 29.45 51 GLY B CA 1
ATOM 3061 C C . GLY B 1 51 ? -10.617 -15.875 -22.688 1 29.45 51 GLY B C 1
ATOM 3062 O O . GLY B 1 51 ? -11.039 -15.023 -21.906 1 29.45 51 GLY B O 1
ATOM 3063 N N . TRP B 1 52 ? -11.008 -17.078 -22.297 1 32.5 52 TRP B N 1
ATOM 3064 C CA . TRP B 1 52 ? -11.156 -17.203 -20.844 1 32.5 52 TRP B CA 1
ATOM 3065 C C . TRP B 1 52 ? -9.828 -16.922 -20.141 1 32.5 52 TRP B C 1
ATOM 3067 O O . TRP B 1 52 ? -8.828 -17.578 -20.406 1 32.5 52 TRP B O 1
ATOM 3077 N N . ASP B 1 53 ? -9.43 -15.656 -19.828 1 36.94 53 ASP B N 1
ATOM 3078 C CA . ASP B 1 53 ? -8.25 -14.875 -19.484 1 36.94 53 ASP B CA 1
ATOM 3079 C C . ASP B 1 53 ? -7.746 -15.25 -18.094 1 36.94 53 ASP B C 1
ATOM 3081 O O . ASP B 1 53 ? -6.645 -14.867 -17.703 1 36.94 53 ASP B O 1
ATOM 3085 N N . PHE B 1 54 ? -8.695 -15.789 -17.047 1 38.34 54 PHE B N 1
ATOM 3086 C CA . PHE B 1 54 ? -8.195 -15.758 -15.68 1 38.34 54 PHE B CA 1
ATOM 3087 C C . PHE B 1 54 ? -7.75 -17.141 -15.242 1 38.34 54 PHE B C 1
ATOM 3089 O O . PHE B 1 54 ? -8.344 -18.156 -15.641 1 38.34 54 PHE B O 1
ATOM 3096 N N . MET B 1 55 ? -6.445 -17.547 -14.953 1 38.34 55 MET B N 1
ATOM 3097 C CA . MET B 1 55 ? -5.879 -18.797 -14.453 1 38.34 55 MET B CA 1
ATOM 3098 C C . MET B 1 55 ? -5.488 -18.656 -12.984 1 38.34 55 MET B C 1
ATOM 3100 O O . MET B 1 55 ? -4.965 -17.625 -12.562 1 38.34 55 MET B O 1
ATOM 3104 N N . SER B 1 56 ? -6.273 -19.406 -12.062 1 42.41 56 SER B N 1
ATOM 3105 C CA . SER B 1 56 ? -5.621 -19.641 -10.781 1 42.41 56 SER B CA 1
ATOM 3106 C C . SER B 1 56 ? -4.59 -20.75 -10.883 1 42.41 56 SER B C 1
ATOM 3108 O O . SER B 1 56 ? -4.812 -21.75 -11.562 1 42.41 56 SER B O 1
ATOM 3110 N N . ALA B 1 57 ? -3.156 -20.516 -10.898 1 42.78 57 ALA B N 1
ATOM 3111 C CA . ALA B 1 57 ? -2.121 -21.547 -11.023 1 42.78 57 ALA B CA 1
ATOM 3112 C C . ALA B 1 57 ? -1.565 -21.922 -9.656 1 42.78 57 ALA B C 1
ATOM 3114 O O . ALA B 1 57 ? -1.456 -21.078 -8.766 1 42.78 57 ALA B O 1
ATOM 3115 N N . SER B 1 58 ? -1.86 -23.078 -9.133 1 45.28 58 SER B N 1
ATOM 3116 C CA . SER B 1 58 ? -1.155 -23.609 -7.969 1 45.28 58 SER B CA 1
ATOM 3117 C C . SER B 1 58 ? -0.122 -24.656 -8.383 1 45.28 58 SER B C 1
ATOM 3119 O O . SER B 1 58 ? -0.259 -25.281 -9.43 1 45.28 58 SER B O 1
ATOM 3121 N N . ARG B 1 59 ? 1.214 -24.375 -8.039 1 39.19 59 ARG B N 1
ATOM 3122 C CA . ARG B 1 59 ? 2.234 -25.375 -8.289 1 39.19 59 ARG B CA 1
ATOM 3123 C C . ARG B 1 59 ? 2.174 -26.5 -7.242 1 39.19 59 ARG B C 1
ATOM 3125 O O . ARG B 1 59 ? 2.062 -26.219 -6.047 1 39.19 59 ARG B O 1
ATOM 3132 N N . VAL B 1 60 ? 1.845 -27.688 -7.656 1 39.34 60 VAL B N 1
ATOM 3133 C CA . VAL B 1 60 ? 1.888 -28.875 -6.809 1 39.34 60 VAL B CA 1
ATOM 3134 C C . VAL B 1 60 ? 3.281 -29.5 -6.863 1 39.34 60 VAL B C 1
ATOM 3136 O O . VAL B 1 60 ? 3.816 -29.734 -7.949 1 39.34 60 VAL B O 1
ATOM 3139 N N . LYS B 1 61 ? 4.102 -29.109 -5.879 1 37.91 61 LYS B N 1
ATOM 3140 C CA . LYS B 1 61 ? 5.426 -29.719 -5.762 1 37.91 61 LYS B CA 1
ATOM 3141 C C . LYS B 1 61 ? 5.328 -31.25 -5.715 1 37.91 61 LYS B C 1
ATOM 3143 O O . LYS B 1 61 ? 4.309 -31.797 -5.289 1 37.91 61 LYS B O 1
ATOM 3148 N N . SER B 1 62 ? 6.43 -31.812 -6.266 1 35.56 62 SER B N 1
ATOM 3149 C CA . SER B 1 62 ? 6.754 -33.25 -6.191 1 35.56 62 SER B CA 1
ATOM 3150 C C . SER B 1 62 ? 7.246 -33.625 -4.801 1 35.56 62 SER B C 1
ATOM 3152 O O . SER B 1 62 ? 7.715 -32.75 -4.043 1 35.56 62 SER B O 1
ATOM 3154 N N . GLY B 1 63 ? 6.551 -34.719 -4.043 1 37.25 63 GLY B N 1
ATOM 3155 C CA . GLY B 1 63 ? 6.824 -35.469 -2.832 1 37.25 63 GLY B CA 1
ATOM 3156 C C . GLY B 1 63 ? 5.586 -35.719 -1.989 1 37.25 63 GLY B C 1
ATOM 3157 O O . GLY B 1 63 ? 4.465 -35.438 -2.424 1 37.25 63 GLY B O 1
ATOM 3158 N N . ASP B 1 64 ? 5.844 -36.438 -0.872 1 38.41 64 ASP B N 1
ATOM 3159 C CA . ASP B 1 64 ? 4.723 -36.75 0.001 1 38.41 64 ASP B CA 1
ATOM 3160 C C . ASP B 1 64 ? 3.855 -35.531 0.275 1 38.41 64 ASP B C 1
ATOM 3162 O O . ASP B 1 64 ? 2.633 -35.656 0.396 1 38.41 64 ASP B O 1
ATOM 3166 N N . TRP B 1 65 ? 4.461 -34.562 0.455 1 37.94 65 TRP B N 1
ATOM 3167 C CA . TRP B 1 65 ? 3.771 -33.312 0.732 1 37.94 65 TRP B CA 1
ATOM 3168 C C . TRP B 1 65 ? 3.012 -32.812 -0.497 1 37.94 65 TRP B C 1
ATOM 3170 O O . TRP B 1 65 ? 1.903 -32.281 -0.38 1 37.94 65 TRP B O 1
ATOM 3180 N N . GLY B 1 66 ? 3.645 -32.938 -1.6 1 41.12 66 GLY B N 1
ATOM 3181 C CA . GLY B 1 66 ? 2.973 -32.594 -2.844 1 41.12 66 GLY B CA 1
ATOM 3182 C C . GLY B 1 66 ? 1.707 -33.406 -3.074 1 41.12 66 GLY B C 1
ATOM 3183 O O . GLY B 1 66 ? 0.7 -32.844 -3.539 1 41.12 66 GLY B O 1
ATOM 3184 N N . ASN B 1 67 ? 1.894 -34.625 -2.738 1 41.25 67 ASN B N 1
ATOM 3185 C CA . ASN B 1 67 ? 0.703 -35.469 -2.863 1 41.25 67 ASN B CA 1
ATOM 3186 C C . ASN B 1 67 ? -0.447 -34.938 -2.016 1 41.25 67 ASN B C 1
ATOM 3188 O O . ASN B 1 67 ? -1.597 -34.906 -2.459 1 41.25 67 ASN B O 1
ATOM 3192 N N . ARG B 1 68 ? -0.025 -34.625 -0.872 1 40.75 68 ARG B N 1
ATOM 3193 C CA . ARG B 1 68 ? -1.073 -34.125 0.01 1 40.75 68 ARG B CA 1
ATOM 3194 C C . ARG B 1 68 ? -1.59 -32.781 -0.47 1 40.75 68 ARG B C 1
ATOM 3196 O O . ARG B 1 68 ? -2.795 -32.531 -0.436 1 40.75 68 ARG B O 1
ATOM 3203 N N . THR B 1 69 ? -0.626 -32 -0.815 1 43.34 69 THR B N 1
ATOM 3204 C CA . THR B 1 69 ? -1.012 -30.672 -1.284 1 43.34 69 THR B CA 1
ATOM 3205 C C . THR B 1 69 ? -1.722 -30.766 -2.633 1 43.34 69 THR B C 1
ATOM 3207 O O . THR B 1 69 ? -2.662 -30.016 -2.895 1 43.34 69 THR B O 1
ATOM 3210 N N . CYS B 1 70 ? -1.069 -31.672 -3.48 1 42.88 70 CYS B N 1
ATOM 3211 C CA . CYS B 1 70 ? -1.751 -31.875 -4.754 1 42.88 70 CYS B CA 1
ATOM 3212 C C . CYS B 1 70 ? -3.199 -32.312 -4.531 1 42.88 70 CYS B C 1
ATOM 3214 O O . CYS B 1 70 ? -4.098 -31.844 -5.242 1 42.88 70 CYS B O 1
ATOM 3216 N N . LYS B 1 71 ? -3.197 -33.281 -3.65 1 42.53 71 LYS B N 1
ATOM 3217 C CA . LYS B 1 71 ? -4.566 -33.688 -3.354 1 42.53 71 LYS B CA 1
ATOM 3218 C C . LYS B 1 71 ? -5.406 -32.5 -2.883 1 42.53 71 LYS B C 1
ATOM 3220 O O . LYS B 1 71 ? -6.594 -32.438 -3.189 1 42.53 71 LYS B O 1
ATOM 3225 N N . ARG B 1 72 ? -4.602 -31.703 -2.293 1 42.59 72 ARG B N 1
ATOM 3226 C CA . ARG B 1 72 ? -5.309 -30.547 -1.738 1 42.59 72 ARG B CA 1
ATOM 3227 C C . ARG B 1 72 ? -5.656 -29.547 -2.83 1 42.59 72 ARG B C 1
ATOM 3229 O O . ARG B 1 72 ? -6.73 -28.938 -2.799 1 42.59 72 ARG B O 1
ATOM 3236 N N . VAL B 1 73 ? -4.621 -29.234 -3.654 1 45.41 73 VAL B N 1
ATOM 3237 C CA . VAL B 1 73 ? -4.926 -28.297 -4.723 1 45.41 73 VAL B CA 1
ATOM 3238 C C . VAL B 1 73 ? -6.121 -28.797 -5.531 1 45.41 73 VAL B C 1
ATOM 3240 O O . VAL B 1 73 ? -6.93 -28 -6.016 1 45.41 73 VAL B O 1
ATOM 3243 N N . ARG B 1 74 ? -5.992 -30.141 -5.758 1 38.38 74 ARG B N 1
ATOM 3244 C CA . ARG B 1 74 ? -7.102 -30.781 -6.461 1 38.38 74 ARG B CA 1
ATOM 3245 C C . ARG B 1 74 ? -8.445 -30.281 -5.938 1 38.38 74 ARG B C 1
ATOM 3247 O O . ARG B 1 74 ? -9.391 -30.094 -6.707 1 38.38 74 ARG B O 1
ATOM 3254 N N . ASP B 1 75 ? -8.562 -30.562 -4.676 1 36.5 75 ASP B N 1
ATOM 3255 C CA . ASP B 1 75 ? -9.914 -30.594 -4.117 1 36.5 75 ASP B CA 1
ATOM 3256 C C . ASP B 1 75 ? -10.383 -29.188 -3.74 1 36.5 75 ASP B C 1
ATOM 3258 O O . ASP B 1 75 ? -11.344 -29.031 -2.982 1 36.5 75 ASP B O 1
ATOM 3262 N N . ASN B 1 76 ? -9.438 -28.219 -3.953 1 39.88 76 ASN B N 1
ATOM 3263 C CA . ASN B 1 76 ? -10.195 -26.969 -4.012 1 39.88 76 ASN B CA 1
ATOM 3264 C C . ASN B 1 76 ? -11.344 -27.062 -5.016 1 39.88 76 ASN B C 1
ATOM 3266 O O . ASN B 1 76 ? -11.109 -27.266 -6.211 1 39.88 76 ASN B O 1
ATOM 3270 N N . ARG B 1 77 ? -12.367 -27.875 -4.586 1 37.88 77 ARG B N 1
ATOM 3271 C CA . ARG B 1 77 ? -13.547 -28.453 -5.219 1 37.88 77 ARG B CA 1
ATOM 3272 C C . ARG B 1 77 ? -13.953 -27.656 -6.457 1 37.88 77 ARG B C 1
ATOM 3274 O O . ARG B 1 77 ? -14.062 -26.438 -6.406 1 37.88 77 ARG B O 1
ATOM 3281 N N . PRO B 1 78 ? -13.852 -28.203 -7.504 1 36.5 78 PRO B N 1
ATOM 3282 C CA . PRO B 1 78 ? -14.781 -27.781 -8.547 1 36.5 78 PRO B CA 1
ATOM 3283 C C . PRO B 1 78 ? -16.125 -27.328 -7.992 1 36.5 78 PRO B C 1
ATOM 3285 O O . PRO B 1 78 ? -16.766 -26.422 -8.539 1 36.5 78 PRO B O 1
ATOM 3288 N N . ASP B 1 79 ? -16.719 -28.281 -7.293 1 35.66 79 ASP B N 1
ATOM 3289 C CA . ASP B 1 79 ? -17.906 -27.766 -6.637 1 35.66 79 ASP B CA 1
ATOM 3290 C C . ASP B 1 79 ? -17.578 -26.531 -5.793 1 35.66 79 ASP B C 1
ATOM 3292 O O . ASP B 1 79 ? -18.484 -25.906 -5.234 1 35.66 79 ASP B O 1
ATOM 3296 N N . GLU B 1 80 ? -16.484 -26.594 -5.152 1 40.16 80 GLU B N 1
ATOM 3297 C CA . GLU B 1 80 ? -16.031 -25.391 -4.477 1 40.16 80 GLU B CA 1
ATOM 3298 C C . GLU B 1 80 ? -15.648 -24.312 -5.48 1 40.16 80 GLU B C 1
ATOM 3300 O O . GLU B 1 80 ? -14.492 -24.219 -5.906 1 40.16 80 GLU B O 1
ATOM 3305 N N . ARG B 1 81 ? -16.188 -24.203 -6.406 1 39.94 81 ARG B N 1
ATOM 3306 C CA . ARG B 1 81 ? -16.594 -23 -7.117 1 39.94 81 ARG B CA 1
ATOM 3307 C C . ARG B 1 81 ? -16.219 -21.75 -6.32 1 39.94 81 ARG B C 1
ATOM 3309 O O . ARG B 1 81 ? -16.609 -20.641 -6.68 1 39.94 81 ARG B O 1
ATOM 3316 N N . ALA B 1 82 ? -15.773 -22.266 -5.184 1 46.09 82 ALA B N 1
ATOM 3317 C CA . ALA B 1 82 ? -15.461 -21.156 -4.273 1 46.09 82 ALA B CA 1
ATOM 3318 C C . ALA B 1 82 ? -14.336 -20.297 -4.828 1 46.09 82 ALA B C 1
ATOM 3320 O O . ALA B 1 82 ? -14.219 -19.109 -4.477 1 46.09 82 ALA B O 1
ATOM 3321 N N . ILE B 1 83 ? -13.438 -21.109 -5.633 1 54.03 83 ILE B N 1
ATOM 3322 C CA . ILE B 1 83 ? -12.461 -20.156 -6.16 1 54.03 83 ILE B CA 1
ATOM 3323 C C . ILE B 1 83 ? -13.117 -19.266 -7.207 1 54.03 83 ILE B C 1
ATOM 3325 O O . ILE B 1 83 ? -13.008 -18.031 -7.137 1 54.03 83 ILE B O 1
ATOM 3329 N N . HIS B 1 84 ? -13.703 -20.125 -8.297 1 57.97 84 HIS B N 1
ATOM 3330 C CA . HIS B 1 84 ? -14.328 -19.281 -9.32 1 57.97 84 HIS B CA 1
ATOM 3331 C C . HIS B 1 84 ? -15.656 -19.875 -9.773 1 57.97 84 HIS B C 1
ATOM 3333 O O . HIS B 1 84 ? -15.812 -21.094 -9.828 1 57.97 84 HIS B O 1
ATOM 3339 N N . GLU B 1 85 ? -16.719 -19.234 -9.781 1 59.88 85 GLU B N 1
ATOM 3340 C CA . GLU B 1 85 ? -17.984 -19.594 -10.391 1 59.88 85 GLU B CA 1
ATOM 3341 C C . GLU B 1 85 ? -18.078 -19.078 -11.828 1 59.88 85 GLU B C 1
ATOM 3343 O O . GLU B 1 85 ? -18.922 -19.531 -12.602 1 59.88 85 GLU B O 1
ATOM 3348 N N . ASP B 1 86 ? -17.172 -18.328 -12.07 1 65.19 86 ASP B N 1
ATOM 3349 C CA . ASP B 1 86 ? -17.172 -17.734 -13.406 1 65.19 86 ASP B CA 1
ATOM 3350 C C . ASP B 1 86 ? -16.562 -18.688 -14.422 1 65.19 86 ASP B C 1
ATOM 3352 O O . ASP B 1 86 ? -15.367 -19.016 -14.352 1 65.19 86 ASP B O 1
ATOM 3356 N N . PRO B 1 87 ? -17.312 -19.25 -15.336 1 64.69 87 PRO B N 1
ATOM 3357 C CA . PRO B 1 87 ? -16.828 -20.234 -16.312 1 64.69 87 PRO B CA 1
ATOM 3358 C C . PRO B 1 87 ? -15.727 -19.688 -17.203 1 64.69 87 PRO B C 1
ATOM 3360 O O . PRO B 1 87 ? -15.016 -20.453 -17.859 1 64.69 87 PRO B O 1
ATOM 3363 N N . ASP B 1 88 ? -15.609 -18.375 -17.203 1 68.62 88 ASP B N 1
ATOM 3364 C CA . ASP B 1 88 ? -14.602 -17.766 -18.062 1 68.62 88 ASP B CA 1
ATOM 3365 C C . ASP B 1 88 ? -13.234 -17.75 -17.375 1 68.62 88 ASP B C 1
ATOM 3367 O O . ASP B 1 88 ? -12.25 -17.312 -17.969 1 68.62 88 ASP B O 1
ATOM 3371 N N . ILE B 1 89 ? -13.172 -18.312 -16.203 1 76.5 89 ILE B N 1
ATOM 3372 C CA . ILE B 1 89 ? -11.906 -18.391 -15.492 1 76.5 89 ILE B CA 1
ATOM 3373 C C . ILE B 1 89 ? -11.438 -19.844 -15.453 1 76.5 89 ILE B C 1
ATOM 3375 O O . ILE B 1 89 ? -12.125 -20.719 -14.898 1 76.5 89 ILE B O 1
ATOM 3379 N N . ASP B 1 90 ? -10.297 -20.109 -16.047 1 76.5 90 ASP B N 1
ATOM 3380 C CA . ASP B 1 90 ? -9.742 -21.453 -16.078 1 76.5 90 ASP B CA 1
ATOM 3381 C C . ASP B 1 90 ? -9.008 -21.766 -14.766 1 76.5 90 ASP B C 1
ATOM 3383 O O . ASP B 1 90 ? -8.414 -20.875 -14.156 1 76.5 90 ASP B O 1
ATOM 3387 N N . PHE B 1 91 ? -9.141 -22.953 -14.477 1 78.38 91 PHE B N 1
ATOM 3388 C CA . PHE B 1 91 ? -8.328 -23.453 -13.375 1 78.38 91 PHE B CA 1
ATOM 3389 C C . PHE B 1 91 ? -7.164 -24.297 -13.891 1 78.38 91 PHE B C 1
ATOM 3391 O O . PHE B 1 91 ? -7.371 -25.375 -14.453 1 78.38 91 PHE B O 1
ATOM 3398 N N . VAL B 1 92 ? -5.992 -23.781 -13.688 1 81.12 92 VAL B N 1
ATOM 3399 C CA . VAL B 1 92 ? -4.816 -24.438 -14.258 1 81.12 92 VAL B CA 1
ATOM 3400 C C . VAL B 1 92 ? -3.893 -24.906 -13.141 1 81.12 92 VAL B C 1
ATOM 3402 O O . VAL B 1 92 ? -3.686 -24.203 -12.156 1 81.12 92 VAL B O 1
ATOM 3405 N N . VAL B 1 93 ? -3.479 -26.109 -13.281 1 80.31 93 VAL B N 1
ATOM 3406 C CA . VAL B 1 93 ? -2.473 -26.641 -12.367 1 80.31 93 VAL B CA 1
ATOM 3407 C C . VAL B 1 93 ? -1.157 -26.859 -13.117 1 80.31 93 VAL B C 1
ATOM 3409 O O . VAL B 1 93 ? -1.112 -27.578 -14.117 1 80.31 93 VAL B O 1
ATOM 3412 N N . PHE B 1 94 ? -0.142 -26.172 -12.633 1 79.12 94 PHE B N 1
ATOM 3413 C CA . PHE B 1 94 ? 1.191 -26.359 -13.195 1 79.12 94 PHE B CA 1
ATOM 3414 C C . PHE B 1 94 ? 1.938 -27.469 -12.469 1 79.12 94 PHE B C 1
ATOM 3416 O O . PHE B 1 94 ? 2.086 -27.438 -11.242 1 79.12 94 PHE B O 1
ATOM 3423 N N . CYS B 1 95 ? 2.371 -28.438 -13.242 1 76.25 95 CYS B N 1
ATOM 3424 C CA . CYS B 1 95 ? 3.037 -29.578 -12.641 1 76.25 95 CYS B CA 1
ATOM 3425 C C . CYS B 1 95 ? 4.496 -29.656 -13.086 1 76.25 95 CYS B C 1
ATOM 3427 O O . CYS B 1 95 ? 4.797 -29.531 -14.273 1 76.25 95 CYS B O 1
ATOM 3429 N N . GLY B 1 96 ? 5.309 -29.734 -12.117 1 72.44 96 GLY B N 1
ATOM 3430 C CA . GLY B 1 96 ? 6.699 -30.016 -12.445 1 72.44 96 GLY B CA 1
ATOM 3431 C C . GLY B 1 96 ? 6.914 -31.422 -12.969 1 72.44 96 GLY B C 1
ATOM 3432 O O . GLY B 1 96 ? 5.98 -32.219 -13 1 72.44 96 GLY B O 1
ATOM 3433 N N . LYS B 1 97 ? 8.133 -31.766 -13.32 1 70.06 97 LYS B N 1
ATOM 3434 C CA . LYS B 1 97 ? 8.484 -33.031 -13.922 1 70.06 97 LYS B CA 1
ATOM 3435 C C . LYS B 1 97 ? 8.305 -34.188 -12.93 1 70.06 97 LYS B C 1
ATOM 3437 O O . LYS B 1 97 ? 8.07 -35.344 -13.32 1 70.06 97 LYS B O 1
ATOM 3442 N N . GLN B 1 98 ? 8.281 -33.812 -11.695 1 66.44 98 GLN B N 1
ATOM 3443 C CA . GLN B 1 98 ? 8.273 -34.844 -10.672 1 66.44 98 GLN B CA 1
ATOM 3444 C C . GLN B 1 98 ? 6.855 -35.312 -10.367 1 66.44 98 GLN B C 1
ATOM 3446 O O . GLN B 1 98 ? 6.66 -36.312 -9.68 1 66.44 98 GLN B O 1
ATOM 3451 N N . VAL B 1 99 ? 5.867 -34.688 -10.852 1 71.69 99 VAL B N 1
ATOM 3452 C CA . VAL B 1 99 ? 4.484 -35.094 -10.602 1 71.69 99 VAL B CA 1
ATOM 3453 C C . VAL B 1 99 ? 4.102 -36.25 -11.531 1 71.69 99 VAL B C 1
ATOM 3455 O O . VAL B 1 99 ? 4.148 -36.094 -12.758 1 71.69 99 VAL B O 1
ATOM 3458 N N . PRO B 1 100 ? 3.717 -37.344 -10.961 1 75.88 100 PRO B N 1
ATOM 3459 C CA . PRO B 1 100 ? 3.369 -38.5 -11.797 1 75.88 100 PRO B CA 1
ATOM 3460 C C . PRO B 1 100 ? 2.121 -38.25 -12.648 1 75.88 100 PRO B C 1
ATOM 3462 O O . PRO B 1 100 ? 1.258 -37.469 -12.266 1 75.88 100 PRO B O 1
ATOM 3465 N N . GLU B 1 101 ? 2.078 -39 -13.758 1 82.5 101 GLU B N 1
ATOM 3466 C CA . GLU B 1 101 ? 0.962 -38.844 -14.688 1 82.5 101 GLU B CA 1
ATOM 3467 C C . GLU B 1 101 ? -0.357 -39.281 -14.039 1 82.5 101 GLU B C 1
ATOM 3469 O O . GLU B 1 101 ? -1.405 -38.688 -14.328 1 82.5 101 GLU B O 1
ATOM 3474 N N . THR B 1 102 ? -0.326 -40.219 -13.125 1 78.62 102 THR B N 1
ATOM 3475 C CA . THR B 1 102 ? -1.537 -40.656 -12.438 1 78.62 102 THR B CA 1
ATOM 3476 C C . THR B 1 102 ? -2.184 -39.5 -11.688 1 78.62 102 THR B C 1
ATOM 3478 O O . THR B 1 102 ? -3.406 -39.344 -11.711 1 78.62 102 THR B O 1
ATOM 3481 N N . MET B 1 103 ? -1.345 -38.688 -11.141 1 74.12 103 MET B N 1
ATOM 3482 C CA . MET B 1 103 ? -1.855 -37.531 -10.414 1 74.12 103 MET B CA 1
ATOM 3483 C C . MET B 1 103 ? -2.367 -36.469 -11.375 1 74.12 103 MET B C 1
ATOM 3485 O O . MET B 1 103 ? -3.393 -35.844 -11.117 1 74.12 103 MET B O 1
ATOM 3489 N N . ARG B 1 104 ? -1.654 -36.312 -12.406 1 78.25 104 ARG B N 1
ATOM 3490 C CA . ARG B 1 104 ? -2.08 -35.344 -13.422 1 78.25 104 ARG B CA 1
ATOM 3491 C C . ARG B 1 104 ? -3.455 -35.719 -13.977 1 78.25 104 ARG B C 1
ATOM 3493 O O . ARG B 1 104 ? -4.297 -34.844 -14.188 1 78.25 104 ARG B O 1
ATOM 3500 N N . GLU B 1 105 ? -3.682 -36.969 -14.164 1 80.31 105 GLU B N 1
ATOM 3501 C CA . GLU B 1 105 ? -4.957 -37.438 -14.688 1 80.31 105 GLU B CA 1
ATOM 3502 C C . GLU B 1 105 ? -6.09 -37.188 -13.703 1 80.31 105 GLU B C 1
ATOM 3504 O O . GLU B 1 105 ? -7.207 -36.844 -14.102 1 80.31 105 GLU B O 1
ATOM 3509 N N . ILE B 1 106 ? -5.82 -37.375 -12.508 1 73.06 106 ILE B N 1
ATOM 3510 C CA . ILE B 1 106 ? -6.82 -37.094 -11.477 1 73.06 106 ILE B CA 1
ATOM 3511 C C . ILE B 1 106 ? -7.199 -35.625 -11.508 1 73.06 106 ILE B C 1
ATOM 3513 O O . ILE B 1 106 ? -8.383 -35.281 -11.422 1 73.06 106 ILE B O 1
ATOM 3517 N N . LEU B 1 107 ? -6.242 -34.75 -11.625 1 75.31 107 LEU B N 1
ATOM 3518 C CA . LEU B 1 107 ? -6.48 -33.312 -11.672 1 75.31 107 LEU B CA 1
ATOM 3519 C C . LEU B 1 107 ? -7.316 -32.938 -12.891 1 75.31 107 LEU B C 1
ATOM 3521 O O . LEU B 1 107 ? -8.227 -32.125 -12.789 1 75.31 107 LEU B O 1
ATOM 3525 N N . ARG B 1 108 ? -6.984 -33.562 -13.977 1 78.75 108 ARG B N 1
ATOM 3526 C CA . ARG B 1 108 ? -7.762 -33.312 -15.188 1 78.75 108 ARG B CA 1
ATOM 3527 C C . ARG B 1 108 ? -9.211 -33.781 -15.008 1 78.75 108 ARG B C 1
ATOM 3529 O O . ARG B 1 108 ? -10.133 -33.062 -15.422 1 78.75 108 ARG B O 1
ATOM 3536 N N . LYS B 1 109 ? -9.367 -34.875 -14.391 1 73.62 109 LYS B N 1
ATOM 3537 C CA . LYS B 1 109 ? -10.703 -35.406 -14.156 1 73.62 109 LYS B CA 1
ATOM 3538 C C . LYS B 1 109 ? -11.5 -34.469 -13.227 1 73.62 109 LYS B C 1
ATOM 3540 O O . LYS B 1 109 ? -12.719 -34.375 -13.328 1 73.62 109 LYS B O 1
ATOM 3545 N N . ASP B 1 110 ? -10.789 -33.844 -12.453 1 70.12 110 ASP B N 1
ATOM 3546 C CA . ASP B 1 110 ? -11.43 -32.938 -11.508 1 70.12 110 ASP B CA 1
ATOM 3547 C C . ASP B 1 110 ? -11.719 -31.594 -12.148 1 70.12 110 ASP B C 1
ATOM 3549 O O . ASP B 1 110 ? -12.227 -30.672 -11.492 1 70.12 110 ASP B O 1
ATOM 3553 N N . GLY B 1 111 ? -11.297 -31.406 -13.391 1 70.69 111 GLY B N 1
ATOM 3554 C CA . GLY B 1 111 ? -11.695 -30.219 -14.133 1 70.69 111 GLY B CA 1
ATOM 3555 C C . GLY B 1 111 ? -10.57 -29.219 -14.312 1 70.69 111 GLY B C 1
ATOM 3556 O O . GLY B 1 111 ? -10.766 -28.141 -14.883 1 70.69 111 GLY B O 1
ATOM 3557 N N . ALA B 1 112 ? -9.43 -29.641 -13.844 1 74.88 112 ALA B N 1
ATOM 3558 C CA . ALA B 1 112 ? -8.297 -28.734 -13.984 1 74.88 112 ALA B CA 1
ATOM 3559 C C . ALA B 1 112 ? -7.617 -28.891 -15.336 1 74.88 112 ALA B C 1
ATOM 3561 O O . ALA B 1 112 ? -7.555 -30 -15.875 1 74.88 112 ALA B O 1
ATOM 3562 N N . THR B 1 113 ? -7.199 -27.75 -15.883 1 79.12 113 THR B N 1
ATOM 3563 C CA . THR B 1 113 ? -6.219 -27.812 -16.953 1 79.12 113 THR B CA 1
ATOM 3564 C C . THR B 1 113 ? -4.816 -28.031 -16.391 1 79.12 113 THR B C 1
ATOM 3566 O O . THR B 1 113 ? -4.371 -27.281 -15.523 1 79.12 113 THR B O 1
ATOM 3569 N N . VAL B 1 114 ? -4.188 -29.109 -16.844 1 81.81 114 VAL B N 1
ATOM 3570 C CA . VAL B 1 114 ? -2.867 -29.422 -16.312 1 81.81 114 VAL B CA 1
ATOM 3571 C C . VAL B 1 114 ? -1.794 -29.062 -17.328 1 81.81 114 VAL B C 1
ATOM 3573 O O . VAL B 1 114 ? -1.85 -29.484 -18.484 1 81.81 114 VAL B O 1
ATOM 3576 N N . ILE B 1 115 ? -0.873 -28.234 -16.953 1 82.31 115 ILE B N 1
ATOM 3577 C CA . ILE B 1 115 ? 0.241 -27.812 -17.797 1 82.31 115 ILE B CA 1
ATOM 3578 C C . ILE B 1 115 ? 1.561 -28.234 -17.156 1 82.31 115 ILE B C 1
ATOM 3580 O O . ILE B 1 115 ? 1.823 -27.938 -15.992 1 82.31 115 ILE B O 1
ATOM 3584 N N . GLY B 1 116 ? 2.354 -28.938 -17.875 1 81.56 116 GLY B N 1
ATOM 3585 C CA . GLY B 1 116 ? 3.67 -29.328 -17.406 1 81.56 116 GLY B CA 1
ATOM 3586 C C . GLY B 1 116 ? 4.73 -28.281 -17.641 1 81.56 116 GLY B C 1
ATOM 3587 O O . GLY B 1 116 ? 4.773 -27.656 -18.703 1 81.56 116 GLY B O 1
ATOM 3588 N N . PHE B 1 117 ? 5.559 -28 -16.578 1 81 117 PHE B N 1
ATOM 3589 C CA . PHE B 1 117 ? 6.66 -27.047 -16.703 1 81 117 PHE B CA 1
ATOM 3590 C C . PHE B 1 117 ? 8 -27.766 -16.672 1 81 117 PHE B C 1
ATOM 3592 O O . PHE B 1 117 ? 8.188 -28.719 -15.914 1 81 117 PHE B O 1
ATOM 3599 N N . GLU B 1 118 ? 8.852 -27.344 -17.531 1 83.88 118 GLU B N 1
ATOM 3600 C CA . GLU B 1 118 ? 10.258 -27.688 -17.359 1 83.88 118 GLU B CA 1
ATOM 3601 C C . GLU B 1 118 ? 10.922 -26.766 -16.344 1 83.88 118 GLU B C 1
ATOM 3603 O O . GLU B 1 118 ? 10.586 -25.578 -16.266 1 83.88 118 GLU B O 1
ATOM 3608 N N . ASP B 1 119 ? 11.805 -27.312 -15.641 1 83.75 119 ASP B N 1
ATOM 3609 C CA . ASP B 1 119 ? 12.484 -26.5 -14.625 1 83.75 119 ASP B CA 1
ATOM 3610 C C . ASP B 1 119 ? 13.273 -25.375 -15.273 1 83.75 119 ASP B C 1
ATOM 3612 O O . ASP B 1 119 ? 13.82 -25.531 -16.375 1 83.75 119 ASP B O 1
ATOM 3616 N N . VAL B 1 120 ? 13.273 -24.25 -14.602 1 88.44 120 VAL B N 1
ATOM 3617 C CA . VAL B 1 120 ? 14.164 -23.156 -14.977 1 88.44 120 VAL B CA 1
ATOM 3618 C C . VAL B 1 120 ? 15.594 -23.5 -14.586 1 88.44 120 VAL B C 1
ATOM 3620 O O . VAL B 1 120 ? 15.836 -24.062 -13.516 1 88.44 120 VAL B O 1
ATOM 3623 N N . LEU B 1 121 ? 16.5 -23.203 -15.438 1 87.62 121 LEU B N 1
ATOM 3624 C CA . LEU B 1 121 ? 17.906 -23.406 -15.102 1 87.62 121 LEU B CA 1
ATOM 3625 C C . LEU B 1 121 ? 18.391 -22.359 -14.109 1 87.62 121 LEU B C 1
ATOM 3627 O O . LEU B 1 121 ? 18.391 -21.172 -14.422 1 87.62 121 LEU B O 1
ATOM 3631 N N . VAL B 1 122 ? 18.75 -22.812 -12.953 1 89.62 122 VAL B N 1
ATOM 3632 C CA . VAL B 1 122 ? 19.219 -21.906 -11.914 1 89.62 122 VAL B CA 1
ATOM 3633 C C . VAL B 1 122 ? 20.75 -21.812 -11.961 1 89.62 122 VAL B C 1
ATOM 3635 O O . VAL B 1 122 ? 21.453 -22.828 -11.914 1 89.62 122 VAL B O 1
ATOM 3638 N N . PRO B 1 123 ? 21.25 -20.625 -12.102 1 92.5 123 PRO B N 1
ATOM 3639 C CA . PRO B 1 123 ? 22.703 -20.469 -12.18 1 92.5 123 PRO B CA 1
ATOM 3640 C C . PRO B 1 123 ? 23.422 -20.906 -10.906 1 92.5 123 PRO B C 1
ATOM 3642 O O . PRO B 1 123 ? 22.812 -20.922 -9.828 1 92.5 123 PRO B O 1
ATOM 3645 N N . PRO B 1 124 ? 24.688 -21.172 -10.969 1 89.62 124 PRO B N 1
ATOM 3646 C CA . PRO B 1 124 ? 25.438 -21.75 -9.852 1 89.62 124 PRO B CA 1
ATOM 3647 C C . PRO B 1 124 ? 25.578 -20.781 -8.68 1 89.62 124 PRO B C 1
ATOM 3649 O O . PRO B 1 124 ? 25.828 -21.219 -7.547 1 89.62 124 PRO B O 1
ATOM 3652 N N . TRP B 1 125 ? 25.438 -19.469 -8.977 1 92.75 125 TRP B N 1
ATOM 3653 C CA . TRP B 1 125 ? 25.656 -18.531 -7.891 1 92.75 125 TRP B CA 1
ATOM 3654 C C . TRP B 1 125 ? 24.531 -18.594 -6.871 1 92.75 125 TRP B C 1
ATOM 3656 O O . TRP B 1 125 ? 24.672 -18.094 -5.75 1 92.75 125 TRP B O 1
ATOM 3666 N N . ILE B 1 126 ? 23.469 -19.125 -7.277 1 89.19 126 ILE B N 1
ATOM 3667 C CA . ILE B 1 126 ? 22.344 -19.297 -6.355 1 89.19 126 ILE B CA 1
ATOM 3668 C C . ILE B 1 126 ? 22.5 -20.625 -5.609 1 89.19 126 ILE B C 1
ATOM 3670 O O . ILE B 1 126 ? 22.484 -21.688 -6.223 1 89.19 126 ILE B O 1
ATOM 3674 N N . HIS B 1 127 ? 22.797 -20.484 -4.355 1 78.5 127 HIS B N 1
ATOM 3675 C CA . HIS B 1 127 ? 22.969 -21.688 -3.547 1 78.5 127 HIS B CA 1
ATOM 3676 C C . HIS B 1 127 ? 21.609 -22.219 -3.07 1 78.5 127 HIS B C 1
ATOM 3678 O O . HIS B 1 127 ? 20.875 -21.516 -2.377 1 78.5 127 HIS B O 1
ATOM 3684 N N . THR B 1 128 ? 21.219 -23.234 -3.672 1 67.81 128 THR B N 1
ATOM 3685 C CA . THR B 1 128 ? 19.984 -23.859 -3.248 1 67.81 128 THR B CA 1
ATOM 3686 C C . THR B 1 128 ? 20.266 -25.031 -2.307 1 67.81 128 THR B C 1
ATOM 3688 O O . THR B 1 128 ? 21.016 -25.953 -2.652 1 67.81 128 THR B O 1
ATOM 3691 N N . PRO B 1 129 ? 19.828 -24.938 -1.056 1 58.75 129 PRO B N 1
ATOM 3692 C CA . PRO B 1 129 ? 20.125 -26.031 -0.12 1 58.75 129 PRO B CA 1
ATOM 3693 C C . PRO B 1 129 ? 19.656 -27.391 -0.635 1 58.75 129 PRO B C 1
ATOM 3695 O O . PRO B 1 129 ? 20.297 -28.406 -0.335 1 58.75 129 PRO B O 1
ATOM 3698 N N . THR B 1 130 ? 18.516 -27.469 -1.195 1 57.59 130 THR B N 1
ATOM 3699 C CA . THR B 1 130 ? 17.984 -28.734 -1.695 1 57.59 130 THR B CA 1
ATOM 3700 C C . THR B 1 130 ? 17.5 -28.578 -3.135 1 57.59 130 THR B C 1
ATOM 3702 O O . THR B 1 130 ? 17.172 -27.484 -3.572 1 57.59 130 THR B O 1
ATOM 3705 N N . GLU B 1 131 ? 17.688 -29.625 -3.844 1 53.97 131 GLU B N 1
ATOM 3706 C CA . GLU B 1 131 ? 17.234 -29.703 -5.227 1 53.97 131 GLU B CA 1
ATOM 3707 C C . GLU B 1 131 ? 15.789 -29.203 -5.348 1 53.97 131 GLU B C 1
ATOM 3709 O O . GLU B 1 131 ? 15.43 -28.562 -6.336 1 53.97 131 GLU B O 1
ATOM 3714 N N . ARG B 1 132 ? 15.016 -29.484 -4.379 1 53.78 132 ARG B N 1
ATOM 3715 C CA . ARG B 1 132 ? 13.609 -29.109 -4.359 1 53.78 132 ARG B CA 1
ATOM 3716 C C . ARG B 1 132 ? 13.453 -27.594 -4.449 1 53.78 132 ARG B C 1
ATOM 3718 O O . ARG B 1 132 ? 12.461 -27.094 -4.992 1 53.78 132 ARG B O 1
ATOM 3725 N N . TRP B 1 133 ? 14.5 -26.953 -4.164 1 58.09 133 TRP B N 1
ATOM 3726 C CA . TRP B 1 133 ? 14.391 -25.5 -4.121 1 58.09 133 TRP B CA 1
ATOM 3727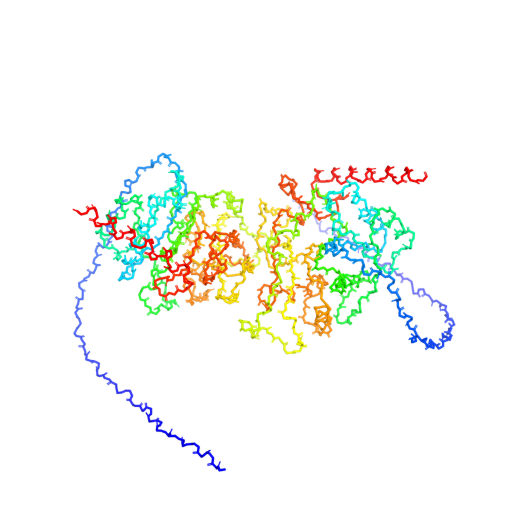 C C . TRP B 1 133 ? 14.594 -24.891 -5.508 1 58.09 133 TRP B C 1
ATOM 3729 O O . TRP B 1 133 ? 14.125 -23.781 -5.781 1 58.09 133 TRP B O 1
ATOM 3739 N N . THR B 1 134 ? 15.188 -25.734 -6.371 1 61.12 134 THR B N 1
ATOM 3740 C CA . THR B 1 134 ? 15.32 -25.266 -7.746 1 61.12 134 THR B CA 1
ATOM 3741 C C . THR B 1 134 ? 13.945 -25.141 -8.406 1 61.12 134 THR B C 1
ATOM 3743 O O . THR B 1 134 ? 13.75 -24.297 -9.289 1 61.12 134 THR B O 1
ATOM 3746 N N . GLU B 1 135 ? 13.078 -25.828 -7.871 1 70.94 135 GLU B N 1
ATOM 3747 C CA . GLU B 1 135 ? 11.734 -25.844 -8.438 1 70.94 135 GLU B CA 1
ATOM 3748 C C . GLU B 1 135 ? 10.969 -24.578 -8.086 1 70.94 135 GLU B C 1
ATOM 3750 O O . GLU B 1 135 ? 9.984 -24.234 -8.75 1 70.94 135 GLU B O 1
ATOM 3755 N N . GLN B 1 136 ? 11.539 -23.875 -7.168 1 79.56 136 GLN B N 1
ATOM 3756 C CA . GLN B 1 136 ? 10.852 -22.641 -6.789 1 79.56 136 GLN B CA 1
ATOM 3757 C C . GLN B 1 136 ? 10.891 -21.609 -7.918 1 79.56 136 GLN B C 1
ATOM 3759 O O . GLN B 1 136 ? 9.914 -20.891 -8.148 1 79.56 136 GLN B O 1
ATOM 3764 N N . PHE B 1 137 ? 11.977 -21.688 -8.703 1 89.56 137 PHE B N 1
ATOM 3765 C CA . PHE B 1 137 ? 12.109 -20.734 -9.797 1 89.56 137 PHE B CA 1
ATOM 3766 C C . PHE B 1 137 ? 11.25 -21.141 -10.984 1 89.56 137 PHE B C 1
ATOM 3768 O O . PHE B 1 137 ? 10.969 -20.344 -11.867 1 89.56 137 PHE B O 1
ATOM 3775 N N . THR B 1 138 ? 10.852 -22.391 -11 1 87.19 138 THR B N 1
ATOM 3776 C CA . THR B 1 138 ? 10.023 -22.875 -12.094 1 87.19 138 THR B CA 1
ATOM 3777 C C . THR B 1 138 ? 8.695 -22.125 -12.141 1 87.19 138 THR B C 1
ATOM 3779 O O . THR B 1 138 ? 8.102 -21.969 -13.211 1 87.19 138 THR B O 1
ATOM 3782 N N . LYS B 1 139 ? 8.305 -21.594 -11.016 1 86.44 139 LYS B N 1
ATOM 3783 C CA . LYS B 1 139 ? 7.09 -20.781 -10.891 1 86.44 139 LYS B CA 1
ATOM 3784 C C . LYS B 1 139 ? 7.117 -19.594 -11.852 1 86.44 139 LYS B C 1
ATOM 3786 O O . LYS B 1 139 ? 6.07 -19.156 -12.328 1 86.44 139 LYS B O 1
ATOM 3791 N N . LEU B 1 140 ? 8.281 -19.141 -12.227 1 93.62 140 LEU B N 1
ATOM 3792 C CA . LEU B 1 140 ? 8.43 -17.953 -13.07 1 93.62 140 LEU B CA 1
ATOM 3793 C C . LEU B 1 140 ? 7.93 -18.219 -14.484 1 93.62 140 LEU B C 1
ATOM 3795 O O . LEU B 1 140 ? 7.676 -17.281 -15.242 1 93.62 140 LEU B O 1
ATOM 3799 N N . ARG B 1 141 ? 7.742 -19.484 -14.797 1 92.31 141 ARG B N 1
ATOM 3800 C CA . ARG B 1 141 ? 7.301 -19.828 -16.141 1 92.31 141 ARG B CA 1
ATOM 3801 C C . ARG B 1 141 ? 5.844 -19.438 -16.359 1 92.31 141 ARG B C 1
ATOM 3803 O O . ARG B 1 141 ? 5.359 -19.438 -17.5 1 92.31 141 ARG B O 1
ATOM 3810 N N . ILE B 1 142 ? 5.156 -19.047 -15.32 1 91.75 142 ILE B N 1
ATOM 3811 C CA . ILE B 1 142 ? 3.791 -18.562 -15.469 1 91.75 142 ILE B CA 1
ATOM 3812 C C . ILE B 1 142 ? 3.781 -17.312 -16.359 1 91.75 142 ILE B C 1
ATOM 3814 O O . ILE B 1 142 ? 2.789 -17.047 -17.047 1 91.75 142 ILE B O 1
ATOM 3818 N N . PHE B 1 143 ? 4.852 -16.562 -16.406 1 95.62 143 PHE B N 1
ATOM 3819 C CA . PHE B 1 143 ? 4.938 -15.367 -17.234 1 95.62 143 PHE B CA 1
ATOM 3820 C C . PHE B 1 143 ? 4.922 -15.727 -18.703 1 95.62 143 PHE B C 1
ATOM 3822 O O . PHE B 1 143 ? 4.664 -14.867 -19.562 1 95.62 143 PHE B O 1
ATOM 3829 N N . GLU B 1 144 ? 5.164 -17 -19.031 1 95.19 144 GLU B N 1
ATOM 3830 C CA . GLU B 1 144 ? 5.203 -17.438 -20.422 1 95.19 144 GLU B CA 1
ATOM 3831 C C . GLU B 1 144 ? 3.82 -17.859 -20.906 1 95.19 144 GLU B C 1
ATOM 3833 O O . GLU B 1 144 ? 3.639 -18.188 -22.094 1 95.19 144 GLU B O 1
ATOM 3838 N N . GLN B 1 145 ? 2.902 -17.922 -20.016 1 91.44 145 GLN B N 1
ATOM 3839 C CA . GLN B 1 145 ? 1.573 -18.406 -20.375 1 91.44 145 GLN B CA 1
ATOM 3840 C C . GLN B 1 145 ? 0.744 -17.297 -21.016 1 91.44 145 GLN B C 1
ATOM 3842 O O . GLN B 1 145 ? -0.31 -16.922 -20.5 1 91.44 145 GLN B O 1
ATOM 3847 N N . THR B 1 146 ? 1.126 -16.859 -22.219 1 92.5 146 THR B N 1
ATOM 3848 C CA . THR B 1 146 ? 0.615 -15.648 -22.859 1 92.5 146 THR B CA 1
ATOM 3849 C C . THR B 1 146 ? -0.751 -15.906 -23.484 1 92.5 146 THR B C 1
ATOM 3851 O O . THR B 1 146 ? -1.393 -14.984 -24 1 92.5 146 THR B O 1
ATOM 3854 N N . GLN B 1 147 ? -1.229 -17.172 -23.438 1 87.12 147 GLN B N 1
ATOM 3855 C CA . GLN B 1 147 ? -2.594 -17.438 -23.875 1 87.12 147 GLN B CA 1
ATOM 3856 C C . GLN B 1 147 ? -3.611 -16.875 -22.891 1 87.12 147 GLN B C 1
ATOM 3858 O O . GLN B 1 147 ? -4.801 -16.781 -23.203 1 87.12 147 GLN B O 1
ATOM 3863 N N . TYR B 1 148 ? -3.107 -16.5 -21.703 1 86.94 148 TYR B N 1
ATOM 3864 C CA . TYR B 1 148 ? -3.945 -15.836 -20.703 1 86.94 148 TYR B CA 1
ATOM 3865 C C . TYR B 1 148 ? -3.609 -14.359 -20.609 1 86.94 148 TYR B C 1
ATOM 3867 O O . TYR B 1 148 ? -2.451 -13.961 -20.766 1 86.94 148 TYR B O 1
ATOM 3875 N N . SER B 1 149 ? -4.625 -13.523 -20.359 1 89.12 149 SER B N 1
ATOM 3876 C CA . SER B 1 149 ? -4.395 -12.094 -20.172 1 89.12 149 SER B CA 1
ATOM 3877 C C . SER B 1 149 ? -4.016 -11.789 -18.719 1 89.12 149 SER B C 1
ATOM 3879 O O . SER B 1 149 ? -3.285 -10.828 -18.453 1 89.12 149 SER B O 1
ATOM 3881 N N . ARG B 1 150 ? -4.59 -12.602 -17.844 1 90.44 150 ARG B N 1
ATOM 3882 C CA . ARG B 1 150 ? -4.32 -12.469 -16.406 1 90.44 150 ARG B CA 1
ATOM 3883 C C . ARG B 1 150 ? -4.195 -13.836 -15.742 1 90.44 150 ARG B C 1
ATOM 3885 O O . ARG B 1 150 ? -4.906 -14.773 -16.109 1 90.44 150 ARG B O 1
ATOM 3892 N N . ILE B 1 151 ? -3.262 -13.852 -14.82 1 90.5 151 ILE B N 1
ATOM 3893 C CA . ILE B 1 151 ? -3.1 -15.078 -14.047 1 90.5 151 ILE B CA 1
ATOM 3894 C C . ILE B 1 151 ? -3.051 -14.75 -12.555 1 90.5 151 ILE B C 1
ATOM 3896 O O . ILE B 1 151 ? -2.25 -13.914 -12.125 1 90.5 151 ILE B O 1
ATOM 3900 N N . LEU B 1 152 ? -3.971 -15.312 -11.836 1 91.25 152 LEU B N 1
ATOM 3901 C CA . LEU B 1 152 ? -3.836 -15.359 -10.391 1 91.25 152 LEU B CA 1
ATOM 3902 C C . LEU B 1 152 ? -3.113 -16.625 -9.953 1 91.25 152 LEU B C 1
ATOM 3904 O O . LEU B 1 152 ? -3.637 -17.734 -10.109 1 91.25 152 LEU B O 1
ATOM 3908 N N . TYR B 1 153 ? -1.934 -16.453 -9.477 1 91.06 153 TYR B N 1
ATOM 3909 C CA . TYR B 1 153 ? -1.165 -17.594 -8.992 1 91.06 153 TYR B CA 1
ATOM 3910 C C . TYR B 1 153 ? -1.337 -17.766 -7.488 1 91.06 153 TYR B C 1
ATOM 3912 O O . TYR B 1 153 ? -1.264 -16.797 -6.73 1 91.06 153 TYR B O 1
ATOM 3920 N N . LEU B 1 154 ? -1.527 -19 -7.055 1 87.69 154 LEU B N 1
ATOM 3921 C CA . LEU B 1 154 ? -1.572 -19.375 -5.648 1 87.69 154 LEU B CA 1
ATOM 3922 C C . LEU B 1 154 ? -0.721 -20.625 -5.395 1 87.69 154 LEU B C 1
ATOM 3924 O O . LEU B 1 154 ? -0.802 -21.594 -6.141 1 87.69 154 LEU B O 1
ATOM 3928 N N . ASP B 1 155 ? 0.091 -20.5 -4.375 1 84.62 155 ASP B N 1
ATOM 3929 C CA . ASP B 1 155 ? 0.748 -21.734 -3.938 1 84.62 155 ASP B CA 1
ATOM 3930 C C . ASP B 1 155 ? -0.278 -22.797 -3.559 1 84.62 155 ASP B C 1
ATOM 3932 O O . ASP B 1 155 ? -1.406 -22.469 -3.182 1 84.62 155 ASP B O 1
ATOM 3936 N N . ALA B 1 156 ? 0.133 -23.938 -3.555 1 78.56 156 ALA B N 1
ATOM 3937 C CA . ALA B 1 156 ? -0.771 -25.062 -3.352 1 78.56 156 ALA B CA 1
ATOM 3938 C C . ALA B 1 156 ? -1.22 -25.156 -1.896 1 78.56 156 ALA B C 1
ATOM 3940 O O . ALA B 1 156 ? -2.236 -25.781 -1.589 1 78.56 156 ALA B O 1
ATOM 3941 N N . ASP B 1 157 ? -0.546 -24.547 -1.008 1 81.38 157 ASP B N 1
ATOM 3942 C CA . ASP B 1 157 ? -0.88 -24.672 0.408 1 81.38 157 ASP B CA 1
ATOM 3943 C C . ASP B 1 157 ? -1.772 -23.516 0.862 1 81.38 157 ASP B C 1
ATOM 3945 O O . ASP B 1 157 ? -1.858 -23.219 2.057 1 81.38 157 ASP B O 1
ATOM 3949 N N . TYR B 1 158 ? -2.355 -22.875 -0.055 1 87.38 158 TYR B N 1
ATOM 3950 C CA . TYR B 1 158 ? -3.402 -21.922 0.295 1 87.38 158 TYR B CA 1
ATOM 3951 C C . TYR B 1 158 ? -4.723 -22.641 0.562 1 87.38 158 TYR B C 1
ATOM 3953 O O . TYR B 1 158 ? -5.086 -23.578 -0.153 1 87.38 158 TYR B O 1
ATOM 3961 N N . LEU B 1 159 ? -5.418 -22.25 1.527 1 86.44 159 LEU B N 1
ATOM 3962 C CA . LEU B 1 159 ? -6.801 -22.641 1.789 1 86.44 159 LEU B CA 1
ATOM 3963 C C . LEU B 1 159 ? -7.77 -21.578 1.289 1 86.44 159 LEU B C 1
ATOM 3965 O O . LEU B 1 159 ? -7.758 -20.438 1.773 1 86.44 159 LEU B O 1
ATOM 3969 N N . ILE B 1 160 ? -8.586 -21.922 0.358 1 86.62 160 ILE B N 1
ATOM 3970 C CA . ILE B 1 160 ? -9.562 -20.984 -0.181 1 86.62 160 ILE B CA 1
ATOM 3971 C C . ILE B 1 160 ? -10.805 -20.953 0.71 1 86.62 160 ILE B C 1
ATOM 3973 O O . ILE B 1 160 ? -11.469 -21.984 0.885 1 86.62 160 ILE B O 1
ATOM 3977 N N . MET B 1 161 ? -11.102 -19.797 1.201 1 87.31 161 MET B N 1
ATOM 3978 C CA . MET B 1 161 ? -12.188 -19.641 2.172 1 87.31 161 MET B CA 1
ATOM 3979 C C . MET B 1 161 ? -13.445 -19.094 1.502 1 87.31 161 MET B C 1
ATOM 3981 O O . MET B 1 161 ? -14.562 -19.406 1.929 1 87.31 161 MET B O 1
ATOM 3985 N N . ASN B 1 162 ? -13.242 -18.266 0.548 1 87.31 162 ASN B N 1
ATOM 3986 C CA . ASN B 1 162 ? -14.328 -17.609 -0.173 1 87.31 162 ASN B CA 1
ATOM 3987 C C . ASN B 1 162 ? -14.023 -17.484 -1.664 1 87.31 162 ASN B C 1
ATOM 3989 O O . ASN B 1 162 ? -12.891 -17.719 -2.088 1 87.31 162 ASN B O 1
ATOM 3993 N N . ARG B 1 163 ? -15.039 -17.125 -2.424 1 83.88 163 ARG B N 1
ATOM 3994 C CA . ARG B 1 163 ? -14.898 -17 -3.871 1 83.88 163 ARG B CA 1
ATOM 3995 C C . ARG B 1 163 ? -13.82 -15.984 -4.238 1 83.88 163 ARG B C 1
ATOM 3997 O O . ARG B 1 163 ? -13.719 -14.93 -3.602 1 83.88 163 ARG B O 1
ATOM 4004 N N . MET B 1 164 ? -13.148 -16.328 -5.34 1 85.69 164 MET B N 1
ATOM 4005 C CA . MET B 1 164 ? -12 -15.516 -5.719 1 85.69 164 MET B CA 1
ATOM 4006 C C . MET B 1 164 ? -12.25 -14.797 -7.043 1 85.69 164 MET B C 1
ATOM 4008 O O . MET B 1 164 ? -11.43 -14 -7.488 1 85.69 164 MET B O 1
ATOM 4012 N N . ASP B 1 165 ? -13.336 -14.93 -7.715 1 81.44 165 ASP B N 1
ATOM 4013 C CA . ASP B 1 165 ? -13.594 -14.438 -9.062 1 81.44 165 ASP B CA 1
ATOM 4014 C C . ASP B 1 165 ? -13.492 -12.914 -9.125 1 81.44 165 ASP B C 1
ATOM 4016 O O . ASP B 1 165 ? -13.008 -12.359 -10.109 1 81.44 165 ASP B O 1
ATOM 4020 N N . GLY B 1 166 ? -13.922 -12.375 -8.086 1 87.12 166 GLY B N 1
ATOM 4021 C CA . GLY B 1 166 ? -14.016 -10.922 -8.07 1 87.12 166 GLY B CA 1
ATOM 4022 C C . GLY B 1 166 ? -12.664 -10.234 -8.109 1 87.12 166 GLY B C 1
ATOM 4023 O O . GLY B 1 166 ? -12.578 -9.047 -8.398 1 87.12 166 GLY B O 1
ATOM 4024 N N . ILE B 1 167 ? -11.57 -11.008 -7.848 1 90.75 167 ILE B N 1
ATOM 4025 C CA . ILE B 1 167 ? -10.242 -10.414 -7.777 1 90.75 167 ILE B CA 1
ATOM 4026 C C . ILE B 1 167 ? -9.836 -9.891 -9.156 1 90.75 167 ILE B C 1
ATOM 4028 O O . ILE B 1 167 ? -9.086 -8.914 -9.258 1 90.75 167 ILE B O 1
ATOM 4032 N N . PHE B 1 168 ? -10.383 -10.43 -10.234 1 88.62 168 PHE B N 1
ATOM 4033 C CA . PHE B 1 168 ? -10.039 -10.047 -11.602 1 88.62 168 PHE B CA 1
ATOM 4034 C C . PHE B 1 168 ? -10.742 -8.75 -12 1 88.62 168 PHE B C 1
ATOM 4036 O O . PHE B 1 168 ? -10.398 -8.141 -13.016 1 88.62 168 PHE B O 1
ATOM 4043 N N . ASN B 1 169 ? -11.641 -8.344 -11.156 1 87.81 169 ASN B N 1
ATOM 4044 C CA . ASN B 1 169 ? -12.383 -7.117 -11.422 1 87.81 169 ASN B CA 1
ATOM 4045 C C . ASN B 1 169 ? -11.859 -5.949 -10.594 1 87.81 169 ASN B C 1
ATOM 4047 O O . ASN B 1 169 ? -12.375 -4.832 -10.695 1 87.81 169 ASN B O 1
ATOM 4051 N N . GLU B 1 170 ? -10.859 -6.211 -9.883 1 90.5 170 GLU B N 1
ATOM 4052 C CA . GLU B 1 170 ? -10.281 -5.125 -9.094 1 90.5 170 GLU B CA 1
ATOM 4053 C C . GLU B 1 170 ? -9.688 -4.047 -10 1 90.5 170 GLU B C 1
ATOM 4055 O O . GLU B 1 170 ? -9.008 -4.359 -10.977 1 90.5 170 GLU B O 1
ATOM 4060 N N . PRO B 1 171 ? -9.875 -2.764 -9.656 1 91.69 171 PRO B N 1
ATOM 4061 C CA . PRO B 1 171 ? -9.352 -1.686 -10.5 1 91.69 171 PRO B CA 1
ATOM 4062 C C . PRO B 1 171 ? -7.832 -1.707 -10.609 1 91.69 171 PRO B C 1
ATOM 4064 O O . PRO B 1 171 ? -7.281 -1.317 -11.641 1 91.69 171 PRO B O 1
ATOM 4067 N N . ASN B 1 172 ? -7.148 -2.141 -9.641 1 92.31 172 ASN B N 1
ATOM 4068 C CA . ASN B 1 172 ? -5.691 -2.045 -9.617 1 92.31 172 ASN B CA 1
ATOM 4069 C C . ASN B 1 172 ? -5.043 -3.107 -10.5 1 92.31 172 ASN B C 1
ATOM 4071 O O . ASN B 1 172 ? -3.824 -3.109 -10.68 1 92.31 172 ASN B O 1
ATOM 4075 N N . VAL B 1 173 ? -5.871 -4.02 -11.039 1 91.94 173 VAL B N 1
ATOM 4076 C CA . VAL B 1 173 ? -5.285 -5.016 -11.93 1 91.94 173 VAL B CA 1
ATOM 4077 C C . VAL B 1 173 ? -5.914 -4.898 -13.32 1 91.94 173 VAL B C 1
ATOM 4079 O O . VAL B 1 173 ? -5.711 -5.766 -14.172 1 91.94 173 VAL B O 1
ATOM 4082 N N . ALA B 1 174 ? -6.699 -3.912 -13.539 1 90.25 174 ALA B N 1
ATOM 4083 C CA . ALA B 1 174 ? -7.402 -3.729 -14.812 1 90.25 174 ALA B CA 1
ATOM 4084 C C . ALA B 1 174 ? -6.434 -3.357 -15.93 1 90.25 174 ALA B C 1
ATOM 4086 O O . ALA B 1 174 ? -6.539 -3.867 -17.047 1 90.25 174 ALA B O 1
ATOM 4087 N N . ASP B 1 175 ? -5.492 -2.49 -15.617 1 91.31 175 ASP B N 1
ATOM 4088 C CA . ASP B 1 175 ? -4.555 -2.004 -16.625 1 91.31 175 ASP B CA 1
ATOM 4089 C C . ASP B 1 175 ? -3.125 -2.428 -16.297 1 91.31 175 ASP B C 1
ATOM 4091 O O . ASP B 1 175 ? -2.807 -2.705 -15.133 1 91.31 175 ASP B O 1
ATOM 4095 N N . LEU B 1 176 ? -2.342 -2.506 -17.359 1 95.5 176 LEU B N 1
ATOM 4096 C CA . LEU B 1 176 ? -0.917 -2.748 -17.156 1 95.5 176 LEU B CA 1
ATOM 4097 C C . LEU B 1 176 ? -0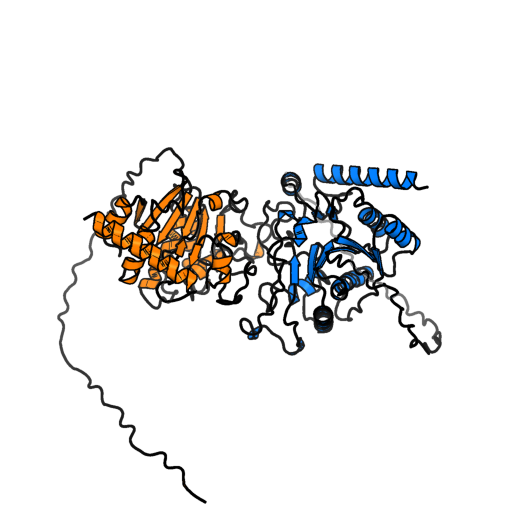.228 -1.505 -16.609 1 95.5 176 LEU B C 1
ATOM 4099 O O . LEU B 1 176 ? -0.73 -0.39 -16.766 1 95.5 176 LEU B O 1
ATOM 4103 N N . THR B 1 177 ? 0.836 -1.768 -15.938 1 95 177 THR B N 1
ATOM 4104 C CA . THR B 1 177 ? 1.661 -0.688 -15.406 1 95 177 THR B CA 1
ATOM 4105 C C . THR B 1 177 ? 2.793 -0.347 -16.375 1 95 177 THR B C 1
ATOM 4107 O O . THR B 1 177 ? 3.385 -1.239 -16.984 1 95 177 THR B O 1
ATOM 4110 N N . ARG B 1 178 ? 3.111 0.917 -16.5 1 94.62 178 ARG B N 1
ATOM 4111 C CA . ARG B 1 178 ? 4.234 1.332 -17.328 1 94.62 178 ARG B CA 1
ATOM 4112 C C . ARG B 1 178 ? 5.523 1.396 -16.516 1 94.62 178 ARG B C 1
ATOM 4114 O O . ARG B 1 178 ? 5.523 1.865 -15.375 1 94.62 178 ARG B O 1
ATOM 4121 N N . THR B 1 179 ? 6.578 0.889 -17.094 1 96.56 179 THR B N 1
ATOM 4122 C CA . THR B 1 179 ? 7.891 1.046 -16.469 1 96.56 179 THR B CA 1
ATOM 4123 C C . THR B 1 179 ? 8.273 2.521 -16.375 1 96.56 179 THR B C 1
ATOM 4125 O O . THR B 1 179 ? 8.023 3.293 -17.312 1 96.56 179 THR B O 1
ATOM 4128 N N . MET B 1 180 ? 8.922 2.889 -15.289 1 93.56 180 MET B N 1
ATOM 4129 C CA . MET B 1 180 ? 9.227 4.293 -15.023 1 93.56 180 MET B CA 1
ATOM 4130 C C . MET B 1 180 ? 10.57 4.688 -15.633 1 93.56 180 MET B C 1
ATOM 4132 O O . MET B 1 180 ? 11.461 5.145 -14.922 1 93.56 180 MET B O 1
ATOM 4136 N N . PHE B 1 181 ? 10.648 4.68 -16.922 1 91.75 181 PHE B N 1
ATOM 4137 C CA . PHE B 1 181 ? 11.883 4.961 -17.641 1 91.75 181 PHE B CA 1
ATOM 4138 C C . PHE B 1 181 ? 12.328 6.398 -17.422 1 91.75 181 PHE B C 1
ATOM 4140 O O . PHE B 1 181 ? 13.531 6.676 -17.344 1 91.75 181 PHE B O 1
ATOM 4147 N N . GLN B 1 182 ? 11.359 7.281 -17.328 1 88.25 182 GLN B N 1
ATOM 4148 C CA . GLN B 1 182 ? 11.695 8.695 -17.203 1 88.25 182 GLN B CA 1
ATOM 4149 C C . GLN B 1 182 ? 11.82 9.109 -15.734 1 88.25 182 GLN B C 1
ATOM 4151 O O . GLN B 1 182 ? 12.805 9.742 -15.344 1 88.25 182 GLN B O 1
ATOM 4156 N N . ASP B 1 183 ? 10.953 8.656 -14.922 1 87.44 183 ASP B N 1
ATOM 4157 C CA . ASP B 1 183 ? 10.891 9.086 -13.523 1 87.44 183 ASP B CA 1
ATOM 4158 C C . ASP B 1 183 ? 12.008 8.453 -12.703 1 87.44 183 ASP B C 1
ATOM 4160 O O . ASP B 1 183 ? 12.453 9.023 -11.703 1 87.44 183 ASP B O 1
ATOM 4164 N N . ARG B 1 184 ? 12.367 7.273 -13.133 1 91.94 184 ARG B N 1
ATOM 4165 C CA . ARG B 1 184 ? 13.352 6.531 -12.352 1 91.94 184 ARG B CA 1
ATOM 4166 C C . ARG B 1 184 ? 14.453 5.973 -13.25 1 91.94 184 ARG B C 1
ATOM 4168 O O . ARG B 1 184 ? 14.852 4.812 -13.109 1 91.94 184 ARG B O 1
ATOM 4175 N N . THR B 1 185 ? 14.891 6.816 -14.094 1 92.06 185 THR B N 1
ATOM 4176 C CA . THR B 1 185 ? 15.898 6.453 -15.078 1 92.06 185 THR B CA 1
ATOM 4177 C C . THR B 1 185 ? 17.188 5.984 -14.391 1 92.06 185 THR B C 1
ATOM 4179 O O . THR B 1 185 ? 17.828 5.039 -14.852 1 92.06 185 THR B O 1
ATOM 4182 N N . ASP B 1 186 ? 17.531 6.602 -13.281 1 93.19 186 ASP B N 1
ATOM 4183 C CA . ASP B 1 186 ? 18.781 6.332 -12.586 1 93.19 186 ASP B CA 1
ATOM 4184 C C . ASP B 1 186 ? 18.766 4.949 -11.938 1 93.19 186 ASP B C 1
ATOM 4186 O O . ASP B 1 186 ? 19.812 4.422 -11.562 1 93.19 186 ASP B O 1
ATOM 4190 N N . LEU B 1 187 ? 17.625 4.363 -11.859 1 92.94 187 LEU B N 1
ATOM 4191 C CA . LEU B 1 187 ? 17.484 3.072 -11.188 1 92.94 187 LEU B CA 1
ATOM 4192 C C . LEU B 1 187 ? 17.516 1.931 -12.203 1 92.94 187 LEU B C 1
ATOM 4194 O O . LEU B 1 187 ? 17.5 0.758 -11.82 1 92.94 187 LEU B O 1
ATOM 4198 N N . ILE B 1 188 ? 17.594 2.293 -13.43 1 95.56 188 ILE B N 1
ATOM 4199 C CA . ILE B 1 188 ? 17.656 1.286 -14.484 1 95.56 188 ILE B CA 1
ATOM 4200 C C . ILE B 1 188 ? 19.109 0.894 -14.742 1 95.56 188 ILE B C 1
ATOM 4202 O O . ILE B 1 188 ? 19.922 1.737 -15.109 1 95.56 188 ILE B O 1
ATOM 4206 N N . LYS B 1 189 ? 19.375 -0.354 -14.602 1 96.44 189 LYS B N 1
ATOM 4207 C CA . LYS B 1 189 ? 20.719 -0.87 -14.805 1 96.44 189 LYS B CA 1
ATOM 4208 C C . LYS B 1 189 ? 20.922 -1.34 -16.25 1 96.44 189 LYS B C 1
ATOM 4210 O O . LYS B 1 189 ? 20.141 -2.146 -16.75 1 96.44 189 LYS B O 1
ATOM 4215 N N . GLU B 1 190 ? 21.953 -0.973 -16.828 1 95.81 190 GLU B N 1
ATOM 4216 C CA . GLU B 1 190 ? 22.234 -1.259 -18.234 1 95.81 190 GLU B CA 1
ATOM 4217 C C . GLU B 1 190 ? 22.344 -2.76 -18.484 1 95.81 190 GLU B C 1
ATOM 4219 O O . GLU B 1 190 ? 21.875 -3.26 -19.516 1 95.81 190 GLU B O 1
ATOM 4224 N N . ASP B 1 191 ? 22.922 -3.479 -17.594 1 97.31 191 ASP B N 1
ATOM 4225 C CA . ASP B 1 191 ? 23.172 -4.902 -17.797 1 97.31 191 ASP B CA 1
ATOM 4226 C C . ASP B 1 191 ? 21.891 -5.719 -17.625 1 97.31 191 ASP B C 1
ATOM 4228 O O . ASP B 1 191 ? 21.891 -6.934 -17.812 1 97.31 191 ASP B O 1
ATOM 4232 N N . GLU B 1 192 ? 20.828 -5.02 -17.328 1 96.94 192 GLU B N 1
ATOM 4233 C CA . GLU B 1 192 ? 19.531 -5.695 -17.188 1 96.94 192 GLU B CA 1
ATOM 4234 C C . GLU B 1 192 ? 18.625 -5.375 -18.375 1 96.94 192 GLU B C 1
ATOM 4236 O O . GLU B 1 192 ? 17.562 -5.992 -18.531 1 96.94 192 GLU B O 1
ATOM 4241 N N . GLU B 1 193 ? 19.062 -4.426 -19.203 1 94.38 193 GLU B N 1
ATOM 4242 C CA . GLU B 1 193 ? 18.203 -3.971 -20.281 1 94.38 193 GLU B CA 1
ATOM 4243 C C . GLU B 1 193 ? 18.078 -5.035 -21.375 1 94.38 193 GLU B C 1
ATOM 4245 O O . GLU B 1 193 ? 18.953 -5.883 -21.516 1 94.38 193 GLU B O 1
ATOM 4250 N N . PRO B 1 194 ? 16.906 -5.074 -22.125 1 96.75 194 PRO B N 1
ATOM 4251 C CA . PRO B 1 194 ? 15.781 -4.137 -22.031 1 96.75 194 PRO B CA 1
ATOM 4252 C C . PRO B 1 194 ? 14.758 -4.543 -20.969 1 96.75 194 PRO B C 1
ATOM 4254 O O . PRO B 1 194 ? 14.516 -5.734 -20.766 1 96.75 194 PRO B O 1
ATOM 4257 N N . LEU B 1 195 ? 14.156 -3.619 -20.312 1 97.62 195 LEU B N 1
ATOM 4258 C CA . LEU B 1 195 ? 13.008 -3.828 -19.438 1 97.62 195 LEU B CA 1
ATOM 4259 C C . LEU B 1 195 ? 11.703 -3.789 -20.219 1 97.62 195 LEU B C 1
ATOM 4261 O O . LEU B 1 195 ? 11.594 -3.066 -21.219 1 97.62 195 LEU B O 1
ATOM 4265 N N . PRO B 1 196 ? 10.727 -4.559 -19.766 1 97.88 196 PRO B N 1
ATOM 4266 C CA . PRO B 1 196 ? 9.422 -4.426 -20.422 1 97.88 196 PRO B CA 1
ATOM 4267 C C . PRO B 1 196 ? 8.828 -3.029 -20.266 1 97.88 196 PRO B C 1
ATOM 4269 O O . PRO B 1 196 ? 8.992 -2.395 -19.219 1 97.88 196 PRO B O 1
ATOM 4272 N N . GLU B 1 197 ? 8.133 -2.576 -21.297 1 96.94 197 GLU B N 1
ATOM 4273 C CA . GLU B 1 197 ? 7.52 -1.251 -21.281 1 96.94 197 GLU B CA 1
ATOM 4274 C C . GLU B 1 197 ? 6.289 -1.223 -20.375 1 96.94 197 GLU B C 1
ATOM 4276 O O . GLU B 1 197 ? 6.062 -0.245 -19.656 1 96.94 197 GLU B O 1
ATOM 4281 N N . GLU B 1 198 ? 5.512 -2.291 -20.516 1 97.12 198 GLU B N 1
ATOM 4282 C CA . GLU B 1 198 ? 4.305 -2.453 -19.719 1 97.12 198 GLU B CA 1
ATOM 4283 C C . GLU B 1 198 ? 4.238 -3.848 -19.094 1 97.12 198 GLU B C 1
ATOM 4285 O O . GLU B 1 198 ? 4.734 -4.812 -19.688 1 97.12 198 GLU B O 1
ATOM 4290 N N . TRP B 1 199 ? 3.648 -3.877 -17.984 1 97.5 199 TRP B N 1
ATOM 4291 C CA . TRP B 1 199 ? 3.625 -5.117 -17.219 1 97.5 199 TRP B CA 1
ATOM 4292 C C . TRP B 1 199 ? 2.572 -5.062 -16.125 1 97.5 199 TRP B C 1
ATOM 4294 O O . TRP B 1 199 ? 1.963 -4.016 -15.891 1 97.5 199 TRP B O 1
ATOM 4304 N N . LEU B 1 200 ? 2.299 -6.223 -15.547 1 96.94 200 LEU B N 1
ATOM 4305 C CA . LEU B 1 200 ? 1.472 -6.281 -14.352 1 96.94 200 LEU B CA 1
ATOM 4306 C C . LEU B 1 200 ? 2.043 -7.277 -13.344 1 96.94 200 LEU B C 1
ATOM 4308 O O . LEU B 1 200 ? 2.316 -8.43 -13.688 1 96.94 200 LEU B O 1
ATOM 4312 N N . PHE B 1 201 ? 2.338 -6.781 -12.195 1 97.62 201 PHE B N 1
ATOM 4313 C CA . PHE B 1 201 ? 2.691 -7.59 -11.031 1 97.62 201 PHE B CA 1
ATOM 4314 C C . PHE B 1 201 ? 2.041 -7.039 -9.766 1 97.62 201 PHE B C 1
ATOM 4316 O O . PHE B 1 201 ? 2.404 -5.957 -9.297 1 97.62 201 PHE B O 1
ATOM 4323 N N . ALA B 1 202 ? 1.061 -7.777 -9.234 1 97.19 202 ALA B N 1
ATOM 4324 C CA . ALA B 1 202 ? 0.36 -7.426 -8 1 97.19 202 ALA B CA 1
ATOM 4325 C C . ALA B 1 202 ? 0.408 -8.57 -7 1 97.19 202 ALA B C 1
ATOM 4327 O O . ALA B 1 202 ? 0.393 -9.742 -7.383 1 97.19 202 ALA B O 1
ATOM 4328 N N . ALA B 1 203 ? 0.468 -8.188 -5.738 1 97.06 203 ALA B N 1
ATOM 4329 C CA . ALA B 1 203 ? 0.618 -9.203 -4.699 1 97.06 203 ALA B CA 1
ATOM 4330 C C . ALA B 1 203 ? 0.115 -8.688 -3.354 1 97.06 203 ALA B C 1
ATOM 4332 O O . ALA B 1 203 ? -0.444 -7.594 -3.271 1 97.06 203 ALA B O 1
ATOM 4333 N N . ARG B 1 204 ? 0.091 -9.57 -2.418 1 96.88 204 ARG B N 1
ATOM 4334 C CA . ARG B 1 204 ? -0.051 -9.203 -1.014 1 96.88 204 ARG B CA 1
ATOM 4335 C C . ARG B 1 204 ? 1.306 -9.156 -0.32 1 96.88 204 ARG B C 1
ATOM 4337 O O . ARG B 1 204 ? 2.207 -9.922 -0.657 1 96.88 204 ARG B O 1
ATOM 4344 N N . PRO B 1 205 ? 1.465 -8.234 0.651 1 96 205 PRO B N 1
ATOM 4345 C CA . PRO B 1 205 ? 2.732 -8.203 1.387 1 96 205 PRO B CA 1
ATOM 4346 C C . PRO B 1 205 ? 2.939 -9.445 2.252 1 96 205 PRO B C 1
ATOM 4348 O O . PRO B 1 205 ? 1.97 -10.07 2.686 1 96 205 PRO B O 1
ATOM 4351 N N . GLU B 1 206 ? 4.23 -9.719 2.4 1 95.56 206 GLU B N 1
ATOM 4352 C CA . GLU B 1 206 ? 4.625 -10.688 3.422 1 95.56 206 GLU B CA 1
ATOM 4353 C C . GLU B 1 206 ? 4.41 -10.125 4.824 1 95.56 206 GLU B C 1
ATOM 4355 O O . GLU B 1 206 ? 4.922 -9.047 5.156 1 95.56 206 GLU B O 1
ATOM 4360 N N . ASN B 1 207 ? 3.652 -10.859 5.609 1 95 207 ASN B N 1
ATOM 4361 C CA . ASN B 1 207 ? 3.375 -10.367 6.957 1 95 207 ASN B CA 1
ATOM 4362 C C . ASN B 1 207 ? 4.531 -10.664 7.906 1 95 207 ASN B C 1
ATOM 4364 O O . ASN B 1 207 ? 4.598 -10.102 9 1 95 207 ASN B O 1
ATOM 4368 N N . GLY B 1 208 ? 5.367 -11.562 7.426 1 91 208 GLY B N 1
ATOM 4369 C CA . GLY B 1 208 ? 6.562 -11.805 8.219 1 91 208 GLY B CA 1
ATOM 4370 C C . GLY B 1 208 ? 7.371 -10.547 8.469 1 91 208 GLY B C 1
ATOM 4371 O O . GLY B 1 208 ? 7.691 -9.805 7.535 1 91 208 GLY B O 1
ATOM 4372 N N . GLY B 1 209 ? 7.703 -10.164 9.531 1 85.75 209 GLY B N 1
ATOM 4373 C CA . GLY B 1 209 ? 8.43 -8.945 9.859 1 85.75 209 GLY B CA 1
ATOM 4374 C C . GLY B 1 209 ? 7.523 -7.746 10.039 1 85.75 209 GLY B C 1
ATOM 4375 O O . GLY B 1 209 ? 7.996 -6.648 10.336 1 85.75 209 GLY B O 1
ATOM 4376 N N . MET B 1 210 ? 6.297 -7.965 9.742 1 90.62 210 MET B N 1
ATOM 4377 C CA . MET B 1 210 ? 5.305 -6.91 9.906 1 90.62 210 MET B CA 1
ATOM 4378 C C . MET B 1 210 ? 4.238 -7.312 10.922 1 90.62 210 MET B C 1
ATOM 4380 O O . MET B 1 210 ? 3.049 -7.09 10.703 1 90.62 210 MET B O 1
ATOM 4384 N N . GLY B 1 211 ? 4.641 -7.992 11.938 1 90.56 211 GLY B N 1
ATOM 4385 C CA . GLY B 1 211 ? 3.752 -8.477 12.984 1 90.56 211 GLY B CA 1
ATOM 4386 C C . GLY B 1 211 ? 3.604 -9.984 12.992 1 90.56 211 GLY B C 1
ATOM 4387 O O . GLY B 1 211 ? 3.188 -10.562 14 1 90.56 211 GLY B O 1
ATOM 4388 N N . GLY B 1 212 ? 3.922 -10.602 11.828 1 92.88 212 GLY B N 1
ATOM 4389 C CA . GLY B 1 212 ? 3.861 -12.055 11.766 1 92.88 212 GLY B CA 1
ATOM 4390 C C . GLY B 1 212 ? 2.494 -12.609 12.117 1 92.88 212 GLY B C 1
ATOM 4391 O O . GLY B 1 212 ? 1.479 -12.164 11.57 1 92.88 212 GLY B O 1
ATOM 4392 N N . TYR B 1 213 ? 2.527 -13.523 13.07 1 94.62 213 TYR B N 1
ATOM 4393 C CA . TYR B 1 213 ? 1.287 -14.18 13.461 1 94.62 213 TYR B CA 1
ATOM 4394 C C . TYR B 1 213 ? 0.425 -13.266 14.32 1 94.62 213 TYR B C 1
ATOM 4396 O O . TYR B 1 213 ? -0.718 -13.594 14.641 1 94.62 213 TYR B O 1
ATOM 4404 N N . GLU B 1 214 ? 0.883 -12.117 14.617 1 93 214 GLU B N 1
ATOM 4405 C CA . GLU B 1 214 ? 0.116 -11.156 15.414 1 93 214 GLU B CA 1
ATOM 4406 C C . GLU B 1 214 ? -0.215 -9.914 14.602 1 93 214 GLU B C 1
ATOM 4408 O O . GLU B 1 214 ? -0.602 -8.883 15.164 1 93 214 GLU B O 1
ATOM 4413 N N . HIS B 1 215 ? -0.054 -10.016 13.32 1 94.69 215 HIS B N 1
ATOM 4414 C CA . HIS B 1 215 ? -0.32 -8.844 12.5 1 94.69 215 HIS B CA 1
ATOM 4415 C C . HIS B 1 215 ? -1.764 -8.375 12.656 1 94.69 215 HIS B C 1
ATOM 4417 O O . HIS B 1 215 ? -2.648 -9.18 12.969 1 94.69 215 HIS B O 1
ATOM 4423 N N . PRO B 1 216 ? -1.955 -7.066 12.484 1 94.5 216 PRO B N 1
ATOM 4424 C CA . PRO B 1 216 ? -3.328 -6.559 12.508 1 94.5 216 PRO B CA 1
ATOM 4425 C C . PRO B 1 216 ? -4.102 -6.883 11.227 1 94.5 216 PRO B C 1
ATOM 4427 O O . PRO B 1 216 ? -3.506 -7.289 10.227 1 94.5 216 PRO B O 1
ATOM 4430 N N . VAL B 1 217 ? -5.434 -6.789 11.305 1 95.31 217 VAL B N 1
ATOM 4431 C CA . VAL B 1 217 ? -6.32 -6.898 10.148 1 95.31 217 VAL B CA 1
ATOM 4432 C C . VAL B 1 217 ? -7.258 -5.695 10.102 1 95.31 217 VAL B C 1
ATOM 4434 O O . VAL B 1 217 ? -8.102 -5.52 10.984 1 95.31 217 VAL B O 1
ATOM 4437 N N . PRO B 1 218 ? -7.145 -4.793 9.125 1 95.69 218 PRO B N 1
ATOM 4438 C CA . PRO B 1 218 ? -6.277 -4.902 7.949 1 95.69 218 PRO B CA 1
ATOM 4439 C C . PRO B 1 218 ? -4.793 -4.824 8.305 1 95.69 218 PRO B C 1
ATOM 4441 O O . PRO B 1 218 ? -4.418 -4.145 9.258 1 95.69 218 PRO B O 1
ATOM 4444 N N . PRO B 1 219 ? -4.023 -5.543 7.453 1 95.5 219 PRO B N 1
ATOM 4445 C CA . PRO B 1 219 ? -2.582 -5.523 7.707 1 95.5 219 PRO B CA 1
ATOM 4446 C C . PRO B 1 219 ? -1.93 -4.203 7.305 1 95.5 219 PRO B C 1
ATOM 4448 O O . PRO B 1 219 ? -2.549 -3.389 6.617 1 95.5 219 PRO B O 1
ATOM 4451 N N . LEU B 1 220 ? -0.712 -4.047 7.797 1 92.5 220 LEU B N 1
ATOM 4452 C CA . LEU B 1 220 ? 0.081 -2.898 7.375 1 92.5 220 LEU B CA 1
ATOM 4453 C C . LEU B 1 220 ? 0.532 -3.049 5.926 1 92.5 220 LEU B C 1
ATOM 4455 O O . LEU B 1 220 ? 0.57 -4.16 5.395 1 92.5 220 LEU B O 1
ATOM 4459 N N . ASN B 1 221 ? 0.78 -1.857 5.344 1 91.88 221 ASN B N 1
ATOM 4460 C CA . ASN B 1 221 ? 1.333 -1.867 3.994 1 91.88 221 ASN B CA 1
ATOM 4461 C C . ASN B 1 221 ? 2.818 -2.221 4 1 91.88 221 ASN B C 1
ATOM 4463 O O . ASN B 1 221 ? 3.602 -1.618 4.734 1 91.88 221 ASN B O 1
ATOM 4467 N N . GLY B 1 222 ? 3.141 -3.232 3.205 1 88.44 222 GLY B N 1
ATOM 4468 C CA . GLY B 1 222 ? 4.516 -3.705 3.236 1 88.44 222 GLY B CA 1
ATOM 4469 C C . GLY B 1 222 ? 5.281 -3.404 1.961 1 88.44 222 GLY B C 1
ATOM 4470 O O . GLY B 1 222 ? 4.703 -2.924 0.984 1 88.44 222 GLY B O 1
ATOM 4471 N N . ASP B 1 223 ? 6.598 -3.709 2.061 1 90.62 223 ASP B N 1
ATOM 4472 C CA . ASP B 1 223 ? 7.465 -3.453 0.915 1 90.62 223 ASP B CA 1
ATOM 4473 C C . ASP B 1 223 ? 8.047 -4.754 0.361 1 90.62 223 ASP B C 1
ATOM 4475 O O . ASP B 1 223 ? 8.945 -4.73 -0.479 1 90.62 223 ASP B O 1
ATOM 4479 N N . TYR B 1 224 ? 7.562 -5.824 0.855 1 94.75 224 TYR B N 1
ATOM 4480 C CA . TYR B 1 224 ? 8 -7.137 0.406 1 94.75 224 TYR B CA 1
ATOM 4481 C C . TYR B 1 224 ? 6.812 -8.016 0.036 1 94.75 224 TYR B C 1
ATOM 4483 O O . TYR B 1 224 ? 6.027 -8.406 0.903 1 94.75 224 TYR B O 1
ATOM 4491 N N . ALA B 1 225 ? 6.73 -8.312 -1.241 1 96.75 225 ALA B N 1
ATOM 4492 C CA . ALA B 1 225 ? 5.598 -9.062 -1.775 1 96.75 225 ALA B CA 1
ATOM 4493 C C . ALA B 1 225 ? 5.73 -10.547 -1.459 1 96.75 225 ALA B C 1
ATOM 4495 O O . ALA B 1 225 ? 6.824 -11.109 -1.537 1 96.75 225 ALA B O 1
ATOM 4496 N N . ASN B 1 226 ? 4.633 -11.125 -1.078 1 96.19 226 ASN B N 1
ATOM 4497 C CA . ASN B 1 226 ? 4.57 -12.57 -0.927 1 96.19 226 ASN B CA 1
ATOM 4498 C C . ASN B 1 226 ? 4.574 -13.273 -2.281 1 96.19 226 ASN B C 1
ATOM 4500 O O . ASN B 1 226 ? 3.824 -12.898 -3.184 1 96.19 226 ASN B O 1
ATOM 4504 N N . GLY B 1 227 ? 5.402 -14.242 -2.43 1 93.94 227 GLY B N 1
ATOM 4505 C CA . GLY B 1 227 ? 5.57 -14.898 -3.713 1 93.94 227 GLY B CA 1
ATOM 4506 C C . GLY B 1 227 ? 4.582 -16.031 -3.938 1 93.94 227 GLY B C 1
ATOM 4507 O O . GLY B 1 227 ? 4.609 -16.688 -4.98 1 93.94 227 GLY B O 1
ATOM 4508 N N . GLY B 1 228 ? 3.68 -16.281 -3.047 1 91.62 228 GLY B N 1
ATOM 4509 C CA . GLY B 1 228 ? 2.75 -17.406 -3.156 1 91.62 228 GLY B CA 1
ATOM 4510 C C . GLY B 1 228 ? 1.366 -16.984 -3.613 1 91.62 228 GLY B C 1
ATOM 4511 O O . GLY B 1 228 ? 0.499 -17.828 -3.84 1 91.62 228 GLY B O 1
ATOM 4512 N N . PHE B 1 229 ? 1.108 -15.758 -3.699 1 93.81 229 PHE B N 1
ATOM 4513 C CA . PHE B 1 229 ? -0.152 -15.18 -4.148 1 93.81 229 PHE B CA 1
ATOM 4514 C C . PHE B 1 229 ? 0.095 -13.969 -5.035 1 93.81 229 PHE B C 1
ATOM 4516 O O . PHE B 1 229 ? 0.351 -12.867 -4.539 1 93.81 229 PHE B O 1
ATOM 4523 N N . LEU B 1 230 ? -0.07 -14.141 -6.352 1 94.88 230 LEU B N 1
ATOM 4524 C CA . LEU B 1 230 ? 0.333 -13.117 -7.305 1 94.88 230 LEU B CA 1
ATOM 4525 C C . LEU B 1 230 ? -0.708 -12.961 -8.406 1 94.88 230 LEU B C 1
ATOM 4527 O O . LEU B 1 230 ? -1.298 -13.945 -8.852 1 94.88 230 LEU B O 1
ATOM 4531 N N . MET B 1 231 ? -0.909 -11.781 -8.828 1 94.88 231 MET B N 1
ATOM 4532 C CA . MET B 1 231 ? -1.632 -11.453 -10.055 1 94.88 231 MET B CA 1
ATOM 4533 C C . MET B 1 231 ? -0.688 -10.883 -11.109 1 94.88 231 MET B C 1
ATOM 4535 O O . MET B 1 231 ? 0 -9.891 -10.859 1 94.88 231 MET B O 1
ATOM 4539 N N . ILE B 1 232 ? -0.64 -11.555 -12.273 1 96.56 232 ILE B N 1
ATOM 4540 C CA . ILE B 1 232 ? 0.27 -11.078 -13.312 1 96.56 232 ILE B CA 1
ATOM 4541 C C . ILE B 1 232 ? -0.459 -11.023 -14.656 1 96.56 232 ILE B C 1
ATOM 4543 O O . ILE B 1 232 ? -1.548 -11.586 -14.797 1 96.56 232 ILE B O 1
ATOM 4547 N N . ALA B 1 233 ? 0.107 -10.273 -15.531 1 94.62 233 ALA B N 1
ATOM 4548 C CA . ALA B 1 233 ? -0.14 -10.414 -16.969 1 94.62 233 ALA B CA 1
ATOM 4549 C C . ALA B 1 233 ? 1.033 -11.102 -17.656 1 94.62 233 ALA B C 1
ATOM 4551 O O . ALA B 1 233 ? 2.121 -10.531 -17.766 1 94.62 233 ALA B O 1
ATOM 4552 N N . PRO B 1 234 ? 0.778 -12.328 -18.078 1 95 234 PRO B N 1
ATOM 4553 C CA . PRO B 1 234 ? 1.887 -13.047 -18.703 1 95 234 PRO B CA 1
ATOM 4554 C C . PRO B 1 234 ? 2.443 -12.328 -19.938 1 95 234 PRO B C 1
ATOM 4556 O O . PRO B 1 234 ? 1.683 -11.75 -20.719 1 95 234 PRO B O 1
ATOM 4559 N N . GLN B 1 235 ? 3.727 -12.32 -20.031 1 96.31 235 GLN B N 1
ATOM 4560 C CA . GLN B 1 235 ? 4.484 -11.711 -21.125 1 96.31 235 GLN B CA 1
ATOM 4561 C C . GLN B 1 235 ? 5.836 -12.398 -21.297 1 96.31 235 GLN B C 1
ATOM 4563 O O . GLN B 1 235 ? 6.621 -12.492 -20.359 1 96.31 235 GLN B O 1
ATOM 4568 N N . GLN B 1 236 ? 6.047 -12.766 -22.547 1 97.56 236 GLN B N 1
ATOM 4569 C CA . GLN B 1 236 ? 7.332 -13.406 -22.812 1 97.56 236 GLN B CA 1
ATOM 4570 C C . GLN B 1 236 ? 8.492 -12.477 -22.484 1 97.56 236 GLN B C 1
ATOM 4572 O O . GLN B 1 236 ? 9.508 -12.906 -21.938 1 97.56 236 GLN B O 1
ATOM 4577 N N . GLY B 1 237 ? 8.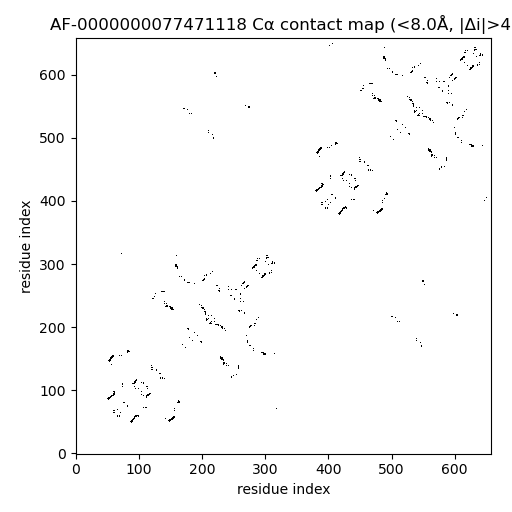297 -11.242 -22.797 1 97.88 237 GLY B N 1
ATOM 4578 C CA . GLY B 1 237 ? 9.328 -10.266 -22.516 1 97.88 237 GLY B CA 1
ATOM 4579 C C . GLY B 1 237 ? 9.664 -10.164 -21.031 1 97.88 237 GLY B C 1
ATOM 4580 O O . GLY B 1 237 ? 10.828 -9.961 -20.672 1 97.88 237 GLY B O 1
ATOM 4581 N N . MET B 1 238 ? 8.688 -10.25 -20.219 1 98.31 238 MET B N 1
ATOM 4582 C CA . MET B 1 238 ? 8.93 -10.219 -18.781 1 98.31 238 MET B CA 1
ATOM 4583 C C . MET B 1 238 ? 9.672 -11.469 -18.328 1 98.31 238 MET B C 1
ATOM 4585 O O . MET B 1 238 ? 10.602 -11.383 -17.531 1 98.31 238 MET B O 1
ATOM 4589 N N . PHE B 1 239 ? 9.281 -12.625 -18.812 1 97.62 239 PHE B N 1
ATOM 4590 C CA . PHE B 1 239 ? 10 -13.844 -18.484 1 97.62 239 PHE B CA 1
ATOM 4591 C C . PHE B 1 239 ? 11.477 -13.727 -18.859 1 97.62 239 PHE B C 1
ATOM 4593 O O . PHE B 1 239 ? 12.352 -14.031 -18.047 1 97.62 239 PHE B O 1
ATOM 4600 N N . ASP B 1 240 ? 11.672 -13.227 -20.062 1 98.31 240 ASP B N 1
ATOM 4601 C CA . ASP B 1 240 ? 13.047 -13.062 -20.531 1 98.31 240 ASP B CA 1
ATOM 4602 C C . ASP B 1 240 ? 13.828 -12.125 -19.625 1 98.31 240 ASP B C 1
ATOM 4604 O O . ASP B 1 240 ? 15 -12.375 -19.312 1 98.31 240 ASP B O 1
ATOM 4608 N N . TYR B 1 241 ? 13.195 -11.078 -19.25 1 98.44 241 TYR B N 1
ATOM 4609 C CA . TYR B 1 241 ? 13.828 -10.117 -18.359 1 98.44 241 TYR B CA 1
ATOM 4610 C C . TYR B 1 241 ? 14.188 -10.766 -17.031 1 98.44 241 TYR B C 1
ATOM 4612 O O . TYR B 1 241 ? 15.297 -10.602 -16.531 1 98.44 241 TYR B O 1
ATOM 4620 N N . LEU B 1 242 ? 13.289 -11.508 -16.469 1 98.25 242 LEU B N 1
ATOM 4621 C CA . LEU B 1 242 ? 13.531 -12.195 -15.203 1 98.25 242 LEU B CA 1
ATOM 4622 C C . LEU B 1 242 ? 14.695 -13.172 -15.32 1 98.25 242 LEU B C 1
ATOM 4624 O O . LEU B 1 242 ? 15.547 -13.25 -14.43 1 98.25 242 LEU B O 1
ATOM 4628 N N . MET B 1 243 ? 14.75 -13.891 -16.422 1 97.12 243 MET B N 1
ATOM 4629 C CA . MET B 1 243 ? 15.844 -14.844 -16.656 1 97.12 243 MET B CA 1
ATOM 4630 C C . MET B 1 243 ? 17.172 -14.117 -16.781 1 97.12 243 MET B C 1
ATOM 4632 O O . MET B 1 243 ? 18.203 -14.602 -16.297 1 97.12 243 MET B O 1
ATOM 4636 N N . ARG B 1 244 ? 17.094 -12.992 -17.406 1 97.75 244 ARG B N 1
ATOM 4637 C CA . ARG B 1 244 ? 18.328 -12.211 -17.531 1 97.75 244 ARG B CA 1
ATOM 4638 C C . ARG B 1 244 ? 18.828 -11.781 -16.156 1 97.75 244 ARG B C 1
ATOM 4640 O O . ARG B 1 244 ? 20.016 -11.961 -15.844 1 97.75 244 ARG B O 1
ATOM 4647 N N . VAL B 1 245 ? 18 -11.258 -15.336 1 98.06 245 VAL B N 1
ATOM 4648 C CA . VAL B 1 245 ? 18.375 -10.82 -14 1 98.06 245 VAL B CA 1
ATOM 4649 C C . VAL B 1 245 ? 18.875 -12.016 -13.188 1 98.06 245 VAL B C 1
ATOM 4651 O O . VAL B 1 245 ? 19.875 -11.914 -12.477 1 98.06 245 VAL B O 1
ATOM 4654 N N . LEU B 1 246 ? 18.172 -13.125 -13.352 1 96.56 246 LEU B N 1
ATOM 4655 C CA . LEU B 1 246 ? 18.531 -14.352 -12.656 1 96.56 246 LEU B CA 1
ATOM 4656 C C . LEU B 1 246 ? 19.969 -14.758 -12.969 1 96.56 246 LEU B C 1
ATOM 4658 O O . LEU B 1 246 ? 20.656 -15.312 -12.117 1 96.56 246 LEU B O 1
ATOM 4662 N N . ASN B 1 247 ? 20.453 -14.414 -14.07 1 96.44 247 ASN B N 1
ATOM 4663 C CA . ASN B 1 247 ? 21.75 -14.883 -14.531 1 96.44 247 ASN B CA 1
ATOM 4664 C C . ASN B 1 247 ? 22.859 -13.891 -14.203 1 96.44 247 ASN B C 1
ATOM 4666 O O . ASN B 1 247 ? 24.031 -14.109 -14.547 1 96.44 247 ASN B O 1
ATOM 4670 N N . ILE B 1 248 ? 22.531 -12.82 -13.594 1 97.5 248 ILE B N 1
ATOM 4671 C CA . ILE B 1 248 ? 23.547 -11.883 -13.148 1 97.5 248 ILE B CA 1
ATOM 4672 C C . ILE B 1 248 ? 24 -12.227 -11.727 1 97.5 248 ILE B C 1
ATOM 4674 O O . ILE B 1 248 ? 23.188 -12.203 -10.797 1 97.5 248 ILE B O 1
ATOM 4678 N N . LYS B 1 249 ? 25.25 -12.469 -11.531 1 96.19 249 LYS B N 1
ATOM 4679 C CA . LYS B 1 249 ? 25.797 -12.953 -10.273 1 96.19 249 LYS B CA 1
ATOM 4680 C C . LYS B 1 249 ? 25.562 -11.945 -9.148 1 96.19 249 LYS B C 1
ATOM 4682 O O . LYS B 1 249 ? 25.844 -10.75 -9.312 1 96.19 249 LYS B O 1
ATOM 4687 N N . ASP B 1 250 ? 25 -12.445 -8.031 1 96.12 250 ASP B N 1
ATOM 4688 C CA . ASP B 1 250 ? 24.859 -11.727 -6.766 1 96.12 250 ASP B CA 1
ATOM 4689 C C . ASP B 1 250 ? 23.969 -10.492 -6.93 1 96.12 250 ASP B C 1
ATOM 4691 O O . ASP B 1 250 ? 24.156 -9.492 -6.23 1 96.12 250 ASP B O 1
ATOM 4695 N N . ARG B 1 251 ? 23.047 -10.531 -7.898 1 96.75 251 ARG B N 1
ATOM 4696 C CA . ARG B 1 251 ? 22.25 -9.359 -8.227 1 96.75 251 ARG B CA 1
ATOM 4697 C C . ARG B 1 251 ? 21.156 -9.133 -7.188 1 96.75 251 ARG B C 1
ATOM 4699 O O . ARG B 1 251 ? 20.719 -7.996 -6.969 1 96.75 251 ARG B O 1
ATOM 4706 N N . PHE B 1 252 ? 20.719 -10.117 -6.551 1 96 252 PHE B N 1
ATOM 4707 C CA . PHE B 1 252 ? 19.672 -10.055 -5.539 1 96 252 PHE B CA 1
ATOM 4708 C C . PHE B 1 252 ? 19.922 -11.07 -4.434 1 96 252 PHE B C 1
ATOM 4710 O O . PHE B 1 252 ? 20.75 -11.977 -4.586 1 96 252 PHE B O 1
ATOM 4717 N N . ARG B 1 253 ? 19.234 -10.859 -3.305 1 92.38 253 ARG B N 1
ATOM 4718 C CA . ARG B 1 253 ? 19.297 -11.836 -2.221 1 92.38 253 ARG B CA 1
ATOM 4719 C C . ARG B 1 253 ? 18.594 -13.133 -2.609 1 92.38 253 ARG B C 1
ATOM 4721 O O . ARG B 1 253 ? 17.609 -13.109 -3.355 1 92.38 253 ARG B O 1
ATOM 4728 N N . THR B 1 254 ? 19.062 -14.242 -2.078 1 90.12 254 THR B N 1
ATOM 4729 C CA . THR B 1 254 ? 18.516 -15.508 -2.541 1 90.12 254 THR B CA 1
ATOM 4730 C C . THR B 1 254 ? 17.984 -16.328 -1.368 1 90.12 254 THR B C 1
ATOM 4732 O O . THR B 1 254 ? 17.797 -17.547 -1.485 1 90.12 254 THR B O 1
ATOM 4735 N N . GLN B 1 255 ? 17.703 -15.75 -0.286 1 87.62 255 GLN B N 1
ATOM 4736 C CA . GLN B 1 255 ? 17.188 -16.453 0.881 1 87.62 255 GLN B CA 1
ATOM 4737 C C . GLN B 1 255 ? 15.805 -17.047 0.598 1 87.62 255 GLN B C 1
ATOM 4739 O O . GLN B 1 255 ? 15.477 -18.125 1.083 1 87.62 255 GLN B O 1
ATOM 4744 N N . PHE B 1 256 ? 15.031 -16.312 -0.163 1 90.38 256 PHE B N 1
ATOM 4745 C CA . PHE B 1 256 ? 13.688 -16.781 -0.461 1 90.38 256 PHE B CA 1
ATOM 4746 C C . PHE B 1 256 ? 13.508 -17 -1.957 1 90.38 256 PHE B C 1
ATOM 4748 O O . PHE B 1 256 ? 12.422 -16.781 -2.5 1 90.38 256 PHE B O 1
ATOM 4755 N N . MET B 1 257 ? 14.578 -17.344 -2.631 1 90.69 257 MET B N 1
ATOM 4756 C CA . MET B 1 257 ? 14.602 -17.844 -4.008 1 90.69 257 MET B CA 1
ATOM 4757 C C . MET B 1 257 ? 13.906 -16.859 -4.945 1 90.69 257 MET B C 1
ATOM 4759 O O . MET B 1 257 ? 14.336 -15.719 -5.082 1 90.69 257 MET B O 1
ATOM 4763 N N . GLU B 1 258 ? 12.844 -17.406 -5.648 1 93.5 258 GLU B N 1
ATOM 4764 C CA . GLU B 1 258 ? 12.188 -16.578 -6.664 1 93.5 258 GLU B CA 1
ATOM 4765 C C . GLU B 1 258 ? 11.484 -15.383 -6.035 1 93.5 258 GLU B C 1
ATOM 4767 O O . GLU B 1 258 ? 11.336 -14.336 -6.672 1 93.5 258 GLU B O 1
ATOM 4772 N N . GLN B 1 259 ? 11.047 -15.531 -4.777 1 95.12 259 GLN B N 1
ATOM 4773 C CA . GLN B 1 259 ? 10.406 -14.398 -4.105 1 95.12 259 GLN B CA 1
ATOM 4774 C C . GLN B 1 259 ? 11.367 -13.227 -3.971 1 95.12 259 GLN B C 1
ATOM 4776 O O . GLN B 1 259 ? 10.969 -12.07 -4.129 1 95.12 259 GLN B O 1
ATOM 4781 N N . ASP B 1 260 ? 12.609 -13.539 -3.672 1 96.25 260 ASP B N 1
ATOM 4782 C CA . ASP B 1 260 ? 13.625 -12.5 -3.602 1 96.25 260 ASP B CA 1
ATOM 4783 C C . ASP B 1 260 ? 13.867 -11.867 -4.973 1 96.25 260 ASP B C 1
ATOM 4785 O O . ASP B 1 260 ? 14.039 -10.656 -5.086 1 96.25 260 ASP B O 1
ATOM 4789 N N . LEU B 1 261 ? 13.93 -12.68 -5.984 1 97.19 261 LEU B N 1
ATOM 4790 C CA . LEU B 1 261 ? 14.094 -12.164 -7.34 1 97.19 261 LEU B CA 1
ATOM 4791 C C . LEU B 1 261 ? 12.953 -11.219 -7.703 1 97.19 261 LEU B C 1
ATOM 4793 O O . LEU B 1 261 ? 13.195 -10.109 -8.188 1 97.19 261 LEU B O 1
ATOM 4797 N N . LEU B 1 262 ? 11.734 -11.625 -7.418 1 98.12 262 LEU B N 1
ATOM 4798 C CA . LEU B 1 262 ? 10.555 -10.828 -7.742 1 98.12 262 LEU B CA 1
ATOM 4799 C C . LEU B 1 262 ? 10.562 -9.508 -6.984 1 98.12 262 LEU B C 1
ATOM 4801 O O . LEU B 1 262 ? 10.219 -8.469 -7.543 1 98.12 262 LEU B O 1
ATOM 4805 N N . ASN B 1 263 ? 10.984 -9.562 -5.723 1 97.5 263 ASN B N 1
ATOM 4806 C CA . ASN B 1 263 ? 11.016 -8.336 -4.922 1 97.5 263 ASN B CA 1
ATOM 4807 C C . ASN B 1 263 ? 12.172 -7.426 -5.336 1 97.5 263 ASN B C 1
ATOM 4809 O O . ASN B 1 263 ? 12.133 -6.223 -5.086 1 97.5 263 ASN B O 1
ATOM 4813 N N . TYR B 1 264 ? 13.195 -8.008 -5.938 1 97.88 264 TYR B N 1
ATOM 4814 C CA . TYR B 1 264 ? 14.234 -7.18 -6.523 1 97.88 264 TYR B CA 1
ATOM 4815 C C . TYR B 1 264 ? 13.734 -6.48 -7.785 1 97.88 264 TYR B C 1
ATOM 4817 O O . TYR B 1 264 ? 13.852 -5.262 -7.914 1 97.88 264 TYR B O 1
ATOM 4825 N N . VAL B 1 265 ? 13.133 -7.176 -8.633 1 98.25 265 VAL B N 1
ATOM 4826 C CA . VAL B 1 265 ? 12.703 -6.68 -9.938 1 98.25 265 VAL B CA 1
ATOM 4827 C C . VAL B 1 265 ? 11.547 -5.695 -9.766 1 98.25 265 VAL B C 1
ATOM 4829 O O . VAL B 1 265 ? 11.531 -4.633 -10.391 1 98.25 265 VAL B O 1
ATOM 4832 N N . PHE B 1 266 ? 10.602 -6.016 -8.906 1 97.69 266 PHE B N 1
ATOM 4833 C CA . PHE B 1 266 ? 9.391 -5.215 -8.75 1 97.69 266 PHE B CA 1
ATOM 4834 C C . PHE B 1 266 ? 9.438 -4.418 -7.449 1 97.69 266 PHE B C 1
ATOM 4836 O O . PHE B 1 266 ? 8.391 -4.117 -6.863 1 97.69 266 PHE B O 1
ATOM 4843 N N . SER B 1 267 ? 10.641 -4.137 -7.07 1 95.19 267 SER B N 1
ATOM 4844 C CA . SER B 1 267 ? 10.828 -3.371 -5.844 1 95.19 267 SER B CA 1
ATOM 4845 C C . SER B 1 267 ? 10.047 -2.064 -5.879 1 95.19 267 SER B C 1
ATOM 4847 O O . SER B 1 267 ? 9.992 -1.394 -6.91 1 95.19 267 SER B O 1
ATOM 4849 N N . ARG B 1 268 ? 9.477 -1.679 -4.695 1 89.94 268 ARG B N 1
ATOM 4850 C CA . ARG B 1 268 ? 8.742 -0.424 -4.574 1 89.94 268 ARG B CA 1
ATOM 4851 C C . ARG B 1 268 ? 9.641 0.77 -4.875 1 89.94 268 ARG B C 1
ATOM 4853 O O . ARG B 1 268 ? 9.164 1.812 -5.332 1 89.94 268 ARG B O 1
ATOM 4860 N N . LYS B 1 269 ? 10.875 0.589 -4.68 1 89.19 269 LYS B N 1
ATOM 4861 C CA . LYS B 1 269 ? 11.828 1.675 -4.891 1 89.19 269 LYS B CA 1
ATOM 4862 C C . LYS B 1 269 ? 12.484 1.575 -6.266 1 89.19 269 LYS B C 1
ATOM 4864 O O . LYS B 1 269 ? 13.367 2.367 -6.602 1 89.19 269 LYS B O 1
ATOM 4869 N N . GLY B 1 270 ? 12.078 0.623 -7.039 1 93.56 270 GLY B N 1
ATOM 4870 C CA . GLY B 1 270 ? 12.664 0.403 -8.352 1 93.56 270 GLY B CA 1
ATOM 4871 C C . GLY B 1 270 ? 11.836 0.984 -9.484 1 93.56 270 GLY B C 1
ATOM 4872 O O . GLY B 1 270 ? 10.867 1.705 -9.242 1 93.56 270 GLY B O 1
ATOM 4873 N N . PRO B 1 271 ? 12.258 0.679 -10.719 1 95.62 271 PRO B N 1
ATOM 4874 C CA . PRO B 1 271 ? 11.578 1.225 -11.898 1 95.62 271 PRO B CA 1
ATOM 4875 C C . PRO B 1 271 ? 10.266 0.503 -12.211 1 95.62 271 PRO B C 1
ATOM 4877 O O . PRO B 1 271 ? 9.484 0.97 -13.047 1 95.62 271 PRO B O 1
ATOM 4880 N N . MET B 1 272 ? 9.984 -0.574 -11.578 1 96.38 272 MET B N 1
ATOM 4881 C CA . MET B 1 272 ? 8.773 -1.359 -11.812 1 96.38 272 MET B CA 1
ATOM 4882 C C . MET B 1 272 ? 8.125 -1.764 -10.5 1 96.38 272 MET B C 1
ATOM 4884 O O . MET B 1 272 ? 8 -2.953 -10.203 1 96.38 272 MET B O 1
ATOM 4888 N N . PRO B 1 273 ? 7.637 -0.804 -9.781 1 95.5 273 PRO B N 1
ATOM 4889 C CA . PRO B 1 273 ? 7.074 -1.123 -8.469 1 95.5 273 PRO B CA 1
ATOM 4890 C C . PRO B 1 273 ? 5.781 -1.933 -8.562 1 95.5 273 PRO B C 1
ATOM 4892 O O . PRO B 1 273 ? 4.887 -1.588 -9.336 1 95.5 273 PRO B O 1
ATOM 4895 N N . TRP B 1 274 ? 5.73 -2.971 -7.77 1 96.44 274 TRP B N 1
ATOM 4896 C CA . TRP B 1 274 ? 4.57 -3.854 -7.793 1 96.44 274 TRP B CA 1
ATOM 4897 C C . TRP B 1 274 ? 3.361 -3.182 -7.152 1 96.44 274 TRP B C 1
ATOM 4899 O O . TRP B 1 274 ? 3.504 -2.197 -6.426 1 96.44 274 TRP B O 1
ATOM 4909 N N . ARG B 1 275 ? 2.141 -3.697 -7.461 1 96 275 ARG B N 1
ATOM 4910 C CA . ARG B 1 275 ? 0.873 -3.236 -6.902 1 96 275 ARG B CA 1
ATOM 4911 C C . ARG B 1 275 ? 0.428 -4.121 -5.746 1 96 275 ARG B C 1
ATOM 4913 O O . ARG B 1 275 ? 0.676 -5.332 -5.75 1 96 275 ARG B O 1
ATOM 4920 N N . GLU B 1 276 ? -0.212 -3.484 -4.797 1 96.19 276 GLU B N 1
ATOM 4921 C CA . GLU B 1 276 ? -0.741 -4.242 -3.666 1 96.19 276 GLU B CA 1
ATOM 4922 C C . GLU B 1 276 ? -2.213 -4.59 -3.873 1 96.19 276 GLU B C 1
ATOM 4924 O O . GLU B 1 276 ? -3.037 -3.705 -4.113 1 96.19 276 GLU B O 1
ATOM 4929 N N . LEU B 1 277 ? -2.504 -5.859 -3.799 1 96.5 277 LEU B N 1
ATOM 4930 C CA . LEU B 1 277 ? -3.893 -6.305 -3.842 1 96.5 277 LEU B CA 1
ATOM 4931 C C . LEU B 1 277 ? -4.602 -6 -2.527 1 96.5 277 LEU B C 1
ATOM 4933 O O . LEU B 1 277 ? -3.959 -5.895 -1.479 1 96.5 277 LEU B O 1
ATOM 4937 N N . HIS B 1 278 ? -5.93 -5.863 -2.627 1 95.75 278 HIS B N 1
ATOM 4938 C CA . HIS B 1 278 ? -6.727 -5.609 -1.432 1 95.75 278 HIS B CA 1
ATOM 4939 C C . HIS B 1 278 ? -6.531 -6.715 -0.397 1 95.75 278 HIS B C 1
ATOM 4941 O O . HIS B 1 278 ? -6.461 -7.895 -0.747 1 95.75 278 HIS B O 1
ATOM 4947 N N . TRP B 1 279 ? -6.547 -6.344 0.845 1 96.12 279 TRP B N 1
ATOM 4948 C CA . TRP B 1 279 ? -6.156 -7.258 1.913 1 96.12 279 TRP B CA 1
ATOM 4949 C C . TRP B 1 279 ? -7.191 -8.359 2.098 1 96.12 279 TRP B C 1
ATOM 4951 O O . TRP B 1 279 ? -6.918 -9.375 2.736 1 96.12 279 TRP B O 1
ATOM 4961 N N . LYS B 1 280 ? -8.352 -8.219 1.588 1 96.56 280 LYS B N 1
ATOM 4962 C CA . LYS B 1 280 ? -9.406 -9.219 1.769 1 96.56 280 LYS B CA 1
ATOM 4963 C C . LYS B 1 280 ? -9.086 -10.5 1.006 1 96.56 280 LYS B C 1
ATOM 4965 O O . LYS B 1 280 ? -9.68 -11.547 1.266 1 96.56 280 LYS B O 1
ATOM 4970 N N . TRP B 1 281 ? -8.172 -10.414 0.106 1 95.5 281 TRP B N 1
ATOM 4971 C CA . TRP B 1 281 ? -8.023 -11.516 -0.835 1 95.5 281 TRP B CA 1
ATOM 4972 C C . TRP B 1 281 ? -7.117 -12.602 -0.259 1 95.5 281 TRP B C 1
ATOM 4974 O O . TRP B 1 281 ? -7.297 -13.789 -0.552 1 95.5 281 TRP B O 1
ATOM 4984 N N . SER B 1 282 ? -6.133 -12.195 0.481 1 96.25 282 SER B N 1
ATOM 4985 C CA . SER B 1 282 ? -5.219 -13.227 0.954 1 96.25 282 SER B CA 1
ATOM 4986 C C . SER B 1 282 ? -4.477 -12.781 2.209 1 96.25 282 SER B C 1
ATOM 4988 O O . SER B 1 282 ? -4.289 -11.586 2.434 1 96.25 282 SER B O 1
ATOM 4990 N N . SER B 1 283 ? -4.145 -13.734 2.992 1 97.31 283 SER B N 1
ATOM 4991 C CA . SER B 1 283 ? -3.291 -13.508 4.152 1 97.31 283 SER B CA 1
ATOM 4992 C C . SER B 1 283 ? -2.287 -14.641 4.336 1 97.31 283 SER B C 1
ATOM 4994 O O . SER B 1 283 ? -2.566 -15.789 3.984 1 97.31 283 SER B O 1
ATOM 4996 N N . ASN B 1 284 ? -1.1 -14.305 4.762 1 97 284 ASN B N 1
ATOM 4997 C CA . ASN B 1 284 ? -0.091 -15.227 5.273 1 97 284 ASN B CA 1
ATOM 4998 C C . ASN B 1 284 ? 0.221 -14.961 6.742 1 97 284 ASN B C 1
ATOM 5000 O O . ASN B 1 284 ? -0.221 -13.953 7.301 1 97 284 ASN B O 1
ATOM 5004 N N . PHE B 1 285 ? 0.878 -16 7.426 1 96.94 285 PHE B N 1
ATOM 5005 C CA . PHE B 1 285 ? 0.984 -15.906 8.875 1 96.94 285 PHE B CA 1
ATOM 5006 C C . PHE B 1 285 ? -0.39 -15.719 9.508 1 96.94 285 PHE B C 1
ATOM 5008 O O . PHE B 1 285 ? -0.592 -14.805 10.312 1 96.94 285 PHE B O 1
ATOM 5015 N N . VAL B 1 286 ? -1.208 -16.609 9.195 1 97.81 286 VAL B N 1
ATOM 5016 C CA . VAL B 1 286 ? -2.639 -16.469 9.445 1 97.81 286 VAL B CA 1
ATOM 5017 C C . VAL B 1 286 ? -2.91 -16.484 10.945 1 97.81 286 VAL B C 1
ATOM 5019 O O . VAL B 1 286 ? -2.361 -17.328 11.664 1 97.81 286 VAL B O 1
ATOM 5022 N N . ASN B 1 287 ? -3.74 -15.531 11.43 1 97.56 287 ASN B N 1
ATOM 5023 C CA . ASN B 1 287 ? -4.246 -15.531 12.797 1 97.56 287 ASN B CA 1
ATOM 5024 C C . ASN B 1 287 ? -5.77 -15.477 12.828 1 97.56 287 ASN B C 1
ATOM 5026 O O . ASN B 1 287 ? -6.422 -15.531 11.789 1 97.56 287 ASN B O 1
ATOM 5030 N N . GLN B 1 288 ? -6.305 -15.508 14.023 1 97.88 288 GLN B N 1
ATOM 5031 C CA . GLN B 1 288 ? -7.75 -15.617 14.172 1 97.88 288 GLN B CA 1
ATOM 5032 C C . GLN B 1 288 ? -8.461 -14.414 13.562 1 97.88 288 GLN B C 1
ATOM 5034 O O . GLN B 1 288 ? -9.562 -14.547 13.023 1 97.88 288 GLN B O 1
ATOM 5039 N N . ARG B 1 289 ? -7.859 -13.242 13.578 1 97 289 ARG B N 1
ATOM 5040 C CA . ARG B 1 289 ? -8.469 -12.047 13.016 1 97 289 ARG B CA 1
ATOM 5041 C C . ARG B 1 289 ? -8.688 -12.195 11.508 1 97 289 ARG B C 1
ATOM 5043 O O . ARG B 1 289 ? -9.664 -11.672 10.961 1 97 289 ARG B O 1
ATOM 5050 N N . ASP B 1 290 ? -7.773 -12.859 10.867 1 97.88 290 ASP B N 1
ATOM 5051 C CA . ASP B 1 290 ? -7.918 -13.125 9.438 1 97.88 290 ASP B CA 1
ATOM 5052 C C . ASP B 1 290 ? -9.188 -13.93 9.156 1 97.88 290 ASP B C 1
ATOM 5054 O O . ASP B 1 290 ? -9.93 -13.617 8.227 1 97.88 290 ASP B O 1
ATOM 5058 N N . PHE B 1 291 ? -9.297 -15.008 9.961 1 97.31 291 PHE B N 1
ATOM 5059 C CA . PHE B 1 291 ? -10.477 -15.852 9.836 1 97.31 291 PHE B CA 1
ATOM 5060 C C . PHE B 1 291 ? -11.75 -15.047 10.086 1 97.31 291 PHE B C 1
ATOM 5062 O O . PHE B 1 291 ? -12.695 -15.109 9.305 1 97.31 291 PHE B O 1
ATOM 5069 N N . ASP B 1 292 ? -11.773 -14.234 11.102 1 97.62 292 ASP B N 1
ATOM 5070 C CA . ASP B 1 292 ? -12.938 -13.453 11.5 1 97.62 292 ASP B CA 1
ATOM 5071 C C . ASP B 1 292 ? -13.281 -12.398 10.445 1 97.62 292 ASP B C 1
ATOM 5073 O O . ASP B 1 292 ? -14.453 -12.07 10.25 1 97.62 292 ASP B O 1
ATOM 5077 N N . ALA B 1 293 ? -12.297 -11.93 9.758 1 96.94 293 ALA B N 1
ATOM 5078 C CA . ALA B 1 293 ? -12.484 -10.875 8.766 1 96.94 293 ALA B CA 1
ATOM 5079 C C . ALA B 1 293 ? -12.961 -11.453 7.438 1 96.94 293 ALA B C 1
ATOM 5081 O O . ALA B 1 293 ? -13.328 -10.711 6.527 1 96.94 293 ALA B O 1
ATOM 5082 N N . GLY B 1 294 ? -12.93 -12.727 7.32 1 96.44 294 GLY B N 1
ATOM 5083 C CA . GLY B 1 294 ? -13.438 -13.367 6.117 1 96.44 294 GLY B CA 1
ATOM 5084 C C . GLY B 1 294 ? -12.484 -13.273 4.945 1 96.44 294 GLY B C 1
ATOM 5085 O O . GLY B 1 294 ? -12.914 -13.156 3.793 1 96.44 294 GLY B O 1
ATOM 5086 N N . ILE B 1 295 ? -11.227 -13.297 5.176 1 96.5 295 ILE B N 1
ATOM 5087 C CA . ILE B 1 295 ? -10.234 -13.266 4.105 1 96.5 295 ILE B CA 1
ATOM 5088 C C . ILE B 1 295 ? -10.445 -14.445 3.166 1 96.5 295 ILE B C 1
ATOM 5090 O O . ILE B 1 295 ? -10.773 -15.547 3.611 1 96.5 295 ILE B O 1
ATOM 5094 N N . HIS B 1 296 ? -10.211 -14.258 1.92 1 93.19 296 HIS B N 1
ATOM 5095 C CA . HIS B 1 296 ? -10.648 -15.195 0.89 1 93.19 296 HIS B CA 1
ATOM 5096 C C . HIS B 1 296 ? -9.68 -16.359 0.75 1 93.19 296 HIS B C 1
ATOM 5098 O O . HIS B 1 296 ? -10.086 -17.469 0.395 1 93.19 296 HIS B O 1
ATOM 5104 N N . ALA B 1 297 ? -8.43 -16.156 0.907 1 92.31 297 ALA B N 1
ATOM 5105 C CA . ALA B 1 297 ? -7.426 -17.203 0.778 1 92.31 297 ALA B CA 1
ATOM 5106 C C . ALA B 1 297 ? -6.398 -17.125 1.902 1 92.31 297 ALA B C 1
ATOM 5108 O O . ALA B 1 297 ? -5.805 -16.078 2.135 1 92.31 297 ALA B O 1
ATOM 5109 N N . LEU B 1 298 ? -6.184 -18.234 2.541 1 93.5 298 LEU B N 1
ATOM 5110 C CA . LEU B 1 298 ? -5.281 -18.266 3.686 1 93.5 298 LEU B CA 1
ATOM 5111 C C . LEU B 1 298 ? -4.098 -19.188 3.42 1 93.5 298 LEU B C 1
ATOM 5113 O O . LEU B 1 298 ? -4.281 -20.328 2.988 1 93.5 298 LEU B O 1
ATOM 5117 N N . HIS B 1 299 ? -2.918 -18.688 3.697 1 93.56 299 HIS B N 1
ATOM 5118 C CA . HIS B 1 299 ? -1.695 -19.438 3.445 1 93.56 299 HIS B CA 1
ATOM 5119 C C . HIS B 1 299 ? -1.192 -20.109 4.719 1 93.56 299 HIS B C 1
ATOM 5121 O O . HIS B 1 299 ? -0.943 -19.438 5.723 1 93.56 299 HIS B O 1
ATOM 5127 N N . GLY B 1 300 ? -1.04 -21.344 4.652 1 87.5 300 GLY B N 1
ATOM 5128 C CA . GLY B 1 300 ? -0.471 -22.062 5.785 1 87.5 300 GLY B CA 1
ATOM 5129 C C . GLY B 1 300 ? -0.641 -23.562 5.688 1 87.5 300 GLY B C 1
ATOM 5130 O O . GLY B 1 300 ? -1.419 -24.062 4.867 1 87.5 300 GLY B O 1
ATOM 5131 N N . LYS B 1 301 ? 0.175 -24.172 6.48 1 85.44 301 LYS B N 1
ATOM 5132 C CA . LYS B 1 301 ? 0.031 -25.625 6.629 1 85.44 301 LYS B CA 1
ATOM 5133 C C . LYS B 1 301 ? -0.961 -25.969 7.734 1 85.44 301 LYS B C 1
ATOM 5135 O O . LYS B 1 301 ? -0.574 -26.484 8.789 1 85.44 301 LYS B O 1
ATOM 5140 N N . PHE B 1 302 ? -2.201 -25.828 7.457 1 89.69 302 PHE B N 1
ATOM 5141 C CA . PHE B 1 302 ? -3.256 -25.812 8.461 1 89.69 302 PHE B CA 1
ATOM 5142 C C . PHE B 1 302 ? -3.543 -27.219 8.984 1 89.69 302 PHE B C 1
ATOM 5144 O O . PHE B 1 302 ? -4.316 -27.391 9.93 1 89.69 302 PHE B O 1
ATOM 5151 N N . TRP B 1 303 ? -2.889 -28.188 8.406 1 83 303 TRP B N 1
ATOM 5152 C CA . TRP B 1 303 ? -2.938 -29.516 8.977 1 83 303 TRP B CA 1
ATOM 5153 C C . TRP B 1 303 ? -2.115 -29.594 10.258 1 83 303 TRP B C 1
ATOM 5155 O O . TRP B 1 303 ? -2.299 -30.5 11.07 1 83 303 TRP B O 1
ATOM 5165 N N . ASP B 1 304 ? -1.277 -28.656 10.445 1 87.06 304 ASP B N 1
ATOM 5166 C CA . ASP B 1 304 ? -0.36 -28.734 11.57 1 87.06 304 ASP B CA 1
ATOM 5167 C C . ASP B 1 304 ? -0.313 -27.422 12.352 1 87.06 304 ASP B C 1
ATOM 5169 O O . ASP B 1 304 ? 0.128 -27.391 13.5 1 87.06 304 ASP B O 1
ATOM 5173 N N . GLU B 1 305 ? -0.722 -26.344 11.727 1 90.31 305 GLU B N 1
ATOM 5174 C CA . GLU B 1 305 ? -0.555 -25.047 12.367 1 90.31 305 GLU B CA 1
ATOM 5175 C C . GLU B 1 305 ? -1.739 -24.141 12.078 1 90.31 305 GLU B C 1
ATOM 5177 O O . GLU B 1 305 ? -2.617 -24.484 11.281 1 90.31 305 GLU B O 1
ATOM 5182 N N . GLY B 1 306 ? -1.742 -22.953 12.82 1 94.19 306 GLY B N 1
ATOM 5183 C CA . GLY B 1 306 ? -2.756 -21.938 12.602 1 94.19 306 GLY B CA 1
ATOM 5184 C C . GLY B 1 306 ? -3.859 -21.953 13.641 1 94.19 306 GLY B C 1
ATOM 5185 O O . GLY B 1 306 ? -3.863 -22.812 14.531 1 94.19 306 GLY B O 1
ATOM 5186 N N . PRO B 1 307 ? -4.777 -21.016 13.469 1 97.12 307 PRO B N 1
ATOM 5187 C CA . PRO B 1 307 ? -5.918 -20.969 14.391 1 97.12 307 PRO B CA 1
ATOM 5188 C C . PRO B 1 307 ? -6.801 -22.219 14.289 1 97.12 307 PRO B C 1
ATOM 5190 O O . PRO B 1 307 ? -6.961 -22.781 13.203 1 97.12 307 PRO B O 1
ATOM 5193 N N . GLU B 1 308 ? -7.398 -22.531 15.43 1 96.81 308 GLU B N 1
ATOM 5194 C CA . GLU B 1 308 ? -8.258 -23.703 15.484 1 96.81 308 GLU B CA 1
ATOM 5195 C C . GLU B 1 308 ? -9.391 -23.609 14.469 1 96.81 308 GLU B C 1
ATOM 5197 O O . GLU B 1 308 ? -9.742 -24.594 13.82 1 96.81 308 GLU B O 1
ATOM 5202 N N . SER B 1 309 ? -9.977 -22.438 14.414 1 97.38 309 SER B N 1
ATOM 5203 C CA . SER B 1 309 ? -11.086 -22.234 13.5 1 97.38 309 SER B CA 1
ATOM 5204 C C . SER B 1 309 ? -10.688 -22.547 12.062 1 97.38 309 SER B C 1
ATOM 5206 O O . SER B 1 309 ? -11.461 -23.141 11.305 1 97.38 309 SER B O 1
ATOM 5208 N N . VAL B 1 310 ? -9.469 -22.219 11.703 1 94.88 310 VAL B N 1
ATOM 5209 C CA . VAL B 1 310 ? -8.984 -22.438 10.344 1 94.88 310 VAL B CA 1
ATOM 5210 C C . VAL B 1 310 ? -8.648 -23.922 10.156 1 94.88 310 VAL B C 1
ATOM 5212 O O . VAL B 1 310 ? -8.961 -24.516 9.117 1 94.88 310 VAL B O 1
ATOM 5215 N N . GLN B 1 311 ? -8.031 -24.484 11.125 1 93.56 311 GLN B N 1
ATOM 5216 C CA . GLN B 1 311 ? -7.715 -25.906 11.07 1 93.56 311 GLN B CA 1
ATOM 5217 C C . GLN B 1 311 ? -8.977 -26.734 10.898 1 93.56 311 GLN B C 1
ATOM 5219 O O . GLN B 1 311 ? -8.969 -27.734 10.172 1 93.56 311 GLN B O 1
ATOM 5224 N N . LYS B 1 312 ? -10 -26.391 11.578 1 94 312 LYS B N 1
ATOM 5225 C CA . LYS B 1 312 ? -11.266 -27.109 11.453 1 94 312 LYS B CA 1
ATOM 5226 C C . LYS B 1 312 ? -11.781 -27.047 10.016 1 94 312 LYS B C 1
ATOM 5228 O O . LYS B 1 312 ? -12.227 -28.062 9.469 1 94 312 LYS B O 1
ATOM 5233 N N . VAL B 1 313 ? -11.773 -25.859 9.461 1 89.38 313 VAL B N 1
ATOM 5234 C CA . VAL B 1 313 ? -12.227 -25.719 8.086 1 89.38 313 VAL B CA 1
ATOM 5235 C C . VAL B 1 313 ? -11.359 -26.578 7.164 1 89.38 313 VAL B C 1
ATOM 5237 O O . VAL B 1 313 ? -11.875 -27.234 6.262 1 89.38 313 VAL B O 1
ATOM 5240 N N . TRP B 1 314 ? -10.062 -26.516 7.375 1 86.94 314 TRP B N 1
ATOM 5241 C CA . TRP B 1 314 ? -9.148 -27.328 6.574 1 86.94 314 TRP B CA 1
ATOM 5242 C C . TRP B 1 314 ? -9.5 -28.812 6.691 1 86.94 314 TRP B C 1
ATOM 5244 O O . TRP B 1 314 ? -9.602 -29.5 5.684 1 86.94 314 TRP B O 1
ATOM 5254 N N . GLN B 1 315 ? -9.734 -29.297 7.875 1 86.5 315 GLN B N 1
ATOM 5255 C CA . GLN B 1 315 ? -10.055 -30.703 8.125 1 86.5 315 GLN B CA 1
ATOM 5256 C C . GLN B 1 315 ? -11.367 -31.078 7.445 1 86.5 315 GLN B C 1
ATOM 5258 O O . GLN B 1 315 ? -11.469 -32.156 6.844 1 86.5 315 GLN B O 1
ATOM 5263 N N . ASP B 1 316 ? -12.305 -30.234 7.652 1 84 316 ASP B N 1
ATOM 5264 C CA . ASP B 1 316 ? -13.594 -30.484 7.02 1 84 316 ASP B CA 1
ATOM 5265 C C . ASP B 1 316 ? -13.445 -30.594 5.5 1 84 316 ASP B C 1
ATOM 5267 O O . ASP B 1 316 ? -14.047 -31.453 4.871 1 84 316 ASP B O 1
ATOM 5271 N N . THR B 1 317 ? -12.711 -29.688 4.992 1 78.94 317 THR B N 1
ATOM 5272 C CA . THR B 1 317 ? -12.477 -29.672 3.551 1 78.94 317 THR B CA 1
ATOM 5273 C C . THR B 1 317 ? -11.734 -30.938 3.113 1 78.94 317 THR B C 1
ATOM 5275 O O . THR B 1 317 ? -12.062 -31.516 2.082 1 78.94 317 THR B O 1
ATOM 5278 N N . PHE B 1 318 ? -10.797 -31.328 3.869 1 76.06 318 PHE B N 1
ATOM 5279 C CA . PHE B 1 318 ? -10.008 -32.5 3.574 1 76.06 318 PHE B CA 1
ATOM 5280 C C . PHE B 1 318 ? -10.867 -33.781 3.65 1 76.06 318 PHE B C 1
ATOM 5282 O O . PHE B 1 318 ? -10.758 -34.656 2.799 1 76.06 318 PHE B O 1
ATOM 5289 N N . GLN B 1 319 ? -11.656 -33.844 4.613 1 79.94 319 GLN B N 1
ATOM 5290 C CA . GLN B 1 319 ? -12.539 -35 4.77 1 79.94 319 GLN B CA 1
ATOM 5291 C C . GLN B 1 319 ? -13.508 -35.125 3.596 1 79.94 319 GLN B C 1
ATOM 5293 O O . GLN B 1 319 ? -13.758 -36.219 3.098 1 79.94 319 GLN B O 1
ATOM 5298 N N . LYS B 1 320 ? -14.086 -34.031 3.229 1 75.19 320 LYS B N 1
ATOM 5299 C CA . LYS B 1 320 ? -14.977 -34.031 2.07 1 75.19 320 LYS B CA 1
ATOM 5300 C C . LYS B 1 320 ? -14.258 -34.531 0.823 1 75.19 320 LYS B C 1
ATOM 5302 O O . LYS B 1 320 ? -14.852 -35.219 -0.014 1 75.19 320 LYS B O 1
ATOM 5307 N N . MET B 1 321 ? -13.023 -34.219 0.729 1 70.69 321 MET B N 1
ATOM 5308 C CA . MET B 1 321 ? -12.203 -34.656 -0.401 1 70.69 321 MET B CA 1
ATOM 5309 C C . MET B 1 321 ? -12.008 -36.188 -0.38 1 70.69 321 MET B C 1
ATOM 5311 O O . MET B 1 321 ? -12.125 -36.844 -1.415 1 70.69 321 MET B O 1
ATOM 5315 N N . ILE B 1 322 ? -11.719 -36.656 0.744 1 72.31 322 ILE B N 1
ATOM 5316 C CA . ILE B 1 322 ? -11.508 -38.094 0.897 1 72.31 322 ILE B CA 1
ATOM 5317 C C . ILE B 1 322 ? -12.781 -38.844 0.522 1 72.31 322 ILE B C 1
ATOM 5319 O O . ILE B 1 322 ? -12.734 -39.875 -0.187 1 72.31 322 ILE B O 1
ATOM 5323 N N . GLU B 1 323 ? -13.805 -38.375 0.932 1 76.62 323 GLU B N 1
ATOM 5324 C CA . GLU B 1 323 ? -15.094 -39.031 0.664 1 76.62 323 GLU B CA 1
ATOM 5325 C C . GLU B 1 323 ? -15.422 -39 -0.826 1 76.62 323 GLU B C 1
ATOM 5327 O O . GLU B 1 323 ? -15.93 -39.969 -1.371 1 76.62 323 GLU B O 1
ATOM 5332 N N . ARG B 1 324 ? -15.125 -38 -1.417 1 71.06 324 ARG B N 1
ATOM 5333 C CA . ARG B 1 324 ? -15.375 -37.875 -2.85 1 71.06 324 ARG B CA 1
ATOM 5334 C C . ARG B 1 324 ? -14.484 -38.844 -3.641 1 71.06 324 ARG B C 1
ATOM 5336 O O . ARG B 1 324 ? -14.938 -39.438 -4.617 1 71.06 324 ARG B O 1
ATOM 5343 N N . ASP B 1 325 ? -13.289 -38.938 -3.277 1 69.06 325 ASP B N 1
ATOM 5344 C CA . ASP B 1 325 ? -12.352 -39.812 -3.953 1 69.06 325 ASP B CA 1
ATOM 5345 C C . ASP B 1 325 ? -12.773 -41.281 -3.785 1 69.06 325 ASP B C 1
ATOM 5347 O O . ASP B 1 325 ? -12.633 -42.094 -4.711 1 69.06 325 ASP B O 1
ATOM 5351 N N . ALA B 1 326 ? -13.219 -41.531 -2.672 1 74.31 326 ALA B N 1
ATOM 5352 C CA . ALA B 1 326 ? -13.688 -42.906 -2.4 1 74.31 326 ALA B CA 1
ATOM 5353 C C . ALA B 1 326 ? -14.906 -43.219 -3.25 1 74.31 326 ALA B C 1
ATOM 5355 O O . ALA B 1 326 ? -15.07 -44.375 -3.691 1 74.31 326 ALA B O 1
ATOM 5356 N N . ALA B 1 327 ? -15.633 -42.281 -3.527 1 73.38 327 ALA B N 1
ATOM 5357 C CA . ALA B 1 327 ? -16.859 -42.5 -4.301 1 73.38 327 ALA B CA 1
ATOM 5358 C C . ALA B 1 327 ? -16.547 -42.656 -5.785 1 73.38 327 ALA B C 1
ATOM 5360 O O . ALA B 1 327 ? -17.328 -43.25 -6.535 1 73.38 327 ALA B O 1
ATOM 5361 N N . ARG B 1 328 ? -15.477 -42.188 -6.27 1 66.44 328 ARG B N 1
ATOM 5362 C CA . ARG B 1 328 ? -15.086 -42.25 -7.676 1 66.44 328 ARG B CA 1
ATOM 5363 C C . ARG B 1 328 ? -14.492 -43.625 -8 1 66.44 328 ARG B C 1
ATOM 5365 O O . ARG B 1 328 ? -14.43 -44 -9.172 1 66.44 328 ARG B O 1
ATOM 5372 N N . GLN B 1 329 ? -14.07 -44.438 -7.094 1 58 329 GLN B N 1
ATOM 5373 C CA . GLN B 1 329 ? -13.602 -45.781 -7.328 1 58 329 GLN B CA 1
ATOM 5374 C C . GLN B 1 329 ? -14.773 -46.75 -7.461 1 58 329 GLN B C 1
ATOM 5376 O O . GLN B 1 329 ? -15.805 -46.594 -6.801 1 58 329 GLN B O 1
#

pLDDT: mean 73.42, std 27.38, range [15.59, 98.44]

Secondary structure (DSSP, 8-state):
----------------------------------TT------------SS---EEEEEEE-SSHHHHHHHHHHHTS-SS-TTS---TTEEEEEEE-TTS-HHHHHHHHHTT-EEEE-PPPPPPTTS--SSGGGHHHHHGGGGGG-TT-SEEEEE-TTEEE-S--GGGGG-GGGTSPEEP-TTTTGGG--GGGPPPPSEE-EEEEEP-TTTTGGG--SSPPP-SSEEEEEEEE---HHHHHHHHHHHTSTT-S--TTHHHHHHHHHT-TTSSSPPEEPPTTSEESS--HHHHHHT-SEEES-TTTSS-HHHHHHHHHHHHHHHHHHHHH-/----------------------------------TT------------SS---EEEEEEE-SSHHHHHHHHHHHTS-SS-TTS---TTEEEEEEE-TTS-HHHHHHHHHTT-EEEE-PPP---TTS--SSGGGHHHHHGGGGGG-TT-SEEEEE-TTEEE-S--GGGGG-GGGTSPEEP-TTTTGGG--GGGPPPPSEE-EEEEEP-TTTTGGG--SSPPP-SSEEEEEEEE---HHHHHHHHHHHTSTT-S--TTHHHHHHHHHT-TTSSSPPEEPPTTSEESS--HHHHHHT-SEEES-TTTSS-HHHHHHHHHHHHHHHHHHHHH-

Sequence (658 aa):
MGCKRKHSSDDSPLSISSFGAVSTPGTQSPPCSSFNQYAPMELDAQPRSNGWDFMSASRVKSGDWGNRTCKRVRDNRPDERAIHEDPDIDFVVFCGKQVPETMREILRKDGATVIGFEDVLVPPWIHTPTERWTEQFTKLRIFEQTQYSRILYLDADYLIMNRMDGIFNEPNVADLTRTMFQDRTDLIKEDEEPLPEEWLFAARPENGGMGGYEHPVPPLNGDYANGGFLMIAPQQGMFDYLMRVLNIKDRFRTQFMEQDLLNYVFSRKGPMPWRELHWKWSSNFVNQRDFDAGIHALHGKFWDEGPESVQKVWQDTFQKMIERDAARQMGCKRKHSSDDSPLSISSFGAVSTPGTQSPPCSSFNQYAPMELDAQPRSNGWDFMSASRVKSGDWGNRTCKRVRDNRPDERAIHEDPDIDFVVFCGKQVPETMREILRKDGATVIGFEDVLVPPWIHTPTERWTEQFTKLRIFEQTQYSRILYLDADYLIMNRMDGIFNEPNVADLTRTMFQDRTDLIKEDEEPLPEEWLFAARPENGGMGGYEHPVPPLNGDYANGGFLMIAPQQGMFDYLMRVLNIKDRFRTQFMEQDLLNYVFSRKGPMPWRELHWKWSSNFVNQRDFDAGIHALHGKFWDEGPESVQKVWQDTFQKMIERDAARQ

Radius of gyration: 31.72 Å; Cα contacts (8 Å, |Δi|>4): 1063; chains: 2; bounding box: 62×103×104 Å

Solvent-accessible surface area (backbone atoms only — not comparable to full-atom values): 37604 Å² total; per-residue (Å²): 136,88,85,75,82,82,77,87,69,90,71,83,76,79,82,85,79,82,78,78,80,73,78,72,77,80,74,74,71,73,80,86,70,83,77,73,75,68,71,76,75,75,69,78,64,68,78,65,78,71,74,41,29,39,28,47,35,28,52,38,53,63,53,79,62,17,52,52,30,33,52,43,50,49,49,58,28,63,88,42,30,33,49,48,76,50,85,50,44,41,46,32,36,39,29,44,82,68,49,52,66,71,58,50,50,52,35,41,74,58,66,33,45,74,44,82,43,73,73,50,88,73,50,83,82,60,77,59,94,43,76,75,52,48,52,53,44,29,62,54,54,57,25,57,46,56,87,24,65,32,33,40,35,33,42,29,52,47,46,76,70,38,64,46,55,66,65,75,67,35,68,77,66,67,58,69,43,68,44,32,63,78,66,31,42,89,63,58,56,74,95,54,59,72,72,58,62,62,42,42,51,30,20,39,52,43,28,68,71,56,50,26,63,66,40,57,81,61,60,75,58,60,84,43,55,33,74,47,40,37,40,33,39,30,30,59,61,51,36,52,35,52,53,51,51,63,66,39,79,84,68,53,64,58,90,57,46,46,35,29,46,50,40,56,61,29,16,62,87,42,37,40,49,37,37,72,51,68,67,55,51,48,45,48,49,52,33,62,61,47,62,76,69,59,36,16,27,39,38,51,62,40,91,80,42,70,37,67,73,54,25,50,52,47,49,53,53,49,51,55,41,52,54,51,56,61,68,71,109,138,86,88,82,87,73,86,83,84,82,85,73,82,82,79,83,77,78,84,79,84,84,78,78,76,83,74,77,73,72,82,87,70,82,81,72,76,69,74,77,77,76,68,79,64,68,76,64,80,74,72,44,27,39,28,46,33,27,51,36,52,63,51,78,62,16,52,52,30,33,53,42,49,50,50,60,27,62,86,41,30,34,49,46,75,50,84,52,43,44,45,33,35,39,30,44,82,66,48,55,67,72,56,51,51,52,35,41,74,56,65,33,45,76,44,80,46,72,74,50,88,74,50,82,79,59,76,58,94,44,78,74,52,50,52,51,45,29,61,56,54,58,25,57,47,56,86,25,63,32,33,39,35,32,42,28,52,47,45,77,69,36,63,44,56,66,66,74,68,34,68,78,67,68,58,69,43,67,43,32,64,79,65,31,43,88,63,59,55,75,93,53,58,72,71,57,63,62,42,42,50,30,20,39,52,43,29,67,70,55,51,25,62,66,39,59,80,60,60,74,60,60,84,43,54,32,72,48,40,36,40,33,38,32,30,60,61,51,36,52,35,51,54,52,49,63,65,39,78,83,72,54,63,58,89,55,45,46,34,29,46,49,40,57,60,29,16,62,87,42,37,40,48,38,36,72,50,68,67,55,52,46,44,48,50,50,33,61,61,46,63,74,69,58,35,17,25,40,39,50,65,39,91,79,41,70,36,66,74,55,24,50,52,48,48,53,54,50,49,55,42,53,53,51,55,59,66,73,103

Organism: Curvularia clavata (NCBI:txid95742)

Foldseek 3Di:
DCCPPDPPDDPDPDDPDPPDPPPPDPPPPPDPPDVPCPDPPPCPPDLPPLQLQEEAEAEQAADPVSVVLLLQLQPVPPVVCQAPPDPSHAYEYEYEPRDDVVSVVSSVVRRHHYHYFYFDDFDPLQDDPDPSLSRVCSVLCVLVPQSHQKYKYAYSQKDFQGYNHCLCVDPLQVFWDAFQCPVFVVQDDPQLDDDDGTWAKEAAADCVVQCQLHADVVGDDDQFGDPRTIMIGRDPRNSVSLSSCSPDRPSWDDPPPVSGSCCSVQGCNHRHPHHYGDSLAEDESYAPNNVVSNRGMYGDDLCVDYDPVVVVVVVVSSVVSVVVVVVVD/DDDDDPPDDDPPDDDPDPDDDDDPDPPPPPDPPDPPCPDDPPPPPDLPPLQLFEEAEAEQAADPVSVVLLLQLQPVAPVVCQAPPDPSHAYEYEYEPRDDVVSVVSSVVRRHHYHYFYFDDFDPLQDDPDPSLSRVCSVLCVLVPQSHQKYKYAYSQKDFQGYNHCLCVDPLQVFWDAFQCPVFVVQDDPQLDDDDGTWAKEAAADCVVQCQLHADVVGDDDQFGDPRTIMIGRDPRNSVSLSSCSPDRPSWDDPPPVSGSCCSVQGCNHRHPHHYGDSLAEDESYAPNNVVSNRGMYGDPLCVDYDPVVVVVVVVSSVVSVVVVVVVD